Protein AF-A0A0L0MCT3-F1 (afdb_monomer_lite)

InterPro domains:
  IPR003741 LUD domain [PF02589] (315-540)
  IPR004017 Cysteine-rich domain [PF02754] (3-84)
  IPR004017 Cysteine-rich domain [PF02754] (132-215)
  IPR004452 L-lactate oxidation iron-sulfur protein LutB/LldF [PTHR47153] (253-714)
  IPR009051 Alpha-helical ferredoxin [G3DSA:1.10.1060.10] (549-646)
  IPR017896 4Fe-4S ferredoxin-type, iron-sulphur binding domain [PF13183] (554-622)
  IPR017896 4Fe-4S ferredoxin-type, iron-sulphur binding domain [PS51379] (549-579)
  IPR017900 4Fe-4S ferredoxin, iron-sulphur binding, conserved site [PS00198] (558-569)
  IPR024185 5-formyltetrahydrofolate cyclo-ligase-like domain superfamily [G3DSA:3.40.50.10420] (310-540)
  IPR024569 Lactate utilization protein B, C-terminal [PF11870] (641-714)
  IPR037171 NagB/RpiA transferase-like [SSF100950] (309-541)

Structure (mmCIF, N/CA/C/O backbone):
data_AF-A0A0L0MCT3-F1
#
_entry.id   AF-A0A0L0MCT3-F1
#
loop_
_atom_site.group_PDB
_atom_site.id
_atom_site.type_symbol
_atom_site.label_atom_id
_atom_site.label_alt_id
_atom_site.label_comp_id
_atom_site.label_asym_id
_atom_site.label_entity_id
_atom_site.label_seq_id
_atom_site.pdbx_PDB_ins_code
_atom_site.Cartn_x
_atom_site.Cartn_y
_atom_site.Cartn_z
_atom_site.occupancy
_atom_site.B_iso_or_equiv
_atom_site.auth_seq_id
_atom_site.auth_comp_id
_atom_site.auth_asym_id
_atom_site.auth_atom_id
_atom_site.pdbx_PDB_model_num
ATOM 1 N N . MET A 1 1 ? 25.940 -18.829 -27.289 1.00 86.75 1 MET A N 1
ATOM 2 C CA . MET A 1 1 ? 24.583 -18.669 -26.724 1.00 86.75 1 MET A CA 1
ATOM 3 C C . MET A 1 1 ? 23.980 -17.395 -27.287 1.00 86.75 1 MET A C 1
ATOM 5 O O . MET A 1 1 ? 24.720 -16.432 -27.478 1.00 86.75 1 MET A O 1
ATOM 9 N N . ARG A 1 2 ? 22.681 -17.416 -27.591 1.00 95.00 2 ARG A N 1
ATOM 10 C CA . ARG A 1 2 ? 21.950 -16.377 -28.325 1.00 95.00 2 ARG A CA 1
ATOM 11 C C . ARG A 1 2 ? 21.022 -15.621 -27.383 1.00 95.00 2 ARG A C 1
ATOM 13 O O . ARG A 1 2 ? 20.139 -16.221 -26.767 1.00 95.00 2 ARG A O 1
ATOM 20 N N . VAL A 1 3 ? 21.221 -14.312 -27.281 1.00 97.25 3 VAL A N 1
ATOM 21 C CA . VAL A 1 3 ? 20.477 -13.415 -26.395 1.00 97.25 3 VAL A CA 1
ATOM 22 C C . VAL A 1 3 ? 19.466 -12.617 -27.209 1.00 97.25 3 VAL A C 1
ATOM 24 O O . VAL A 1 3 ? 19.838 -11.814 -28.064 1.00 97.25 3 VAL A O 1
ATOM 27 N N . GLY A 1 4 ? 18.181 -12.803 -26.914 1.00 97.00 4 GLY A N 1
ATOM 28 C CA . GLY A 1 4 ? 17.117 -11.955 -27.437 1.00 97.00 4 GLY A CA 1
ATOM 29 C C . GLY A 1 4 ? 17.071 -10.631 -26.678 1.00 97.00 4 GLY A C 1
ATOM 30 O O . GLY A 1 4 ? 16.656 -10.596 -25.520 1.00 97.00 4 GLY A O 1
ATOM 31 N N . LEU A 1 5 ? 17.456 -9.527 -27.316 1.00 97.06 5 LEU A N 1
ATOM 32 C CA . LEU A 1 5 ? 17.363 -8.197 -26.716 1.00 97.06 5 LEU A CA 1
ATOM 33 C C . LEU A 1 5 ? 15.954 -7.614 -26.899 1.00 97.06 5 LEU A C 1
ATOM 35 O O . LEU A 1 5 ? 15.547 -7.238 -28.006 1.00 97.06 5 LEU A O 1
ATOM 39 N N . PHE A 1 6 ? 15.223 -7.493 -25.789 1.00 96.50 6 PHE A N 1
ATOM 40 C CA . PHE A 1 6 ? 13.995 -6.706 -25.724 1.00 96.50 6 PHE A CA 1
ATOM 41 C C . PHE A 1 6 ? 14.373 -5.247 -25.442 1.00 96.50 6 PHE A C 1
ATOM 43 O O . PHE A 1 6 ? 14.537 -4.837 -24.297 1.00 96.50 6 PHE A O 1
ATOM 50 N N . VAL A 1 7 ? 14.522 -4.450 -26.500 1.00 91.00 7 VAL A N 1
ATOM 51 C CA . VAL A 1 7 ? 14.993 -3.053 -26.467 1.00 91.00 7 VAL A CA 1
ATOM 52 C C . VAL A 1 7 ? 14.084 -2.157 -25.619 1.00 91.00 7 VAL A C 1
ATOM 54 O O . VAL A 1 7 ? 14.563 -1.215 -24.998 1.00 91.00 7 VAL A O 1
ATOM 57 N N . THR A 1 8 ? 12.790 -2.487 -25.533 1.00 92.12 8 THR A N 1
ATOM 58 C CA . THR A 1 8 ? 11.678 -1.663 -25.017 1.00 92.12 8 THR A CA 1
ATOM 59 C C . THR A 1 8 ? 11.233 -0.528 -25.941 1.00 92.12 8 THR A C 1
ATOM 61 O O . THR A 1 8 ? 12.014 0.073 -26.678 1.00 92.12 8 THR A O 1
ATOM 64 N N . CYS A 1 9 ? 9.947 -0.182 -25.848 1.00 89.19 9 CYS A N 1
ATOM 65 C CA . CYS A 1 9 ? 9.347 0.899 -26.625 1.00 89.19 9 CYS A CA 1
ATOM 66 C C . CYS A 1 9 ? 9.887 2.293 -26.269 1.00 89.19 9 CYS A C 1
ATOM 68 O O . CYS A 1 9 ? 9.904 3.163 -27.132 1.00 89.19 9 CYS A O 1
ATOM 70 N N . LEU A 1 10 ? 10.328 2.532 -25.026 1.00 86.38 10 LEU A N 1
ATOM 71 C CA . LEU A 1 10 ? 10.867 3.842 -24.641 1.00 86.38 10 LEU A CA 1
ATOM 72 C C . LEU A 1 10 ? 12.284 4.058 -25.183 1.00 86.38 10 LEU A C 1
ATOM 74 O O . LEU A 1 10 ? 12.577 5.158 -25.640 1.00 86.38 10 LEU A O 1
ATOM 78 N N . VAL A 1 11 ? 13.146 3.035 -25.175 1.00 85.38 11 VAL A N 1
ATOM 79 C CA . VAL A 1 11 ? 14.506 3.134 -25.744 1.00 85.38 11 VAL A CA 1
ATOM 80 C C . VAL A 1 11 ? 14.420 3.314 -27.258 1.00 85.38 11 VAL A C 1
ATOM 82 O O . VAL A 1 11 ? 15.053 4.216 -27.799 1.00 85.38 11 VAL A O 1
ATOM 85 N N . ASP A 1 12 ? 13.555 2.535 -27.919 1.00 86.56 12 ASP A N 1
ATOM 86 C CA . ASP A 1 12 ? 13.289 2.623 -29.361 1.00 86.56 12 ASP A CA 1
ATOM 87 C C . ASP A 1 12 ? 12.780 4.007 -29.805 1.00 86.56 12 ASP A C 1
ATOM 89 O O . ASP A 1 12 ? 13.040 4.416 -30.935 1.00 86.56 12 ASP A O 1
ATOM 93 N N . LEU A 1 13 ? 12.102 4.745 -28.917 1.00 85.06 13 LEU A N 1
ATOM 94 C CA . LEU A 1 13 ? 11.568 6.087 -29.177 1.00 85.06 13 LEU A CA 1
ATOM 95 C C . LEU A 1 13 ? 12.488 7.242 -28.742 1.00 85.06 13 LEU A C 1
ATOM 97 O O . LEU A 1 13 ? 12.598 8.220 -29.475 1.00 85.06 13 LEU A O 1
ATOM 101 N N . MET A 1 14 ? 13.082 7.182 -27.544 1.00 81.81 14 MET A N 1
ATOM 102 C CA . MET A 1 14 ? 13.570 8.375 -26.820 1.00 81.81 14 MET A CA 1
ATOM 103 C C . MET A 1 14 ? 15.084 8.420 -26.578 1.00 81.81 14 MET A C 1
ATOM 105 O O . MET A 1 14 ? 15.635 9.514 -26.424 1.00 81.81 14 MET A O 1
ATOM 109 N N . ARG A 1 15 ? 15.738 7.255 -26.483 1.00 81.62 15 ARG A N 1
ATOM 110 C CA . ARG A 1 15 ? 17.174 7.101 -26.171 1.00 81.62 15 ARG A CA 1
ATOM 111 C C . ARG A 1 15 ? 17.783 5.859 -26.865 1.00 81.62 15 ARG A C 1
ATOM 113 O O . ARG A 1 15 ? 18.231 4.948 -26.161 1.00 81.62 15 ARG A O 1
ATOM 120 N N . PRO A 1 16 ? 17.778 5.757 -28.212 1.00 84.94 16 PRO A N 1
ATOM 121 C CA . PRO A 1 16 ? 18.306 4.592 -28.935 1.00 84.94 16 PRO A CA 1
ATOM 122 C C . PRO A 1 16 ? 19.723 4.164 -28.535 1.00 84.94 16 PRO A C 1
ATOM 124 O O . PRO A 1 16 ? 20.029 2.974 -28.540 1.00 84.94 16 PRO A O 1
ATOM 127 N N . GLU A 1 17 ? 20.575 5.115 -28.156 1.00 81.31 17 GLU A N 1
ATOM 128 C CA . GLU A 1 17 ? 21.938 4.913 -27.662 1.00 81.31 17 GLU A CA 1
ATOM 129 C C . GLU A 1 17 ? 22.030 3.853 -26.551 1.00 81.31 17 GLU A C 1
ATOM 131 O O . GLU A 1 17 ? 22.949 3.038 -26.569 1.00 81.31 17 GLU A O 1
ATOM 136 N N . ILE A 1 18 ? 21.028 3.769 -25.664 1.00 87.00 18 ILE A N 1
ATOM 137 C CA . ILE A 1 18 ? 20.974 2.756 -24.600 1.00 87.00 18 ILE A CA 1
ATOM 138 C C . ILE A 1 18 ? 20.970 1.342 -25.195 1.00 87.00 18 ILE A C 1
ATOM 140 O O . ILE A 1 18 ? 21.672 0.470 -24.691 1.00 87.00 18 ILE A O 1
ATOM 144 N N . GLY A 1 19 ? 20.220 1.111 -26.277 1.00 87.56 19 GLY A N 1
ATOM 145 C CA . GLY A 1 19 ? 20.148 -0.195 -26.936 1.00 87.56 19 GLY A CA 1
ATOM 146 C C . GLY A 1 19 ? 21.488 -0.629 -27.535 1.00 87.56 19 GLY A C 1
ATOM 147 O O . GLY A 1 19 ? 21.842 -1.802 -27.451 1.00 87.56 19 GLY A O 1
ATOM 148 N N . PHE A 1 20 ? 22.271 0.313 -28.067 1.00 86.25 20 PHE A N 1
ATOM 149 C CA . PHE A 1 20 ? 23.601 0.028 -28.615 1.00 86.25 20 PHE A CA 1
ATOM 150 C C . PHE A 1 20 ? 24.636 -0.239 -27.519 1.00 86.25 20 PHE A C 1
ATOM 152 O O . PHE A 1 20 ? 25.396 -1.199 -27.632 1.00 86.25 20 PHE A O 1
ATOM 159 N N . SER A 1 21 ? 24.624 0.527 -26.424 1.00 86.81 21 SER A N 1
ATOM 160 C CA . SER A 1 21 ? 25.467 0.237 -25.256 1.00 86.81 21 SER A CA 1
ATOM 161 C C . SER A 1 21 ? 25.133 -1.120 -24.622 1.00 86.81 21 SER A C 1
ATOM 163 O O . SER A 1 21 ? 26.033 -1.821 -24.172 1.00 86.81 21 SER A O 1
ATOM 165 N N . VAL A 1 22 ? 23.859 -1.532 -24.632 1.00 92.25 22 VAL A N 1
ATOM 166 C CA . VAL A 1 22 ? 23.422 -2.863 -24.170 1.00 92.25 22 VAL A CA 1
ATOM 167 C C . VAL A 1 22 ? 23.963 -3.981 -25.062 1.00 92.25 22 VAL A C 1
ATOM 169 O O . VAL A 1 22 ? 24.539 -4.928 -24.532 1.00 92.25 22 VAL A O 1
ATOM 172 N N . ILE A 1 23 ? 23.837 -3.860 -26.390 1.00 92.12 23 ILE A N 1
ATOM 173 C CA . ILE A 1 23 ? 24.432 -4.805 -27.354 1.00 92.12 23 ILE A CA 1
ATOM 174 C C . ILE A 1 23 ? 25.936 -4.946 -27.082 1.00 92.12 23 ILE A C 1
ATOM 176 O O . ILE A 1 23 ? 26.408 -6.030 -26.753 1.00 92.12 23 ILE A O 1
ATOM 180 N N . LYS A 1 24 ? 26.651 -3.817 -27.081 1.00 88.62 24 LYS A N 1
ATOM 181 C CA . LYS A 1 24 ? 28.095 -3.706 -26.838 1.00 88.62 24 LYS A CA 1
ATOM 182 C C . LYS A 1 24 ? 28.549 -4.343 -25.517 1.00 88.62 24 LYS A C 1
ATOM 184 O O . LYS A 1 24 ? 29.641 -4.900 -25.468 1.00 88.62 24 LYS A O 1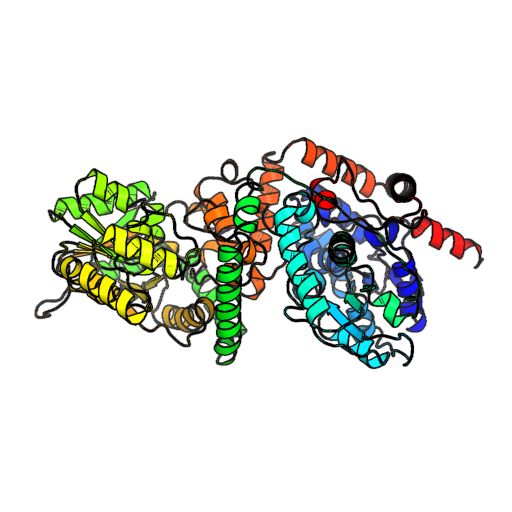
ATOM 189 N N . LEU A 1 25 ? 27.747 -4.281 -24.451 1.00 91.94 25 LEU A N 1
ATOM 190 C CA . LEU A 1 25 ? 28.050 -4.934 -23.167 1.00 91.94 25 LEU A CA 1
ATOM 191 C C . LEU A 1 25 ? 27.854 -6.457 -23.213 1.00 91.94 25 LEU A C 1
ATOM 193 O O . LEU A 1 25 ? 28.667 -7.190 -22.655 1.00 91.94 25 LEU A O 1
ATOM 197 N N . ILE A 1 26 ? 26.801 -6.936 -23.878 1.00 93.88 26 ILE A N 1
ATOM 198 C CA . ILE A 1 26 ? 26.479 -8.368 -23.971 1.00 93.88 26 ILE A CA 1
ATOM 199 C C . ILE A 1 26 ? 27.431 -9.084 -24.949 1.00 93.88 26 ILE A C 1
ATOM 201 O O . ILE A 1 26 ? 27.917 -10.174 -24.648 1.00 93.88 26 ILE A O 1
ATOM 205 N N . GLU A 1 27 ? 27.780 -8.446 -26.069 1.00 92.44 27 GLU A N 1
ATOM 206 C CA . GLU A 1 27 ? 28.772 -8.946 -27.033 1.00 92.44 27 GLU A CA 1
ATOM 207 C C . GLU A 1 27 ? 30.175 -9.021 -26.416 1.00 92.44 27 GLU A C 1
ATOM 209 O O . GLU A 1 27 ? 30.850 -10.043 -26.542 1.00 92.44 27 GLU A O 1
ATOM 214 N N . ARG A 1 28 ? 30.594 -7.993 -25.657 1.00 90.69 28 ARG A N 1
ATOM 215 C CA . ARG A 1 28 ? 31.846 -8.018 -24.871 1.00 90.69 28 ARG A CA 1
ATOM 216 C C . ARG A 1 28 ? 31.888 -9.144 -23.836 1.00 90.69 28 ARG A C 1
ATOM 218 O O . ARG A 1 28 ? 32.974 -9.593 -23.488 1.00 90.69 28 ARG A O 1
ATOM 225 N N . ALA A 1 29 ? 30.732 -9.609 -23.364 1.00 92.12 29 ALA A N 1
ATOM 226 C CA . ALA A 1 29 ? 30.622 -10.754 -22.466 1.00 92.12 29 ALA A CA 1
ATOM 227 C C . ALA A 1 29 ? 30.565 -12.118 -23.195 1.00 92.12 29 ALA A C 1
ATOM 229 O O . ALA A 1 29 ? 30.389 -13.145 -22.543 1.00 92.12 29 ALA A O 1
ATOM 230 N N . GLY A 1 30 ? 30.720 -12.154 -24.527 1.00 93.06 30 GLY A N 1
ATOM 231 C CA . GLY A 1 30 ? 30.831 -13.388 -25.318 1.00 93.06 30 GLY A CA 1
ATOM 232 C C . GLY A 1 30 ? 29.509 -13.975 -25.833 1.00 93.06 30 GLY A C 1
ATOM 233 O O . GLY A 1 30 ? 29.454 -15.167 -26.142 1.00 93.06 30 GLY A O 1
ATOM 234 N N . PHE A 1 31 ? 28.441 -13.177 -25.924 1.00 95.56 31 PHE A N 1
ATOM 235 C CA . PHE A 1 31 ? 27.114 -13.627 -26.364 1.00 95.56 31 PHE A CA 1
ATOM 236 C C . PHE A 1 31 ? 26.703 -13.020 -27.717 1.00 95.56 31 PHE A C 1
ATOM 238 O O . PHE A 1 31 ? 26.933 -11.842 -27.974 1.00 95.56 31 PHE A O 1
ATOM 245 N N . GLU A 1 32 ? 26.030 -13.808 -28.564 1.00 94.75 32 GLU A N 1
ATOM 246 C CA . GLU A 1 32 ? 25.403 -13.324 -29.807 1.00 94.75 32 GLU A CA 1
ATOM 247 C C . GLU A 1 32 ? 24.126 -12.549 -29.453 1.00 94.75 32 GLU A C 1
ATOM 249 O O . GLU A 1 32 ? 23.223 -13.122 -28.837 1.00 94.75 32 GLU A O 1
ATOM 254 N N . VAL A 1 33 ? 24.015 -11.275 -29.849 1.00 95.00 33 VAL A N 1
ATOM 255 C CA . VAL A 1 33 ? 22.819 -10.460 -29.577 1.00 95.00 33 VAL A CA 1
ATOM 256 C C . VAL A 1 33 ? 21.913 -10.377 -30.799 1.00 95.00 33 VAL A C 1
ATOM 258 O O . VAL A 1 33 ? 22.291 -9.874 -31.855 1.00 95.00 33 VAL A O 1
ATOM 261 N N . VAL A 1 34 ? 20.666 -10.803 -30.624 1.00 94.44 34 VAL A N 1
ATOM 262 C CA . VAL A 1 34 ? 19.624 -10.755 -31.650 1.00 94.44 34 VAL A CA 1
ATOM 263 C C . VAL A 1 34 ? 18.534 -9.791 -31.202 1.00 94.44 34 VAL A C 1
ATOM 265 O O . VAL A 1 34 ? 17.990 -9.920 -30.107 1.00 94.44 34 VAL A O 1
ATOM 268 N N . VAL A 1 35 ? 18.163 -8.843 -32.063 1.00 93.94 35 VAL A N 1
ATOM 269 C CA . VAL A 1 35 ? 17.013 -7.953 -31.843 1.00 93.94 35 VAL A CA 1
ATOM 270 C C . VAL A 1 35 ? 15.854 -8.410 -32.738 1.00 93.94 35 VAL A C 1
ATOM 272 O O . VAL A 1 35 ? 15.880 -8.130 -33.939 1.00 93.94 35 VAL A O 1
ATOM 275 N N . PRO A 1 36 ? 14.804 -9.074 -32.210 1.00 91.88 36 PRO A N 1
ATOM 276 C CA . PRO A 1 36 ? 13.632 -9.422 -33.009 1.00 91.88 36 PRO A CA 1
ATOM 277 C C . PRO A 1 36 ? 12.982 -8.163 -33.607 1.00 91.88 36 PRO A C 1
ATOM 279 O O . PRO A 1 36 ? 12.533 -7.304 -32.840 1.00 91.88 36 PRO A O 1
ATOM 282 N N . PRO A 1 37 ? 12.875 -8.021 -34.944 1.00 87.19 37 PRO A N 1
ATOM 283 C CA . PRO A 1 37 ? 12.356 -6.801 -35.574 1.00 87.19 37 PRO A CA 1
ATOM 284 C C . PRO A 1 37 ? 10.855 -6.592 -35.317 1.00 87.19 37 PRO A C 1
ATOM 286 O O . PRO A 1 37 ? 10.351 -5.471 -35.421 1.00 87.19 37 PRO A O 1
ATOM 289 N N . ALA A 1 38 ? 10.151 -7.670 -34.959 1.00 89.94 38 ALA A N 1
ATOM 290 C CA . ALA A 1 38 ? 8.725 -7.684 -34.674 1.00 89.94 38 ALA A CA 1
ATOM 291 C C . ALA A 1 38 ? 8.356 -7.142 -33.274 1.00 89.94 38 ALA A C 1
ATOM 293 O O . ALA A 1 38 ? 7.212 -6.732 -33.074 1.00 89.94 38 ALA A O 1
ATOM 294 N N . GLN A 1 39 ? 9.301 -7.058 -32.323 1.00 92.00 39 GLN A N 1
ATOM 295 C CA . GLN A 1 39 ? 9.026 -6.645 -30.934 1.00 92.00 39 GLN A CA 1
ATOM 296 C C . GLN A 1 39 ? 8.322 -5.280 -30.845 1.00 92.00 39 GLN A C 1
ATOM 298 O O . GLN A 1 39 ? 8.630 -4.375 -31.617 1.00 92.00 39 GLN A O 1
ATOM 303 N N . THR A 1 40 ? 7.388 -5.071 -29.916 1.00 93.06 40 THR A N 1
ATOM 304 C CA . THR A 1 40 ? 6.643 -3.792 -29.820 1.00 93.06 40 THR A CA 1
ATOM 305 C C . THR A 1 40 ? 6.550 -3.271 -28.392 1.00 93.06 40 THR A C 1
ATOM 307 O O . THR A 1 40 ? 7.323 -2.394 -28.013 1.00 93.06 40 THR A O 1
ATOM 310 N N . CYS A 1 41 ? 5.632 -3.803 -27.588 1.00 93.69 41 CYS A N 1
ATOM 311 C CA . CYS A 1 41 ? 5.490 -3.468 -26.176 1.00 93.69 41 CYS A CA 1
ATOM 312 C C . CYS A 1 41 ? 5.161 -4.726 -25.372 1.00 93.69 41 CYS A C 1
ATOM 314 O O . CYS A 1 41 ? 4.423 -5.585 -25.841 1.00 93.69 41 CYS A O 1
ATOM 316 N N . CYS A 1 42 ? 5.664 -4.791 -24.142 1.00 94.31 42 CYS A N 1
ATOM 317 C CA . CYS A 1 42 ? 5.504 -5.906 -23.211 1.00 94.31 42 CYS A CA 1
ATOM 318 C C . CYS A 1 42 ? 4.091 -6.034 -22.608 1.00 94.31 42 CYS A C 1
ATOM 320 O O . CYS A 1 42 ? 3.893 -6.862 -21.728 1.00 94.31 42 CYS A O 1
ATOM 322 N N . GLY A 1 43 ? 3.121 -5.203 -23.007 1.00 94.00 43 GLY A N 1
ATOM 323 C CA . GLY A 1 43 ? 1.755 -5.209 -22.462 1.00 94.00 43 GLY A CA 1
ATOM 324 C C . GLY A 1 43 ? 1.555 -4.424 -21.157 1.00 94.00 43 GLY A C 1
ATOM 325 O O . GLY A 1 43 ? 0.412 -4.123 -20.814 1.00 94.00 43 GLY A O 1
ATOM 326 N N . GLN A 1 44 ? 2.623 -4.001 -20.465 1.00 92.88 44 GLN A N 1
ATOM 327 C CA . GLN A 1 44 ? 2.520 -3.319 -19.162 1.00 92.88 44 GLN A CA 1
ATOM 328 C C . GLN A 1 44 ? 1.579 -2.092 -19.133 1.00 92.88 44 GLN A C 1
ATOM 330 O O . GLN A 1 44 ? 0.848 -1.945 -18.151 1.00 92.88 44 GLN A O 1
ATOM 335 N N . PRO A 1 45 ? 1.514 -1.222 -20.167 1.00 91.38 45 PRO A N 1
ATOM 336 C CA . PRO A 1 45 ? 0.575 -0.099 -20.172 1.00 91.38 45 PRO A CA 1
ATOM 337 C C . PRO A 1 45 ? -0.898 -0.525 -20.139 1.00 91.38 45 PRO A C 1
ATOM 339 O O . PRO A 1 45 ? -1.694 0.155 -19.499 1.00 91.38 45 PRO A O 1
ATOM 342 N N . ALA A 1 46 ? -1.249 -1.641 -20.787 1.00 92.38 46 ALA A N 1
ATOM 343 C CA . ALA A 1 46 ? -2.596 -2.210 -20.771 1.00 92.38 46 ALA A CA 1
ATOM 344 C C . ALA A 1 46 ? -2.897 -2.862 -19.412 1.00 92.38 46 ALA A C 1
ATOM 346 O O . ALA A 1 46 ? -3.890 -2.530 -18.765 1.00 92.38 46 ALA A O 1
ATOM 347 N N . TYR A 1 47 ? -1.969 -3.688 -18.923 1.00 92.56 47 TYR A N 1
ATOM 348 C CA . TYR A 1 47 ? -2.055 -4.377 -17.632 1.00 92.56 47 TYR A CA 1
ATOM 349 C C . TYR A 1 47 ? -2.243 -3.411 -16.450 1.00 92.56 47 TYR A C 1
ATOM 351 O O . TYR A 1 47 ? -3.197 -3.527 -15.684 1.00 92.56 47 TYR A O 1
ATOM 359 N N . ASN A 1 48 ? -1.411 -2.367 -16.359 1.00 90.31 48 ASN A N 1
ATOM 360 C CA . ASN A 1 48 ? -1.510 -1.347 -15.308 1.00 90.31 48 ASN A CA 1
ATOM 361 C C . ASN A 1 48 ? -2.751 -0.443 -15.441 1.00 90.31 48 ASN A C 1
ATOM 363 O O . ASN A 1 48 ? -3.066 0.304 -14.508 1.00 90.31 48 ASN A O 1
ATOM 367 N N . PHE A 1 49 ? -3.445 -0.479 -16.582 1.00 88.62 49 PHE A N 1
ATOM 368 C CA . PHE A 1 49 ? -4.707 0.225 -16.814 1.00 88.62 49 PHE A CA 1
ATOM 369 C C . PHE A 1 49 ? -5.939 -0.646 -16.508 1.00 88.62 49 PHE A C 1
ATOM 371 O O . PHE A 1 49 ? -7.012 -0.093 -16.273 1.00 88.62 49 PHE A O 1
ATOM 378 N N . GLY A 1 50 ? -5.780 -1.974 -16.464 1.00 90.56 50 GLY A N 1
ATOM 379 C CA . GLY A 1 50 ? -6.861 -2.951 -16.308 1.00 90.56 50 GLY A CA 1
ATOM 380 C C . GLY A 1 50 ? -7.367 -3.566 -17.620 1.00 90.56 50 GLY A C 1
ATOM 381 O O . GLY A 1 50 ? -8.396 -4.231 -17.624 1.00 90.56 50 GLY A O 1
ATOM 382 N N . ASP A 1 51 ? -6.687 -3.350 -18.747 1.00 93.44 51 ASP A N 1
ATOM 383 C CA . ASP A 1 51 ? -7.050 -3.961 -20.033 1.00 93.44 51 ASP A CA 1
ATOM 384 C C . ASP A 1 51 ? -6.374 -5.335 -20.172 1.00 93.44 51 ASP A C 1
ATOM 386 O O . ASP A 1 51 ? -5.351 -5.505 -20.844 1.00 93.44 51 ASP A O 1
ATOM 390 N N . ARG A 1 52 ? -6.916 -6.311 -19.432 1.00 93.31 52 ARG A N 1
ATOM 391 C CA . ARG A 1 52 ? -6.382 -7.676 -19.330 1.00 93.31 52 ARG A CA 1
ATOM 392 C C . ARG A 1 52 ? -6.334 -8.420 -20.680 1.00 93.31 52 ARG A C 1
ATOM 394 O O . ARG A 1 52 ? -5.306 -9.052 -20.931 1.00 93.31 52 ARG A O 1
ATOM 401 N N . PRO A 1 53 ? -7.339 -8.323 -21.582 1.00 94.50 53 PRO A N 1
ATOM 402 C CA . PRO A 1 53 ? -7.263 -8.938 -22.910 1.00 94.50 53 PRO A CA 1
ATOM 403 C C . PRO A 1 53 ? -6.105 -8.383 -23.747 1.00 94.50 53 PRO A C 1
ATOM 405 O O . PRO A 1 53 ? -5.257 -9.151 -24.197 1.00 94.50 53 PRO A O 1
ATOM 408 N N . LEU A 1 54 ? -5.983 -7.053 -23.869 1.00 95.12 54 LEU A N 1
ATOM 409 C CA . LEU A 1 54 ? -4.887 -6.439 -24.627 1.00 95.12 54 LEU A CA 1
ATOM 410 C C . LEU A 1 54 ? -3.510 -6.739 -24.007 1.00 95.12 54 LEU A C 1
ATOM 412 O O . LEU A 1 54 ? -2.515 -6.875 -24.723 1.00 95.12 54 LEU A O 1
ATOM 416 N N . ALA A 1 55 ? -3.436 -6.855 -22.679 1.00 96.00 55 ALA A N 1
ATOM 417 C CA . ALA A 1 55 ? -2.222 -7.282 -21.996 1.00 96.00 55 ALA A CA 1
ATOM 418 C C . ALA A 1 55 ? -1.842 -8.734 -22.351 1.00 96.00 55 ALA A C 1
ATOM 420 O O . ALA A 1 55 ? -0.676 -8.977 -22.665 1.00 96.00 55 ALA A O 1
ATOM 421 N N . ARG A 1 56 ? -2.803 -9.674 -22.359 1.00 96.44 56 ARG A N 1
ATOM 422 C CA . ARG A 1 56 ? -2.589 -11.083 -22.750 1.00 96.44 56 ARG A CA 1
ATOM 423 C C . ARG A 1 56 ? -2.149 -11.199 -24.210 1.00 96.44 56 ARG A C 1
ATOM 425 O O . ARG A 1 56 ? -1.171 -11.890 -24.477 1.00 96.44 56 ARG A O 1
ATOM 432 N N . ASP A 1 57 ? -2.786 -10.476 -25.128 1.00 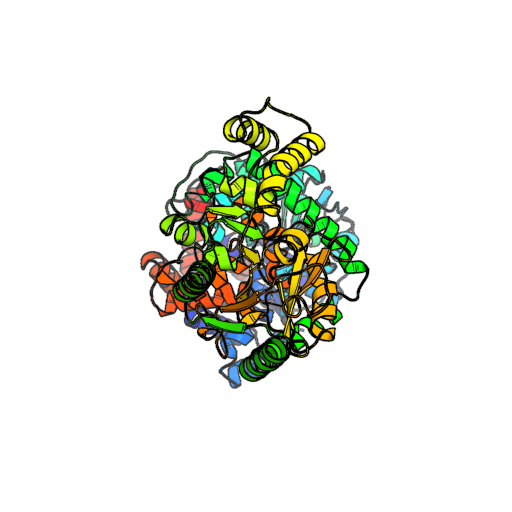96.38 57 ASP A N 1
ATOM 433 C CA . ASP A 1 57 ? -2.434 -10.466 -26.557 1.00 96.38 57 ASP A CA 1
ATOM 434 C C . ASP A 1 57 ? -0.977 -10.020 -26.796 1.00 96.38 57 ASP A C 1
ATOM 436 O O . ASP A 1 57 ? -0.211 -10.673 -27.515 1.00 96.38 57 ASP A O 1
ATOM 440 N N . LEU A 1 58 ? -0.562 -8.925 -26.144 1.00 96.56 58 LEU A N 1
ATOM 441 C CA . LEU A 1 58 ? 0.809 -8.405 -26.217 1.00 96.56 58 LEU A CA 1
ATOM 442 C C . LEU A 1 58 ? 1.822 -9.322 -25.513 1.00 96.56 58 LEU A C 1
ATOM 444 O O . LEU A 1 58 ? 2.960 -9.448 -25.981 1.00 96.56 58 LEU A O 1
ATOM 448 N N . ALA A 1 59 ? 1.421 -9.996 -24.434 1.00 97.06 59 ALA A N 1
ATOM 449 C CA . ALA A 1 59 ? 2.241 -10.999 -23.765 1.00 97.06 59 ALA A CA 1
ATOM 450 C C . ALA A 1 59 ? 2.458 -12.237 -24.650 1.00 97.06 59 ALA A C 1
ATOM 452 O O . ALA A 1 59 ? 3.592 -12.670 -24.835 1.00 97.06 59 ALA A O 1
ATOM 453 N N . GLU A 1 60 ? 1.402 -12.771 -25.266 1.00 96.62 60 GLU A N 1
ATOM 454 C CA . GLU A 1 60 ? 1.447 -13.935 -26.162 1.00 96.62 60 GLU A CA 1
ATOM 455 C C . GLU A 1 60 ? 2.270 -13.643 -27.431 1.00 96.62 60 GLU A C 1
ATOM 457 O O . GLU A 1 60 ? 3.025 -14.486 -27.924 1.00 96.62 60 GLU A O 1
ATOM 462 N N . LYS A 1 61 ? 2.168 -12.413 -27.955 1.00 96.12 61 LYS A N 1
ATOM 463 C CA . LYS A 1 61 ? 3.050 -11.896 -29.009 1.00 96.12 61 LYS A CA 1
ATOM 464 C C . LYS A 1 61 ? 4.517 -11.879 -28.559 1.00 96.12 61 LYS A C 1
ATOM 466 O O . LYS A 1 61 ? 5.360 -12.418 -29.270 1.00 96.12 61 LYS A O 1
ATOM 471 N N . THR A 1 62 ? 4.811 -11.321 -27.384 1.00 96.31 62 THR A N 1
ATOM 472 C CA . THR A 1 62 ? 6.182 -11.251 -26.844 1.00 96.31 62 THR A CA 1
ATOM 473 C C . THR A 1 62 ? 6.755 -12.649 -26.574 1.00 96.31 62 THR A C 1
ATOM 475 O O . THR A 1 62 ? 7.913 -12.908 -26.888 1.00 96.31 62 THR A O 1
ATOM 478 N N . LEU A 1 63 ? 5.939 -13.586 -26.079 1.00 96.25 63 LEU A N 1
ATOM 479 C CA . LEU A 1 63 ? 6.313 -14.987 -25.866 1.00 96.25 63 LEU A CA 1
ATOM 480 C C . LEU A 1 63 ? 6.772 -15.653 -27.175 1.00 96.25 63 LEU A C 1
ATOM 482 O O . LEU A 1 63 ? 7.890 -16.158 -27.228 1.00 96.25 63 LEU A O 1
ATOM 486 N N . ARG A 1 64 ? 5.977 -15.563 -28.255 1.00 95.81 64 ARG A N 1
ATOM 487 C CA . ARG A 1 64 ? 6.365 -16.052 -29.599 1.00 95.81 64 ARG A CA 1
ATOM 488 C C . ARG A 1 64 ? 7.663 -15.438 -30.121 1.00 95.81 64 ARG A C 1
ATOM 490 O O . ARG A 1 64 ? 8.431 -16.100 -30.808 1.00 95.81 64 ARG A O 1
ATOM 497 N N . GLU A 1 65 ? 7.888 -14.156 -29.848 1.00 94.62 65 GLU A N 1
ATOM 498 C CA . GLU A 1 65 ? 9.049 -13.429 -30.368 1.00 94.62 65 GLU A CA 1
ATOM 499 C C . GLU A 1 65 ? 10.358 -13.828 -29.667 1.00 94.62 65 GLU A C 1
ATOM 501 O O . GLU A 1 65 ? 11.422 -13.719 -30.283 1.00 94.62 65 GLU A O 1
ATOM 506 N N . PHE A 1 66 ? 10.290 -14.320 -28.422 1.00 96.75 66 PHE A N 1
ATOM 507 C CA . PHE A 1 66 ? 11.461 -14.511 -27.559 1.00 96.75 66 PHE A CA 1
ATOM 508 C C . PHE A 1 66 ? 11.658 -15.923 -26.965 1.00 96.75 66 PHE A C 1
ATOM 510 O O . PHE A 1 66 ? 12.755 -16.209 -26.492 1.00 96.75 66 PHE A O 1
ATOM 517 N N . GLU A 1 67 ? 10.684 -16.841 -27.033 1.00 95.06 67 GLU A N 1
ATOM 518 C CA . GLU A 1 67 ? 10.814 -18.222 -26.501 1.00 95.06 67 GLU A CA 1
ATOM 519 C C . GLU A 1 67 ? 11.897 -19.083 -27.187 1.00 95.06 67 GLU A C 1
ATOM 521 O O . GLU A 1 67 ? 12.269 -20.141 -26.685 1.00 95.06 67 GLU A O 1
ATOM 526 N N . GLN A 1 68 ? 12.409 -18.609 -28.324 1.00 95.06 68 GLN A N 1
ATOM 527 C CA . GLN A 1 68 ? 13.431 -19.234 -29.170 1.00 95.06 68 GLN A CA 1
ATOM 528 C C . GLN A 1 68 ? 14.892 -18.930 -28.771 1.00 95.06 68 GLN A C 1
ATOM 530 O O . GLN A 1 68 ? 15.809 -19.397 -29.446 1.00 95.06 68 GLN A O 1
ATOM 535 N N . PHE A 1 69 ? 15.129 -18.123 -27.729 1.00 96.69 69 PHE A N 1
ATOM 536 C CA . PHE A 1 69 ? 16.477 -17.719 -27.300 1.00 96.69 69 PHE A CA 1
ATOM 537 C C . PHE A 1 69 ? 16.961 -18.461 -26.043 1.00 96.69 69 PHE A C 1
ATOM 539 O O . PHE A 1 69 ? 16.174 -18.985 -25.247 1.00 96.69 69 PHE A O 1
ATOM 546 N N . ASP A 1 70 ? 18.282 -18.474 -25.841 1.00 96.19 70 ASP A N 1
ATOM 547 C CA . ASP A 1 70 ? 18.891 -19.010 -24.616 1.00 96.19 70 ASP A CA 1
ATOM 548 C C . ASP A 1 70 ? 18.565 -18.101 -23.424 1.00 96.19 70 ASP A C 1
ATOM 550 O O . ASP A 1 70 ? 18.213 -18.583 -22.348 1.00 96.19 70 ASP A O 1
ATOM 554 N N . TYR A 1 71 ? 18.611 -16.783 -23.654 1.00 97.69 71 TYR A N 1
ATOM 555 C CA . TYR A 1 71 ? 18.289 -15.740 -22.682 1.00 97.69 71 TYR A CA 1
ATOM 556 C C . TYR A 1 71 ? 17.537 -14.579 -23.334 1.00 97.69 71 TYR A C 1
ATOM 558 O O . TYR A 1 71 ? 17.722 -14.288 -24.517 1.00 97.69 71 TYR A O 1
ATOM 566 N N . VAL A 1 72 ? 16.740 -13.870 -22.537 1.00 97.75 72 VAL A N 1
ATOM 567 C CA . VAL A 1 72 ? 16.134 -12.583 -22.894 1.00 97.75 72 VAL A CA 1
ATOM 568 C C . VAL A 1 72 ? 16.677 -11.523 -21.953 1.00 97.75 72 VAL A C 1
ATOM 570 O O . VAL A 1 72 ? 16.501 -11.635 -20.740 1.00 97.75 72 VAL A O 1
ATOM 573 N N . VAL A 1 73 ? 17.304 -10.484 -22.501 1.00 97.88 73 VAL A N 1
ATOM 574 C CA . VAL A 1 73 ? 17.815 -9.359 -21.706 1.00 97.88 73 VAL A CA 1
ATOM 575 C C . VAL A 1 73 ? 16.969 -8.120 -21.960 1.00 97.88 73 VAL A C 1
ATOM 577 O O . VAL A 1 73 ? 16.632 -7.800 -23.104 1.00 97.88 73 VAL A O 1
ATOM 580 N N . VAL A 1 74 ? 16.620 -7.430 -20.873 1.00 97.00 74 VAL A N 1
ATOM 581 C CA . VAL A 1 74 ? 15.747 -6.256 -20.874 1.00 97.00 74 VAL A CA 1
ATOM 582 C C . VAL A 1 74 ? 16.441 -5.100 -20.134 1.00 97.00 74 VAL A C 1
ATOM 584 O O . VAL A 1 74 ? 16.637 -5.195 -18.923 1.00 97.00 74 VAL A O 1
ATOM 587 N N . PRO A 1 75 ? 16.793 -3.982 -20.799 1.00 93.75 75 PRO A N 1
ATOM 588 C CA . PRO A 1 75 ? 17.397 -2.806 -20.166 1.00 93.75 75 PRO A CA 1
ATOM 589 C C . PRO A 1 75 ? 16.312 -1.905 -19.557 1.00 93.75 75 PRO A C 1
ATOM 591 O O . PRO A 1 75 ? 16.145 -0.740 -19.921 1.00 93.75 75 PRO A O 1
ATOM 594 N N . SER A 1 76 ? 15.472 -2.512 -18.721 1.00 94.06 76 SER A N 1
ATOM 595 C CA . SER A 1 76 ? 14.333 -1.892 -18.054 1.00 94.06 76 SER A CA 1
ATOM 596 C C . SER A 1 76 ? 13.774 -2.872 -17.033 1.00 94.06 76 SER A C 1
ATOM 598 O O . SER A 1 76 ? 13.174 -3.886 -17.405 1.00 94.06 76 SER A O 1
ATOM 600 N N . GLY A 1 77 ? 13.904 -2.539 -15.750 1.00 92.12 77 GLY A N 1
ATOM 601 C CA . GLY A 1 77 ? 13.254 -3.284 -14.675 1.00 92.12 77 GLY A CA 1
ATOM 602 C C . GLY A 1 77 ? 11.734 -3.359 -14.857 1.00 92.12 77 GLY A C 1
ATOM 603 O O . GLY A 1 77 ? 11.148 -4.410 -14.625 1.00 92.12 77 GLY A O 1
ATOM 604 N N . SER A 1 78 ? 11.089 -2.296 -15.349 1.00 91.69 78 SER A N 1
ATOM 605 C CA . SER A 1 78 ? 9.635 -2.275 -15.588 1.00 91.69 78 SER A CA 1
ATOM 606 C C . SER A 1 78 ? 9.175 -3.193 -16.728 1.00 91.69 78 SER A C 1
ATOM 608 O O . SER A 1 78 ? 8.188 -3.913 -16.569 1.00 91.69 78 SER A O 1
ATOM 610 N N . CYS A 1 79 ? 9.900 -3.258 -17.848 1.00 95.25 79 CYS A N 1
ATOM 611 C CA . CYS A 1 79 ? 9.577 -4.214 -18.912 1.00 95.25 79 CYS A CA 1
ATOM 612 C C . CYS A 1 79 ? 9.971 -5.653 -18.541 1.00 95.25 79 CYS A C 1
ATOM 614 O O . CYS A 1 79 ? 9.229 -6.578 -18.866 1.00 95.25 79 CYS A O 1
ATOM 616 N N . GLY A 1 80 ? 11.091 -5.846 -17.836 1.00 95.75 80 GLY A N 1
ATOM 617 C CA . GLY A 1 80 ? 11.519 -7.158 -17.346 1.00 95.75 80 GLY A CA 1
ATOM 618 C C . GLY A 1 80 ? 10.553 -7.732 -16.307 1.00 95.75 80 GLY A C 1
ATOM 619 O O . GLY A 1 80 ? 10.162 -8.889 -16.424 1.00 95.75 80 GLY A O 1
ATOM 620 N N . GLY A 1 81 ? 10.094 -6.913 -15.354 1.00 94.38 81 GLY A N 1
ATOM 621 C CA . GLY A 1 81 ? 9.100 -7.281 -14.341 1.00 94.38 81 GLY A CA 1
ATOM 622 C C . GLY A 1 81 ? 7.765 -7.680 -14.965 1.00 94.38 81 GLY A C 1
ATOM 623 O O . GLY A 1 81 ? 7.208 -8.719 -14.619 1.00 94.38 81 GLY A O 1
ATOM 624 N N . MET A 1 82 ? 7.301 -6.937 -15.978 1.00 96.00 82 MET A N 1
ATOM 625 C CA . MET A 1 82 ? 6.115 -7.325 -16.749 1.00 96.00 82 MET A CA 1
ATOM 626 C C . MET A 1 82 ? 6.244 -8.736 -17.346 1.00 96.00 82 MET A C 1
ATOM 628 O O . MET A 1 82 ? 5.319 -9.537 -17.227 1.00 96.00 82 MET A O 1
ATOM 632 N N . ILE A 1 83 ? 7.391 -9.056 -17.952 1.00 96.81 83 ILE A N 1
ATOM 633 C CA . ILE A 1 83 ? 7.610 -10.356 -18.596 1.00 96.81 83 ILE A CA 1
ATOM 634 C C . ILE A 1 83 ? 7.825 -11.473 -17.557 1.00 96.81 83 ILE A C 1
ATOM 636 O O . ILE A 1 83 ? 7.237 -12.534 -17.710 1.00 96.81 83 ILE A O 1
ATOM 640 N N . ARG A 1 84 ? 8.638 -11.270 -16.508 1.00 95.94 84 ARG A N 1
ATOM 641 C CA . ARG A 1 84 ? 9.076 -12.329 -15.565 1.00 95.94 84 ARG A CA 1
ATOM 642 C C . ARG A 1 84 ? 8.172 -12.523 -14.342 1.00 95.94 84 ARG A C 1
ATOM 644 O O . ARG A 1 84 ? 8.182 -13.614 -13.770 1.00 95.94 84 ARG A O 1
ATOM 651 N N . ALA A 1 85 ? 7.400 -11.515 -13.936 1.00 92.94 85 ALA A N 1
ATOM 652 C CA . ALA A 1 85 ? 6.481 -11.608 -12.795 1.00 92.94 85 ALA A CA 1
ATOM 653 C C . ALA A 1 85 ? 5.004 -11.690 -13.222 1.00 92.94 85 ALA A C 1
ATOM 655 O O . ALA A 1 85 ? 4.240 -12.449 -12.630 1.00 92.94 85 ALA A O 1
ATOM 656 N N . HIS A 1 86 ? 4.597 -10.952 -14.262 1.00 94.81 86 HIS A N 1
ATOM 657 C CA . HIS A 1 86 ? 3.173 -10.696 -14.538 1.00 94.81 86 HIS A CA 1
ATOM 658 C C . HIS A 1 86 ? 2.554 -11.518 -15.678 1.00 94.81 86 HIS A C 1
ATOM 660 O O . HIS A 1 86 ? 1.338 -11.703 -15.702 1.00 94.81 86 HIS A O 1
ATOM 666 N N . TYR A 1 87 ? 3.347 -12.077 -16.598 1.00 96.75 87 TYR A N 1
ATOM 667 C CA . TYR A 1 87 ? 2.816 -12.940 -17.671 1.00 96.75 87 TYR A CA 1
ATOM 668 C C . TYR A 1 87 ? 2.161 -14.224 -17.139 1.00 96.75 87 TYR A C 1
ATOM 670 O O . TYR A 1 87 ? 1.198 -14.703 -17.733 1.00 96.75 87 TYR A O 1
ATOM 678 N N . GLY A 1 88 ? 2.608 -14.731 -15.985 1.00 94.50 88 GLY A N 1
ATOM 679 C CA . GLY A 1 88 ? 1.983 -15.883 -15.328 1.00 94.50 88 GLY A CA 1
ATOM 680 C C . GLY A 1 88 ? 0.523 -15.643 -14.924 1.00 94.50 88 GLY A C 1
ATOM 681 O O . GLY A 1 88 ? -0.285 -16.553 -15.047 1.00 94.50 88 GLY A O 1
ATOM 682 N N . ASP A 1 89 ? 0.156 -14.420 -14.519 1.00 92.62 89 ASP A N 1
ATOM 683 C CA . ASP A 1 89 ? -1.240 -14.055 -14.216 1.00 92.62 89 ASP A CA 1
ATOM 684 C C . ASP A 1 89 ? -2.087 -14.032 -15.503 1.00 92.62 89 ASP A C 1
ATOM 686 O O . ASP A 1 89 ? -3.175 -14.603 -15.561 1.00 92.62 89 ASP A O 1
ATOM 690 N N . LEU A 1 90 ? -1.552 -13.442 -16.579 1.00 94.56 90 LEU A N 1
ATOM 691 C CA . LEU A 1 90 ? -2.223 -13.332 -17.883 1.00 94.56 90 LEU A CA 1
ATOM 692 C C . LEU A 1 90 ? -2.439 -14.673 -18.598 1.00 94.56 90 LEU A C 1
ATOM 694 O O . LEU A 1 90 ? -3.369 -14.791 -19.398 1.00 94.56 90 LEU A O 1
ATOM 698 N N . PHE A 1 91 ? -1.584 -15.663 -18.340 1.00 96.38 91 PHE A N 1
ATOM 699 C CA . PHE A 1 91 ? -1.659 -16.986 -18.958 1.00 96.38 91 PHE A CA 1
ATOM 700 C C . PHE A 1 91 ? -2.258 -18.066 -18.051 1.00 96.38 91 PHE A C 1
ATOM 702 O O . PHE A 1 91 ? -2.505 -19.156 -18.548 1.00 96.38 91 PHE A O 1
ATOM 709 N N . ARG A 1 92 ? -2.512 -17.800 -16.761 1.00 91.94 92 ARG A N 1
ATOM 710 C CA . ARG A 1 92 ? -2.875 -18.814 -15.745 1.00 91.94 92 ARG A CA 1
ATOM 711 C C . ARG A 1 92 ? -3.987 -19.796 -16.170 1.00 91.94 92 ARG A C 1
ATOM 713 O O . ARG A 1 92 ? -3.923 -20.968 -15.816 1.00 91.94 92 ARG A O 1
ATOM 720 N N . ASP A 1 93 ? -4.981 -19.317 -16.924 1.00 92.00 93 ASP A N 1
ATOM 721 C CA . ASP A 1 93 ? -6.161 -20.076 -17.363 1.00 92.00 93 ASP A CA 1
ATOM 722 C C . ASP A 1 93 ? -5.921 -20.819 -18.709 1.00 92.00 93 ASP A C 1
ATOM 724 O O . ASP A 1 93 ? -6.830 -21.435 -19.261 1.00 92.00 93 ASP A O 1
ATOM 728 N N . ASP A 1 94 ? -4.693 -20.771 -19.246 1.00 95.81 94 ASP A N 1
ATOM 729 C CA . ASP A 1 94 ? -4.244 -21.371 -20.509 1.00 95.81 94 ASP A CA 1
ATOM 730 C C . ASP A 1 94 ? -3.023 -22.294 -20.276 1.00 95.81 94 ASP A C 1
ATOM 732 O O . ASP A 1 94 ? -1.875 -21.835 -20.204 1.00 95.81 94 ASP A O 1
ATOM 736 N N . PRO A 1 95 ? -3.232 -23.621 -20.166 1.00 95.62 95 PRO A N 1
ATOM 737 C CA . PRO A 1 95 ? -2.159 -24.560 -19.847 1.00 95.62 95 PRO A CA 1
ATOM 738 C C . PRO A 1 95 ? -1.023 -24.641 -20.876 1.00 95.62 95 PRO A C 1
ATOM 740 O O . PRO A 1 95 ? 0.079 -25.047 -20.506 1.00 95.62 95 PRO A O 1
ATOM 743 N N . GLU A 1 96 ? -1.238 -24.289 -22.151 1.00 96.19 96 GLU A N 1
ATOM 744 C CA . GLU A 1 96 ? -0.159 -24.320 -23.150 1.00 96.19 96 GLU A CA 1
ATOM 745 C C . GLU A 1 96 ? 0.670 -23.037 -23.119 1.00 96.19 96 GLU A C 1
ATOM 747 O O . GLU A 1 96 ? 1.902 -23.111 -23.120 1.00 96.19 96 GLU A O 1
ATOM 752 N N . LEU A 1 97 ? 0.032 -21.868 -23.001 1.00 96.12 97 LEU A N 1
ATOM 753 C CA . LEU A 1 97 ? 0.773 -20.627 -22.778 1.00 96.12 97 LEU A CA 1
ATOM 754 C C . LEU A 1 97 ? 1.551 -20.677 -21.461 1.00 96.12 97 LEU A C 1
ATOM 756 O O . LEU A 1 97 ? 2.708 -20.266 -21.453 1.00 96.12 97 LEU A O 1
ATOM 760 N N . MET A 1 98 ? 1.008 -21.281 -20.396 1.00 96.94 98 MET A N 1
ATOM 761 C CA . MET A 1 98 ? 1.761 -21.526 -19.158 1.00 96.94 98 MET A CA 1
ATOM 762 C C . MET A 1 98 ? 2.943 -22.483 -19.354 1.00 96.94 98 MET A C 1
ATOM 764 O O . MET A 1 98 ? 4.043 -22.175 -18.895 1.00 96.94 98 MET A O 1
ATOM 768 N N . ARG A 1 99 ? 2.784 -23.603 -20.078 1.00 96.19 99 ARG A N 1
ATOM 769 C CA . ARG A 1 99 ? 3.909 -24.514 -20.389 1.00 96.19 99 ARG A CA 1
ATOM 770 C C . ARG A 1 99 ? 5.015 -23.833 -21.193 1.00 96.19 99 ARG A C 1
ATOM 772 O O . ARG A 1 99 ? 6.189 -24.135 -20.975 1.00 96.19 99 ARG A O 1
ATOM 779 N N . ARG A 1 100 ? 4.666 -22.953 -22.133 1.00 97.00 100 ARG A N 1
ATOM 780 C CA . ARG A 1 100 ? 5.623 -22.168 -22.934 1.00 97.00 100 ARG A CA 1
ATOM 781 C C . ARG A 1 100 ? 6.295 -21.089 -22.094 1.00 97.00 100 ARG A C 1
ATOM 783 O O . ARG A 1 100 ? 7.522 -21.010 -22.061 1.00 97.00 100 ARG A O 1
ATOM 790 N N . TYR A 1 101 ? 5.504 -20.325 -21.349 1.00 97.31 101 TYR A N 1
ATOM 791 C CA . TYR A 1 101 ? 5.974 -19.279 -20.453 1.00 97.31 101 TYR A CA 1
ATOM 792 C C . TYR A 1 101 ? 6.925 -19.811 -19.374 1.00 97.31 101 TYR A C 1
ATOM 794 O O . TYR A 1 101 ? 7.984 -19.225 -19.180 1.00 97.31 101 TYR A O 1
ATOM 802 N N . ALA A 1 102 ? 6.637 -20.961 -18.759 1.00 95.94 102 ALA A N 1
ATOM 803 C CA . ALA A 1 102 ? 7.508 -21.583 -17.758 1.00 95.94 102 ALA A CA 1
ATOM 804 C C . ALA A 1 102 ? 8.918 -21.929 -18.288 1.00 95.94 102 ALA A C 1
ATOM 806 O O . ALA A 1 102 ? 9.869 -21.986 -17.511 1.00 95.94 102 ALA A O 1
ATOM 807 N N . ARG A 1 103 ? 9.086 -22.116 -19.608 1.00 95.75 103 ARG A N 1
ATOM 808 C CA . ARG A 1 103 ? 10.409 -22.292 -20.241 1.00 95.75 103 ARG A CA 1
ATOM 809 C C . ARG A 1 103 ? 11.143 -20.965 -20.453 1.00 95.75 103 ARG A C 1
ATOM 811 O O . ARG A 1 103 ? 12.371 -20.951 -20.419 1.00 95.75 103 ARG A O 1
ATOM 818 N N . LEU A 1 104 ? 10.404 -19.872 -20.662 1.00 96.06 104 LEU A N 1
ATOM 819 C CA . LEU A 1 104 ? 10.944 -18.532 -20.904 1.00 96.06 104 LEU A CA 1
ATOM 820 C C . LEU A 1 104 ? 11.225 -17.757 -19.607 1.00 96.06 104 LEU A C 1
ATOM 822 O O . LEU A 1 104 ? 12.267 -17.124 -19.498 1.00 96.06 104 LEU A O 1
ATOM 826 N N . GLN A 1 105 ? 10.337 -17.823 -18.614 1.00 96.81 105 GLN A N 1
ATOM 827 C CA . GLN A 1 105 ? 10.407 -17.068 -17.358 1.00 96.81 105 GLN A CA 1
ATOM 828 C C . GLN A 1 105 ? 11.785 -17.105 -16.656 1.00 96.81 105 GLN A C 1
ATOM 830 O O . GLN A 1 105 ? 12.298 -16.025 -16.351 1.00 96.81 105 GLN A O 1
ATOM 835 N N . PRO A 1 106 ? 12.439 -18.269 -16.433 1.00 96.44 106 PRO A N 1
ATOM 836 C CA . PRO A 1 106 ? 13.757 -18.320 -15.786 1.00 96.44 106 PRO A CA 1
ATOM 837 C C . PRO A 1 106 ? 14.912 -17.835 -16.682 1.00 96.44 106 PRO A C 1
ATOM 839 O O . PRO A 1 106 ? 16.049 -17.760 -16.225 1.00 96.44 106 PRO A O 1
ATOM 842 N N . ARG A 1 107 ? 14.642 -17.519 -17.956 1.00 96.06 107 ARG A N 1
ATOM 843 C CA . ARG A 1 107 ? 15.611 -17.018 -18.946 1.00 96.06 107 ARG A CA 1
ATOM 844 C C . ARG A 1 107 ? 15.533 -15.500 -19.147 1.00 96.06 107 ARG A C 1
ATOM 846 O O . ARG A 1 107 ? 16.297 -14.965 -19.947 1.00 96.06 107 ARG A O 1
ATOM 853 N N . VAL A 1 108 ? 14.610 -14.813 -18.469 1.00 97.50 108 VAL A N 1
ATOM 854 C CA . VAL A 1 108 ? 14.382 -13.364 -18.597 1.00 97.50 108 VAL A CA 1
ATOM 855 C C . VAL A 1 108 ? 15.145 -12.615 -17.506 1.00 97.50 108 VAL A C 1
ATOM 857 O O . VAL A 1 108 ? 14.917 -12.822 -16.313 1.00 97.50 108 VAL A O 1
ATOM 860 N N . PHE A 1 109 ? 16.025 -11.703 -17.906 1.00 97.50 109 PHE A N 1
ATOM 861 C CA . PHE A 1 109 ? 16.904 -10.964 -17.003 1.00 97.50 109 PHE A CA 1
ATOM 862 C C . PHE A 1 109 ? 16.861 -9.455 -17.270 1.00 97.50 109 PHE A C 1
ATOM 864 O O . PHE A 1 109 ? 16.761 -9.001 -18.413 1.00 97.50 109 PHE A O 1
ATOM 871 N N . GLU A 1 110 ? 16.975 -8.668 -16.200 1.00 97.19 110 GLU A N 1
ATOM 872 C CA . GLU A 1 110 ? 17.400 -7.268 -16.302 1.00 97.19 110 GLU A CA 1
ATOM 873 C C . GLU A 1 110 ? 18.883 -7.233 -16.721 1.00 97.19 110 GLU A C 1
ATOM 875 O O . GLU A 1 110 ? 19.615 -8.193 -16.474 1.00 97.19 110 GLU A O 1
ATOM 880 N N . LEU A 1 111 ? 19.348 -6.155 -17.356 1.00 96.88 111 LEU A N 1
ATOM 881 C CA . LEU A 1 111 ? 20.729 -6.028 -17.832 1.00 96.88 111 LEU A CA 1
ATOM 882 C C . LEU A 1 111 ? 21.778 -6.324 -16.749 1.00 96.88 111 LEU A C 1
ATOM 884 O O . LEU A 1 111 ? 22.724 -7.065 -17.003 1.00 96.88 111 LEU A O 1
ATOM 888 N N . THR A 1 112 ? 21.639 -5.743 -15.557 1.00 96.19 112 THR A N 1
ATOM 889 C CA . THR A 1 112 ? 22.627 -5.904 -14.480 1.00 96.19 112 THR A CA 1
ATOM 890 C C . THR A 1 112 ? 22.549 -7.289 -13.842 1.00 96.19 112 THR A C 1
ATOM 892 O O . THR A 1 112 ? 23.587 -7.884 -13.558 1.00 96.19 112 THR A O 1
ATOM 895 N N . ASP A 1 113 ? 21.337 -7.842 -13.711 1.00 96.50 113 ASP A N 1
ATOM 896 C CA . ASP A 1 113 ? 21.101 -9.217 -13.254 1.00 96.50 113 ASP A CA 1
ATOM 897 C C . ASP A 1 113 ? 21.748 -10.233 -14.210 1.00 96.50 113 ASP A C 1
ATOM 899 O O . ASP A 1 113 ? 22.465 -11.132 -13.775 1.00 96.50 113 ASP A O 1
ATOM 903 N N . PHE A 1 114 ? 21.594 -10.034 -15.525 1.00 97.38 114 PHE A N 1
ATOM 904 C CA . PHE A 1 114 ? 22.252 -10.842 -16.552 1.00 97.38 114 PHE A CA 1
ATOM 905 C C . PHE A 1 114 ? 23.779 -10.733 -16.484 1.00 97.38 114 PHE A C 1
ATOM 907 O O . PHE A 1 114 ? 24.466 -11.756 -16.441 1.00 97.38 114 PHE A O 1
ATOM 914 N N . LEU A 1 115 ? 24.317 -9.507 -16.471 1.00 96.31 115 LEU A N 1
ATOM 915 C CA . LEU A 1 115 ? 25.763 -9.271 -16.519 1.00 96.31 115 LEU A CA 1
ATOM 916 C C . LEU A 1 115 ? 26.491 -9.861 -15.304 1.00 96.31 115 LEU A C 1
ATOM 918 O O . LEU A 1 115 ? 27.567 -10.429 -15.479 1.00 96.31 115 LEU A O 1
ATOM 922 N N . VAL A 1 116 ? 25.902 -9.786 -14.105 1.00 96.19 116 VAL A N 1
ATOM 923 C CA . VAL A 1 116 ? 26.485 -10.367 -12.883 1.00 96.19 116 VAL A CA 1
ATOM 924 C C . VAL A 1 116 ? 26.217 -11.872 -12.786 1.00 96.19 116 VAL A C 1
ATOM 926 O O . VAL A 1 116 ? 27.163 -12.655 -12.707 1.00 96.19 116 VAL A O 1
ATOM 929 N N . ASN A 1 117 ? 24.952 -12.303 -12.811 1.00 95.44 117 ASN A N 1
ATOM 930 C CA . ASN A 1 117 ? 24.587 -13.666 -12.409 1.00 95.44 117 ASN A CA 1
ATOM 931 C C . ASN A 1 117 ? 24.697 -14.704 -13.539 1.00 95.44 117 ASN A C 1
ATOM 933 O O . ASN A 1 117 ? 24.987 -15.870 -13.262 1.00 95.44 117 ASN A O 1
ATOM 937 N N . VAL A 1 118 ? 24.502 -14.303 -14.802 1.00 95.75 118 VAL A N 1
ATOM 938 C CA . VAL A 1 118 ? 24.543 -15.213 -15.965 1.00 95.75 118 VAL A CA 1
ATOM 939 C C . VAL A 1 118 ? 25.873 -15.105 -16.704 1.00 95.75 118 VAL A C 1
ATOM 941 O O . VAL A 1 118 ? 26.599 -16.090 -16.820 1.00 95.75 118 VAL A O 1
ATOM 944 N N . ALA A 1 119 ? 26.203 -13.908 -17.190 1.00 93.88 119 ALA A N 1
ATOM 945 C CA . ALA A 1 119 ? 27.379 -13.674 -18.020 1.00 93.88 119 ALA A CA 1
ATOM 946 C C . ALA A 1 119 ? 28.685 -13.581 -17.215 1.00 93.88 119 ALA A C 1
ATOM 948 O O . ALA A 1 119 ? 29.756 -13.802 -17.776 1.00 93.88 119 ALA A O 1
ATOM 949 N N . LYS A 1 120 ? 28.603 -13.258 -15.913 1.00 93.44 120 LYS A N 1
ATOM 950 C CA . LYS A 1 120 ? 29.753 -13.055 -15.007 1.00 93.44 120 LYS A CA 1
ATOM 951 C C . LYS A 1 120 ? 30.788 -12.086 -15.595 1.00 93.44 120 LYS A C 1
ATOM 953 O O . LYS A 1 120 ? 31.999 -12.294 -15.494 1.00 93.44 120 LYS A O 1
ATOM 958 N N . ALA A 1 121 ? 30.280 -11.046 -16.252 1.00 89.44 121 ALA A N 1
ATOM 959 C CA . ALA A 1 121 ? 31.062 -10.078 -16.997 1.00 89.44 121 ALA A CA 1
ATOM 960 C C . ALA A 1 121 ? 31.971 -9.273 -16.060 1.00 89.44 121 ALA A C 1
ATOM 962 O O . ALA A 1 121 ? 31.564 -8.883 -14.966 1.00 89.44 121 ALA A O 1
ATOM 963 N N . ARG A 1 122 ? 33.193 -8.992 -16.520 1.00 86.06 122 ARG A N 1
ATOM 964 C CA . ARG A 1 122 ? 34.126 -8.081 -15.850 1.00 86.06 122 ARG A CA 1
ATOM 965 C C . ARG A 1 122 ? 34.060 -6.717 -16.517 1.00 86.06 122 ARG A C 1
ATOM 967 O O . ARG A 1 122 ? 34.102 -6.640 -17.744 1.00 86.06 122 ARG A O 1
ATOM 974 N N . MET A 1 123 ? 33.945 -5.661 -15.721 1.00 85.25 123 MET A N 1
ATOM 975 C CA . MET A 1 123 ? 34.057 -4.287 -16.212 1.00 85.25 123 MET A CA 1
ATOM 976 C C . MET A 1 123 ? 35.508 -3.812 -16.073 1.00 85.25 123 MET A C 1
ATOM 978 O O . MET A 1 123 ? 36.109 -3.995 -15.016 1.00 85.25 123 MET A O 1
ATOM 982 N N . GLU A 1 124 ? 36.054 -3.192 -17.118 1.00 75.81 124 GLU A N 1
ATOM 983 C CA . GLU A 1 124 ? 37.377 -2.559 -17.065 1.00 75.81 124 GLU A CA 1
ATOM 984 C C . GLU A 1 124 ? 37.297 -1.189 -16.355 1.00 75.81 124 GLU A C 1
ATOM 986 O O . GLU A 1 124 ? 36.324 -0.457 -16.576 1.00 75.81 124 GLU A O 1
ATOM 991 N N . PRO A 1 125 ? 38.282 -0.802 -15.522 1.00 65.00 125 PRO A N 1
ATOM 992 C CA . PRO A 1 125 ? 38.305 0.514 -14.880 1.00 65.00 125 PRO A CA 1
ATOM 993 C C . PRO A 1 125 ? 38.521 1.681 -15.858 1.00 65.00 125 PRO A C 1
ATOM 995 O O . PRO A 1 125 ? 39.204 1.542 -16.871 1.00 65.00 125 PRO A O 1
ATOM 998 N N . GLY A 1 126 ? 38.021 2.871 -15.501 1.00 56.06 126 GLY A N 1
ATOM 999 C CA . GLY A 1 126 ? 38.355 4.133 -16.190 1.00 56.06 126 GLY A CA 1
ATOM 1000 C C . GLY A 1 126 ? 37.376 4.566 -17.287 1.00 56.06 126 GLY A C 1
ATOM 1001 O O . GLY A 1 126 ? 37.746 5.302 -18.196 1.00 56.06 126 GLY A O 1
ATOM 1002 N N . VAL A 1 127 ? 36.125 4.104 -17.221 1.00 61.72 127 VAL A N 1
ATOM 1003 C CA . VAL A 1 127 ? 35.121 4.276 -18.291 1.00 61.72 127 VAL A CA 1
ATOM 1004 C C . VAL A 1 127 ? 34.223 5.517 -18.098 1.00 61.72 127 VAL A C 1
ATOM 1006 O O . VAL A 1 127 ? 33.532 5.937 -19.028 1.00 61.72 127 VAL A O 1
ATOM 1009 N N . PHE A 1 128 ? 34.230 6.139 -16.912 1.00 71.56 128 PHE A N 1
ATOM 1010 C CA . PHE A 1 128 ? 33.368 7.278 -16.579 1.00 71.56 128 PHE A CA 1
ATOM 1011 C C . PHE A 1 128 ? 34.011 8.229 -15.556 1.00 71.56 128 PHE A C 1
ATOM 1013 O O . PHE A 1 128 ? 34.416 7.797 -14.479 1.00 71.56 128 PHE A O 1
ATOM 1020 N N . GLU A 1 129 ? 34.029 9.529 -15.863 1.00 68.81 129 GLU A N 1
ATOM 1021 C CA . GLU A 1 129 ? 34.451 10.592 -14.941 1.00 68.81 129 GLU A CA 1
ATOM 1022 C C . GLU A 1 129 ? 33.235 11.296 -14.314 1.00 68.81 129 GLU A C 1
ATOM 1024 O O . GLU A 1 129 ? 32.341 11.769 -15.029 1.00 68.81 129 GLU A O 1
ATOM 1029 N N . GLY A 1 130 ? 33.219 11.389 -12.980 1.00 72.12 130 GLY A N 1
ATOM 1030 C CA . GLY A 1 130 ? 32.218 12.102 -12.174 1.00 72.12 130 GLY A CA 1
ATOM 1031 C C . GLY A 1 130 ? 31.731 11.321 -10.949 1.00 72.12 130 GLY A C 1
ATOM 1032 O O . GLY A 1 130 ? 32.010 10.130 -10.804 1.00 72.12 130 GLY A O 1
ATOM 1033 N N . SER A 1 131 ? 30.990 11.991 -10.066 1.00 83.50 131 SER A N 1
ATOM 1034 C CA . SER A 1 131 ? 30.374 11.396 -8.875 1.00 83.50 131 SER A CA 1
ATOM 1035 C C . SER A 1 131 ? 28.963 10.876 -9.173 1.00 83.50 131 SER A C 1
ATOM 1037 O O . SER A 1 131 ? 28.099 11.601 -9.673 1.00 83.50 131 SER A O 1
ATOM 1039 N N . VAL A 1 132 ? 28.711 9.602 -8.858 1.00 91.12 132 VAL A N 1
ATOM 1040 C CA . VAL A 1 132 ? 27.436 8.924 -9.138 1.00 91.12 132 VAL A CA 1
ATOM 1041 C C . VAL A 1 132 ? 26.608 8.735 -7.870 1.00 91.12 132 VAL A C 1
ATOM 1043 O O . VAL A 1 132 ? 27.129 8.389 -6.818 1.00 91.12 132 VAL A O 1
ATOM 1046 N N . THR A 1 133 ? 25.290 8.867 -7.989 1.00 94.62 133 THR A N 1
ATOM 1047 C CA . THR A 1 133 ? 24.310 8.299 -7.058 1.00 94.62 133 THR A CA 1
ATOM 1048 C C . THR A 1 133 ? 23.368 7.346 -7.797 1.00 94.62 133 THR A C 1
ATOM 1050 O O . THR A 1 133 ? 23.143 7.506 -8.998 1.00 94.62 133 THR A O 1
ATOM 1053 N N . TYR A 1 134 ? 22.821 6.334 -7.118 1.00 94.88 134 TYR A N 1
ATOM 1054 C CA . TYR A 1 134 ? 21.986 5.307 -7.751 1.00 94.88 134 TYR A CA 1
ATOM 1055 C C . TYR A 1 134 ? 20.511 5.405 -7.338 1.00 94.88 134 TYR A C 1
ATOM 1057 O O . TYR A 1 134 ? 20.197 5.612 -6.165 1.00 94.88 134 TYR A O 1
ATOM 1065 N N . HIS A 1 135 ? 19.592 5.232 -8.294 1.00 95.62 135 HIS A N 1
ATOM 1066 C CA . HIS A 1 135 ? 18.160 5.080 -8.020 1.00 95.62 135 HIS A CA 1
ATOM 1067 C C . HIS A 1 135 ? 17.645 3.701 -8.448 1.00 95.62 135 HIS A C 1
ATOM 1069 O O . HIS A 1 135 ? 17.492 3.408 -9.636 1.00 95.62 135 HIS A O 1
ATOM 1075 N N . ASP A 1 136 ? 17.273 2.899 -7.454 1.00 93.88 136 ASP A N 1
ATOM 1076 C CA . ASP A 1 136 ? 16.611 1.611 -7.635 1.00 93.88 136 ASP A CA 1
ATOM 1077 C C . ASP A 1 136 ? 15.188 1.792 -8.175 1.00 93.88 136 ASP A C 1
ATOM 1079 O O . ASP A 1 136 ? 14.299 2.330 -7.502 1.00 93.88 136 ASP A O 1
ATOM 1083 N N . SER A 1 137 ? 14.951 1.334 -9.407 1.00 92.44 137 SER A N 1
ATOM 1084 C CA . SER A 1 137 ? 13.613 1.376 -9.992 1.00 92.44 137 SER A CA 1
ATOM 1085 C C . SER A 1 137 ? 12.680 0.419 -9.251 1.00 92.44 137 SER A C 1
ATOM 1087 O O . SER A 1 137 ? 13.081 -0.656 -8.806 1.00 92.44 137 SER A O 1
ATOM 1089 N N . CYS A 1 138 ? 11.407 0.796 -9.096 1.00 91.69 138 CYS A N 1
ATOM 1090 C CA . CYS A 1 138 ? 10.512 0.022 -8.237 1.00 91.69 138 CYS A CA 1
ATOM 1091 C C . CYS A 1 138 ? 10.263 -1.412 -8.733 1.00 91.69 138 CYS A C 1
ATOM 1093 O O . CYS A 1 138 ? 10.198 -2.312 -7.899 1.00 91.69 138 CYS A O 1
ATOM 1095 N N . SER A 1 139 ? 10.210 -1.619 -10.053 1.00 90.94 139 SER A N 1
ATOM 1096 C CA . SER A 1 139 ? 10.117 -2.943 -10.677 1.00 90.94 139 SER A CA 1
ATOM 1097 C C . SER A 1 139 ? 11.429 -3.722 -10.610 1.00 90.94 139 SER A C 1
ATOM 1099 O O . SER A 1 139 ? 11.420 -4.884 -10.216 1.00 90.94 139 SER A O 1
ATOM 1101 N N . GLY A 1 140 ? 12.570 -3.086 -10.912 1.00 91.69 140 GLY A N 1
ATOM 1102 C CA . GLY A 1 140 ? 13.880 -3.734 -10.785 1.00 91.69 140 GLY A CA 1
ATOM 1103 C C . GLY A 1 140 ? 14.094 -4.276 -9.371 1.00 91.69 140 GLY A C 1
ATOM 1104 O O . GLY A 1 140 ? 14.352 -5.463 -9.195 1.00 91.69 140 GLY A O 1
ATOM 1105 N N . LEU A 1 141 ? 13.863 -3.437 -8.361 1.00 93.44 141 LEU A N 1
ATOM 1106 C CA . LEU A 1 141 ? 14.035 -3.799 -6.957 1.00 93.44 141 LEU A CA 1
ATOM 1107 C C . LEU A 1 141 ? 13.027 -4.851 -6.467 1.00 93.44 141 LEU A C 1
ATOM 1109 O O . LEU A 1 141 ? 13.433 -5.858 -5.893 1.00 93.44 141 LEU A O 1
ATOM 1113 N N . ARG A 1 142 ? 11.717 -4.619 -6.653 1.00 91.81 142 ARG A N 1
ATOM 1114 C CA . ARG A 1 142 ? 10.659 -5.394 -5.967 1.00 91.81 142 ARG A CA 1
ATOM 1115 C C . ARG A 1 142 ? 10.035 -6.513 -6.807 1.00 91.81 142 ARG A C 1
ATOM 1117 O O . ARG A 1 142 ? 9.421 -7.399 -6.227 1.00 91.81 142 ARG A O 1
ATOM 1124 N N . GLU A 1 143 ? 10.180 -6.486 -8.133 1.00 91.62 143 GLU A N 1
ATOM 1125 C CA . GLU A 1 143 ? 9.658 -7.530 -9.037 1.00 91.62 143 GLU A CA 1
ATOM 1126 C C . GLU A 1 143 ? 10.774 -8.439 -9.580 1.00 91.62 143 GLU A C 1
ATOM 1128 O O . GLU A 1 143 ? 10.506 -9.590 -9.917 1.00 91.62 143 GLU A O 1
ATOM 1133 N N . LEU A 1 144 ? 12.020 -7.944 -9.656 1.00 93.94 144 LEU A N 1
ATOM 1134 C CA . LEU A 1 144 ? 13.168 -8.682 -10.209 1.00 93.94 144 LEU A CA 1
ATOM 1135 C C . LEU A 1 144 ? 14.319 -8.936 -9.216 1.00 93.94 144 LEU A C 1
ATOM 1137 O O . LEU A 1 144 ? 15.202 -9.731 -9.529 1.00 93.94 144 LEU A O 1
ATOM 1141 N N . GLY A 1 145 ? 14.331 -8.304 -8.037 1.00 92.38 145 GLY A N 1
ATOM 1142 C CA . GLY A 1 145 ? 15.404 -8.470 -7.044 1.00 92.38 145 GLY A CA 1
ATOM 1143 C C . GLY A 1 145 ? 16.728 -7.776 -7.402 1.00 92.38 145 GLY A C 1
ATOM 1144 O O . GLY A 1 145 ? 17.782 -8.139 -6.881 1.00 92.38 145 GLY A O 1
ATOM 1145 N N . VAL A 1 146 ? 16.700 -6.787 -8.297 1.00 94.62 146 VAL A N 1
ATOM 1146 C CA . VAL A 1 146 ? 17.873 -6.002 -8.705 1.00 94.62 146 VAL A CA 1
ATOM 1147 C C . VAL A 1 146 ? 18.193 -4.961 -7.633 1.00 94.62 146 VAL A C 1
ATOM 1149 O O . VAL A 1 146 ? 17.437 -4.007 -7.449 1.00 94.62 146 VAL A O 1
ATOM 1152 N N . LYS A 1 147 ? 19.316 -5.141 -6.925 1.00 93.69 147 LYS A N 1
ATOM 1153 C CA . LYS A 1 147 ? 19.761 -4.249 -5.837 1.00 93.69 147 LYS A CA 1
ATOM 1154 C C . LYS A 1 147 ? 21.282 -4.159 -5.712 1.00 93.69 147 LYS A C 1
ATOM 1156 O O . LYS A 1 147 ? 21.842 -3.062 -5.701 1.00 93.69 147 LYS A O 1
ATOM 1161 N N . THR A 1 148 ? 21.971 -5.293 -5.615 1.00 94.12 148 THR A N 1
ATOM 1162 C CA . THR A 1 148 ? 23.439 -5.340 -5.477 1.00 94.12 148 THR A CA 1
ATOM 1163 C C . THR A 1 148 ? 24.140 -5.312 -6.832 1.00 94.12 148 THR A C 1
ATOM 1165 O O . THR A 1 148 ? 25.165 -4.648 -6.973 1.00 94.12 148 THR A O 1
ATOM 1168 N N . GLN A 1 149 ? 23.550 -5.952 -7.844 1.00 95.62 149 GLN A N 1
ATOM 1169 C CA . GLN A 1 149 ? 24.108 -6.125 -9.186 1.00 95.62 149 GLN A CA 1
ATOM 1170 C C . GLN A 1 149 ? 24.519 -4.795 -9.865 1.00 95.62 149 GLN A C 1
ATOM 1172 O O . GLN A 1 149 ? 25.641 -4.718 -10.370 1.00 95.62 149 GLN A O 1
ATOM 1177 N N . PRO A 1 150 ? 23.714 -3.705 -9.831 1.00 93.56 150 PRO A N 1
ATOM 1178 C CA . PRO A 1 150 ? 24.115 -2.424 -10.423 1.00 93.56 150 PRO A CA 1
ATOM 1179 C C . PRO A 1 150 ? 25.333 -1.803 -9.728 1.00 93.56 150 PRO A C 1
ATOM 1181 O O . PRO A 1 150 ? 26.232 -1.270 -10.378 1.00 93.56 150 PRO A O 1
ATOM 1184 N N . ARG A 1 151 ? 25.364 -1.889 -8.393 1.00 93.56 151 ARG A N 1
ATOM 1185 C CA . ARG A 1 151 ? 26.408 -1.311 -7.536 1.00 93.56 151 ARG A CA 1
ATOM 1186 C C . ARG A 1 151 ? 27.718 -2.079 -7.666 1.00 93.56 151 ARG A C 1
ATOM 1188 O O . ARG A 1 151 ? 28.785 -1.472 -7.660 1.00 93.56 151 ARG A O 1
ATOM 1195 N N . GLU A 1 152 ? 27.644 -3.396 -7.846 1.00 92.62 152 GLU A N 1
ATOM 1196 C CA . GLU A 1 152 ? 28.815 -4.212 -8.143 1.00 92.62 152 GLU A CA 1
ATOM 1197 C C . GLU A 1 152 ? 29.450 -3.831 -9.485 1.00 92.62 152 GLU A C 1
ATOM 1199 O O . GLU A 1 152 ? 30.652 -3.575 -9.521 1.00 92.62 152 GLU A O 1
ATOM 1204 N N . LEU A 1 153 ? 28.665 -3.740 -10.563 1.00 92.12 153 LEU A N 1
ATOM 1205 C CA . LEU A 1 153 ? 29.185 -3.394 -11.891 1.00 92.12 153 LEU A CA 1
ATOM 1206 C C . LEU A 1 153 ? 29.809 -1.989 -11.919 1.00 92.12 153 LEU A C 1
ATOM 1208 O O . LEU A 1 153 ? 30.892 -1.816 -12.474 1.00 92.12 153 LEU A O 1
ATOM 1212 N N . LEU A 1 154 ? 29.177 -1.002 -11.270 1.00 91.12 154 LEU A N 1
ATOM 1213 C CA . LEU A 1 154 ? 29.736 0.350 -11.131 1.00 91.12 154 LEU A CA 1
ATOM 1214 C C . LEU A 1 154 ? 31.068 0.340 -10.362 1.00 91.12 154 LEU A C 1
ATOM 1216 O O . LEU A 1 154 ? 32.036 0.954 -10.808 1.00 91.12 154 LEU A O 1
ATOM 1220 N N . ARG A 1 155 ? 31.153 -0.420 -9.261 1.00 89.56 155 ARG A N 1
ATOM 1221 C CA . ARG A 1 155 ? 32.392 -0.601 -8.487 1.00 89.56 155 ARG A CA 1
ATOM 1222 C C . ARG A 1 155 ? 33.492 -1.290 -9.302 1.00 89.56 155 ARG A C 1
ATOM 1224 O O . ARG A 1 155 ? 34.648 -0.897 -9.181 1.00 89.56 155 ARG A O 1
ATOM 1231 N N . GLN A 1 156 ? 33.163 -2.294 -10.121 1.00 88.62 156 GLN A N 1
ATOM 1232 C CA . GLN A 1 156 ? 34.134 -2.937 -11.020 1.00 88.62 156 GLN A CA 1
ATOM 1233 C C . GLN A 1 156 ? 34.665 -1.951 -12.078 1.00 88.62 156 GLN A C 1
ATOM 1235 O O . GLN A 1 156 ? 35.868 -1.896 -12.302 1.00 88.62 156 GLN A O 1
ATOM 1240 N N . ALA A 1 157 ? 33.797 -1.108 -12.650 1.00 85.38 157 ALA A N 1
ATOM 1241 C CA . ALA A 1 157 ? 34.166 -0.070 -13.621 1.00 85.38 157 ALA A CA 1
ATOM 1242 C C . ALA A 1 157 ? 34.962 1.119 -13.021 1.00 85.38 157 ALA A C 1
ATOM 1244 O O . ALA A 1 157 ? 35.298 2.068 -13.734 1.00 85.38 157 ALA A O 1
ATOM 1245 N N . GLY A 1 158 ? 35.260 1.092 -11.715 1.00 84.62 158 GLY A N 1
ATOM 1246 C CA . GLY A 1 158 ? 35.983 2.150 -11.001 1.00 84.62 158 GLY A CA 1
ATOM 1247 C C . GLY A 1 158 ? 35.141 3.384 -10.651 1.00 84.62 158 GLY A C 1
ATOM 1248 O O . GLY A 1 158 ? 35.701 4.418 -10.297 1.00 84.62 158 GLY A O 1
ATOM 1249 N N . VAL A 1 159 ? 33.810 3.305 -10.748 1.00 86.62 159 VAL A N 1
ATOM 1250 C CA . VAL A 1 159 ? 32.910 4.446 -10.529 1.00 86.62 159 VAL A CA 1
ATOM 1251 C C . VAL A 1 159 ? 32.624 4.639 -9.038 1.00 86.62 159 VAL A C 1
ATOM 1253 O O . VAL A 1 159 ? 32.135 3.731 -8.363 1.00 86.62 159 VAL A O 1
ATOM 1256 N N . ALA A 1 160 ? 32.881 5.845 -8.527 1.00 84.44 160 ALA A N 1
ATOM 1257 C CA . ALA A 1 160 ? 32.554 6.225 -7.155 1.00 84.44 160 ALA A CA 1
ATOM 1258 C C . ALA A 1 160 ? 31.043 6.479 -6.998 1.00 84.44 160 ALA A C 1
ATOM 1260 O O . ALA A 1 160 ? 30.483 7.354 -7.666 1.00 84.44 160 ALA A O 1
ATOM 1261 N N . VAL A 1 161 ? 30.392 5.724 -6.104 1.00 90.12 161 VAL A N 1
ATOM 1262 C CA . VAL A 1 161 ? 28.944 5.803 -5.849 1.00 90.12 161 VAL A CA 1
ATOM 1263 C C . VAL A 1 161 ? 28.659 6.304 -4.430 1.00 90.12 161 VAL A C 1
ATOM 1265 O O . VAL A 1 161 ? 29.034 5.659 -3.453 1.00 90.12 161 VAL A O 1
ATOM 1268 N N . THR A 1 162 ? 27.932 7.416 -4.329 1.00 92.31 162 THR A N 1
ATOM 1269 C CA . THR A 1 162 ? 27.368 7.969 -3.091 1.00 92.31 162 THR A CA 1
ATOM 1270 C C . THR A 1 162 ? 25.863 7.703 -3.065 1.00 92.31 162 THR A C 1
ATOM 1272 O O . THR A 1 162 ? 25.113 8.239 -3.881 1.00 92.31 162 THR A O 1
ATOM 1275 N N . GLU A 1 163 ? 25.381 6.879 -2.136 1.00 92.81 163 GLU A N 1
ATOM 1276 C CA . GLU A 1 163 ? 23.945 6.588 -2.007 1.00 92.81 163 GLU A CA 1
ATOM 1277 C C . GLU A 1 163 ? 23.138 7.836 -1.607 1.00 92.81 163 GLU A C 1
ATOM 1279 O O . GLU A 1 163 ? 23.465 8.520 -0.637 1.00 92.81 163 GLU A O 1
ATOM 1284 N N . MET A 1 164 ? 22.051 8.123 -2.332 1.00 93.69 164 MET A N 1
ATOM 1285 C CA . MET A 1 164 ? 21.094 9.161 -1.937 1.00 93.69 164 MET A CA 1
ATOM 1286 C C . MET A 1 164 ? 20.175 8.667 -0.812 1.00 93.69 164 MET A C 1
ATOM 1288 O O . MET A 1 164 ? 19.827 7.485 -0.745 1.00 93.69 164 MET A O 1
ATOM 1292 N N . SER A 1 165 ? 19.665 9.593 0.005 1.00 90.12 165 SER A N 1
ATOM 1293 C CA . SER A 1 165 ? 18.564 9.279 0.923 1.00 90.12 165 SER A CA 1
ATOM 1294 C C . SER A 1 165 ? 17.345 8.758 0.149 1.00 90.12 165 SER A C 1
ATOM 1296 O O . SER A 1 165 ? 16.954 9.322 -0.879 1.00 90.12 165 SER A O 1
ATOM 1298 N N . GLY A 1 166 ? 16.746 7.660 0.616 1.00 86.62 166 GLY A N 1
ATOM 1299 C CA . GLY A 1 166 ? 15.586 7.049 -0.034 1.00 86.62 166 GLY A CA 1
ATOM 1300 C C . GLY A 1 166 ? 15.835 6.628 -1.489 1.00 86.62 166 GLY A C 1
ATOM 1301 O O . GLY A 1 166 ? 14.940 6.792 -2.322 1.00 86.62 166 GLY A O 1
ATOM 1302 N N . CYS A 1 167 ? 17.022 6.112 -1.840 1.00 90.88 167 CYS A N 1
ATOM 1303 C CA . CYS A 1 167 ? 17.330 5.593 -3.186 1.00 90.88 167 CYS A CA 1
ATOM 1304 C C . CYS A 1 167 ? 16.241 4.630 -3.714 1.00 90.88 167 CYS A C 1
ATOM 1306 O O . CYS A 1 167 ? 15.775 4.803 -4.845 1.00 90.88 167 CYS A O 1
ATOM 1308 N N . GLU A 1 168 ? 15.721 3.758 -2.844 1.00 91.88 168 GLU A N 1
ATOM 1309 C CA . GLU A 1 168 ? 14.646 2.779 -3.094 1.00 91.88 168 GLU A CA 1
ATOM 1310 C C . GLU A 1 168 ? 13.218 3.365 -3.200 1.00 91.88 168 GLU A C 1
ATOM 1312 O O . GLU A 1 168 ? 12.287 2.666 -3.627 1.00 91.88 168 GLU A O 1
ATOM 1317 N N . HIS A 1 169 ? 13.005 4.637 -2.828 1.00 90.06 169 HIS A N 1
ATOM 1318 C CA . HIS A 1 169 ? 11.699 5.302 -2.950 1.00 90.06 169 HIS A CA 1
ATOM 1319 C C . HIS A 1 169 ? 11.331 5.514 -4.428 1.00 90.06 169 HIS A C 1
ATOM 1321 O O . HIS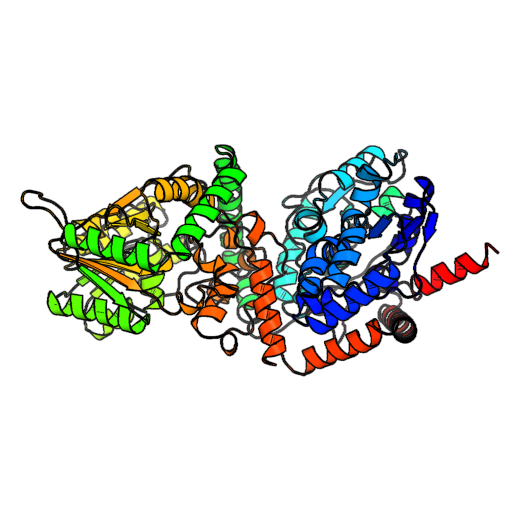 A 1 169 ? 12.169 5.910 -5.242 1.00 90.06 169 HIS A O 1
ATOM 1327 N N . CYS A 1 170 ? 10.057 5.301 -4.771 1.00 91.44 170 CYS A N 1
ATOM 1328 C CA . CYS A 1 170 ? 9.538 5.456 -6.133 1.00 91.44 170 CYS A CA 1
ATOM 1329 C C . CYS A 1 170 ? 9.736 6.887 -6.674 1.00 91.44 170 CYS A C 1
ATOM 1331 O O . CYS A 1 170 ? 9.393 7.853 -6.006 1.00 91.44 170 CYS A O 1
ATOM 1333 N N . CYS A 1 171 ? 10.177 7.032 -7.928 1.00 90.81 171 CYS A N 1
ATOM 1334 C CA . CYS A 1 171 ? 10.297 8.323 -8.625 1.00 90.81 171 CYS A CA 1
ATOM 1335 C C . CYS A 1 171 ? 8.961 8.967 -9.056 1.00 90.81 171 CYS A C 1
ATOM 1337 O O . CYS A 1 171 ? 8.967 9.974 -9.763 1.00 90.81 171 CYS A O 1
ATOM 1339 N N . GLY A 1 172 ? 7.814 8.362 -8.727 1.00 87.25 172 GLY A N 1
ATOM 1340 C CA . GLY A 1 172 ? 6.486 8.904 -9.031 1.00 87.25 172 GLY A CA 1
ATOM 1341 C C . GLY A 1 172 ? 6.007 8.765 -10.482 1.00 87.25 172 GLY A C 1
ATOM 1342 O O . GLY A 1 172 ? 4.996 9.376 -10.821 1.00 87.25 172 GLY A O 1
ATOM 1343 N N . PHE A 1 173 ? 6.689 7.999 -11.348 1.00 86.50 173 PHE A N 1
ATOM 1344 C CA . PHE A 1 173 ? 6.289 7.837 -12.757 1.00 86.50 173 PHE A CA 1
ATOM 1345 C C . PHE A 1 173 ? 4.994 7.012 -12.921 1.00 86.50 173 PHE A C 1
ATOM 1347 O O . PHE A 1 173 ? 3.962 7.544 -13.322 1.00 86.50 173 PHE A O 1
ATOM 1354 N N . GLY A 1 174 ? 5.015 5.712 -12.600 1.00 78.94 174 GLY A N 1
ATOM 1355 C CA . GLY A 1 174 ? 3.818 4.850 -12.635 1.00 78.94 174 GLY A CA 1
ATOM 1356 C C . GLY A 1 174 ? 3.074 4.805 -13.985 1.00 78.94 174 GLY A C 1
ATOM 1357 O O . GLY A 1 174 ? 1.859 4.598 -14.016 1.00 78.94 174 GLY A O 1
ATOM 1358 N N . GLY A 1 175 ? 3.764 5.058 -15.104 1.00 81.38 175 GLY A N 1
ATOM 1359 C CA . GLY A 1 175 ? 3.169 5.099 -16.442 1.00 81.38 175 GLY A CA 1
ATOM 1360 C C . GLY A 1 175 ? 2.111 6.198 -16.579 1.00 81.38 175 GLY A C 1
ATOM 1361 O O . GLY A 1 175 ? 2.415 7.386 -16.495 1.00 81.38 175 GLY A O 1
ATOM 1362 N N . THR A 1 176 ? 0.845 5.813 -16.780 1.00 78.69 176 THR A N 1
ATOM 1363 C CA . THR A 1 176 ? -0.260 6.783 -16.903 1.00 78.69 176 THR A CA 1
ATOM 1364 C C . THR A 1 176 ? -0.533 7.556 -15.609 1.00 78.69 176 THR A C 1
ATOM 1366 O O . THR A 1 176 ? -1.147 8.621 -15.678 1.00 78.69 176 THR A O 1
ATOM 1369 N N . PHE A 1 177 ? -0.037 7.097 -14.450 1.00 83.12 177 PHE A N 1
ATOM 1370 C CA . PHE A 1 177 ? -0.149 7.817 -13.177 1.00 83.12 177 PHE A CA 1
ATOM 1371 C C . PHE A 1 177 ? 0.430 9.238 -13.262 1.00 83.12 177 PHE A C 1
ATOM 1373 O O . PHE A 1 177 ? -0.267 10.184 -12.903 1.00 83.12 177 PHE A O 1
ATOM 1380 N N . ALA A 1 178 ? 1.639 9.423 -13.806 1.00 82.12 178 ALA A N 1
ATOM 1381 C CA . ALA A 1 178 ? 2.269 10.743 -13.908 1.00 82.12 178 ALA A CA 1
ATOM 1382 C C . ALA A 1 178 ? 1.585 11.708 -14.895 1.00 82.12 178 ALA A C 1
ATOM 1384 O O . ALA A 1 178 ? 1.833 12.910 -14.836 1.00 82.12 178 ALA A O 1
ATOM 1385 N N . VAL A 1 179 ? 0.707 11.206 -15.772 1.00 79.00 179 VAL A N 1
ATOM 1386 C CA . VAL A 1 179 ? -0.145 12.028 -16.653 1.00 79.00 179 VAL A CA 1
ATOM 1387 C C . VAL A 1 179 ? -1.507 12.301 -16.001 1.00 79.00 179 VAL A C 1
ATOM 1389 O O . VAL A 1 179 ? -2.044 13.404 -16.108 1.00 79.00 179 VAL A O 1
ATOM 1392 N N . LYS A 1 180 ? -2.077 11.308 -15.303 1.00 74.88 180 LYS A N 1
ATOM 1393 C CA . LYS A 1 180 ? -3.372 11.413 -14.614 1.00 74.88 180 LYS A CA 1
ATOM 1394 C C . LYS A 1 180 ? -3.284 12.295 -13.367 1.00 74.88 180 LYS A C 1
ATOM 1396 O O . LYS A 1 180 ? -4.104 13.201 -13.231 1.00 74.88 180 LYS A O 1
ATOM 1401 N N . TYR A 1 181 ? -2.292 12.077 -12.509 1.00 79.31 181 TYR A N 1
ATOM 1402 C CA . TYR A 1 181 ? -2.097 12.748 -11.218 1.00 79.31 181 TYR A CA 1
ATOM 1403 C C . TYR A 1 181 ? -0.770 13.518 -11.210 1.00 79.31 181 TYR A C 1
ATOM 1405 O O . TYR A 1 181 ? 0.108 13.285 -10.375 1.00 79.31 181 TYR A O 1
ATOM 1413 N N . GLY A 1 182 ? -0.634 14.428 -12.181 1.00 81.00 182 GLY A N 1
ATOM 1414 C CA . GLY A 1 182 ? 0.569 15.221 -12.432 1.00 81.00 182 GLY A CA 1
ATOM 1415 C C . GLY A 1 182 ? 1.147 15.877 -11.182 1.00 81.00 182 GLY A C 1
ATOM 1416 O O . GLY A 1 182 ? 2.329 15.698 -10.904 1.00 81.00 182 GLY A O 1
ATOM 1417 N N . ASP A 1 183 ? 0.321 16.559 -10.386 1.00 77.62 183 ASP A N 1
ATOM 1418 C CA . ASP A 1 183 ? 0.754 17.280 -9.181 1.00 77.62 183 ASP A CA 1
ATOM 1419 C C . ASP A 1 183 ? 1.357 16.334 -8.121 1.00 77.62 183 ASP A C 1
ATOM 1421 O O . ASP A 1 183 ? 2.464 16.565 -7.640 1.00 77.62 183 ASP A O 1
ATOM 1425 N N . ILE A 1 184 ? 0.698 15.202 -7.839 1.00 80.31 184 ILE A N 1
ATOM 1426 C CA . ILE A 1 184 ? 1.194 14.178 -6.895 1.00 80.31 184 ILE A CA 1
ATOM 1427 C C . ILE A 1 184 ? 2.504 13.574 -7.403 1.00 80.31 184 ILE A C 1
ATOM 1429 O O . ILE A 1 184 ? 3.487 13.478 -6.671 1.00 80.31 184 ILE A O 1
ATOM 1433 N N . SER A 1 185 ? 2.537 13.195 -8.681 1.00 86.94 185 SER A N 1
ATOM 1434 C CA . SER A 1 185 ? 3.743 12.686 -9.329 1.00 86.94 185 SER A CA 1
ATOM 1435 C C . SER A 1 185 ? 4.897 13.692 -9.260 1.00 86.94 185 SER A C 1
ATOM 1437 O O . SER A 1 185 ? 6.050 13.285 -9.129 1.00 86.94 185 SER A O 1
ATOM 1439 N N . THR A 1 186 ? 4.591 14.990 -9.340 1.00 86.12 186 THR A N 1
ATOM 1440 C CA . THR A 1 186 ? 5.559 16.091 -9.248 1.00 86.12 186 THR A CA 1
ATOM 1441 C C . THR A 1 186 ? 6.158 16.162 -7.847 1.00 86.12 186 THR A C 1
ATOM 1443 O O . THR A 1 186 ? 7.371 16.066 -7.717 1.00 86.12 186 THR A O 1
ATOM 1446 N N . ALA A 1 187 ? 5.329 16.184 -6.802 1.00 84.25 187 ALA A N 1
ATOM 1447 C CA . ALA A 1 187 ? 5.793 16.236 -5.415 1.00 84.25 187 ALA A CA 1
ATOM 1448 C C . ALA A 1 187 ? 6.585 14.990 -4.966 1.00 84.25 187 ALA A C 1
ATOM 1450 O O . ALA A 1 187 ? 7.463 15.087 -4.108 1.00 84.25 187 ALA A O 1
ATOM 1451 N N . ILE A 1 188 ? 6.310 13.818 -5.554 1.00 86.81 188 ILE A N 1
ATOM 1452 C CA . ILE A 1 188 ? 7.122 12.607 -5.348 1.00 86.81 188 ILE A CA 1
ATOM 1453 C C . ILE A 1 188 ? 8.504 12.757 -6.005 1.00 86.81 188 ILE A C 1
ATOM 1455 O O . ILE A 1 188 ? 9.517 12.404 -5.401 1.00 86.81 188 ILE A O 1
ATOM 1459 N N . VAL A 1 189 ? 8.577 13.282 -7.235 1.00 90.81 189 VAL A N 1
ATOM 1460 C CA . VAL A 1 189 ? 9.871 13.445 -7.918 1.00 90.81 189 VAL A CA 1
ATOM 1461 C C . VAL A 1 189 ? 10.667 14.655 -7.412 1.00 90.81 189 VAL A C 1
ATOM 1463 O O . VAL A 1 189 ? 11.887 14.609 -7.466 1.00 90.81 189 VAL A O 1
ATOM 1466 N N . ASP A 1 190 ? 10.026 15.681 -6.846 1.00 89.56 190 ASP A N 1
ATOM 1467 C CA . ASP A 1 190 ? 10.711 16.802 -6.185 1.00 89.56 190 ASP A CA 1
ATOM 1468 C C . ASP A 1 190 ? 11.564 16.335 -4.998 1.00 89.56 190 ASP A C 1
ATOM 1470 O O . ASP A 1 190 ? 12.726 16.722 -4.894 1.00 89.56 190 ASP A O 1
ATOM 1474 N N . GLU A 1 191 ? 11.042 15.434 -4.158 1.00 87.62 191 GLU A N 1
ATOM 1475 C CA . GLU A 1 191 ? 11.828 14.784 -3.096 1.00 87.62 191 GLU A CA 1
ATOM 1476 C C . GLU A 1 191 ? 13.006 13.994 -3.682 1.00 87.62 191 GLU A C 1
ATOM 1478 O O . GLU A 1 191 ? 14.133 14.102 -3.203 1.00 87.62 191 GLU A O 1
ATOM 1483 N N . LYS A 1 192 ? 12.781 13.242 -4.768 1.00 93.25 192 LYS A N 1
ATOM 1484 C CA . LYS A 1 192 ? 13.848 12.489 -5.444 1.00 93.25 192 LYS A CA 1
ATOM 1485 C C . LYS A 1 192 ? 14.938 13.424 -5.991 1.00 93.25 192 LYS A C 1
ATOM 1487 O O . LYS A 1 192 ? 16.117 13.141 -5.801 1.00 93.25 192 LYS A O 1
ATOM 1492 N N . CYS A 1 193 ? 14.570 14.547 -6.609 1.00 91.00 193 CYS A N 1
ATOM 1493 C CA . CYS A 1 193 ? 15.498 15.576 -7.087 1.00 91.00 193 CYS A CA 1
ATOM 1494 C C . CYS A 1 193 ? 16.268 16.243 -5.934 1.00 91.00 193 CYS A C 1
ATOM 1496 O O . CYS A 1 193 ? 17.480 16.432 -6.046 1.00 91.00 193 CYS A O 1
ATOM 1498 N N . ALA A 1 194 ? 15.602 16.543 -4.816 1.00 89.88 194 ALA A N 1
ATOM 1499 C CA . ALA A 1 194 ? 16.246 17.075 -3.617 1.00 89.88 194 ALA A CA 1
ATOM 1500 C C . ALA A 1 194 ? 17.262 16.081 -3.027 1.00 89.88 194 ALA A C 1
ATOM 1502 O O . ALA A 1 194 ? 18.389 16.474 -2.730 1.00 89.88 194 ALA A O 1
ATOM 1503 N N . ASN A 1 195 ? 16.914 14.794 -2.936 1.00 91.94 195 ASN A N 1
ATOM 1504 C CA . ASN A 1 195 ? 17.800 13.755 -2.403 1.00 91.94 195 ASN A CA 1
ATOM 1505 C C . ASN A 1 195 ? 19.001 13.476 -3.324 1.00 91.94 195 ASN A C 1
ATOM 1507 O O . ASN A 1 195 ? 20.103 13.256 -2.823 1.00 91.94 195 ASN A O 1
ATOM 1511 N N . ILE A 1 196 ? 18.823 13.542 -4.652 1.00 91.62 196 ILE A N 1
ATOM 1512 C CA . ILE A 1 196 ? 19.934 13.503 -5.620 1.00 91.62 196 ILE A CA 1
ATOM 1513 C C . ILE A 1 196 ? 20.888 14.673 -5.353 1.00 91.62 196 ILE A C 1
ATOM 1515 O O . ILE A 1 196 ? 22.071 14.448 -5.111 1.00 91.62 196 ILE A O 1
ATOM 1519 N N . LYS A 1 197 ? 20.376 15.909 -5.297 1.00 88.50 197 LYS A N 1
ATOM 1520 C CA . LYS A 1 197 ? 21.196 17.104 -5.041 1.00 88.50 197 LYS A CA 1
ATOM 1521 C C . LYS A 1 197 ? 21.898 17.060 -3.677 1.00 88.50 197 LYS A C 1
ATOM 1523 O O . LYS A 1 197 ? 23.052 17.463 -3.572 1.00 88.50 197 LYS A O 1
ATOM 1528 N N . ALA A 1 198 ? 21.233 16.535 -2.648 1.00 90.25 198 ALA A N 1
ATOM 1529 C CA . ALA A 1 198 ? 21.790 16.374 -1.306 1.00 90.25 198 ALA A CA 1
ATOM 1530 C C . ALA A 1 198 ? 22.899 15.306 -1.214 1.00 90.25 198 ALA A C 1
ATOM 1532 O O . ALA A 1 198 ? 23.697 15.354 -0.284 1.00 90.25 198 ALA A O 1
ATOM 1533 N N . SER A 1 199 ? 22.983 14.369 -2.169 1.00 91.31 199 SER A N 1
ATOM 1534 C CA . SER A 1 199 ? 24.062 13.367 -2.219 1.00 91.31 199 SER A CA 1
ATOM 1535 C C . SER A 1 199 ? 25.411 13.921 -2.706 1.00 91.31 199 SER A C 1
ATOM 1537 O O . SER A 1 199 ? 26.422 13.232 -2.608 1.00 91.31 199 SER A O 1
ATOM 1539 N N . GLY A 1 200 ? 25.441 15.139 -3.263 1.00 86.31 200 GLY A N 1
ATOM 1540 C CA . GLY A 1 200 ? 26.646 15.722 -3.870 1.00 86.31 200 GLY A CA 1
ATOM 1541 C C . GLY A 1 200 ? 27.102 15.047 -5.174 1.00 86.31 200 GLY A C 1
ATOM 1542 O O . GLY A 1 200 ? 28.174 15.371 -5.684 1.00 86.31 200 GLY A O 1
ATOM 1543 N N . ALA A 1 201 ? 26.313 14.115 -5.716 1.00 87.31 201 ALA A N 1
ATOM 1544 C CA . ALA A 1 201 ? 26.586 13.465 -6.991 1.00 87.31 201 ALA A CA 1
ATOM 1545 C C . ALA A 1 201 ? 26.242 14.378 -8.181 1.00 87.31 201 ALA A C 1
ATOM 1547 O O . ALA A 1 201 ? 25.137 14.917 -8.253 1.00 87.31 201 ALA A O 1
ATOM 1548 N N . ASP A 1 202 ? 27.152 14.499 -9.151 1.00 84.06 202 ASP A N 1
ATOM 1549 C CA . ASP A 1 202 ? 26.880 15.188 -10.421 1.00 84.06 202 ASP A CA 1
ATOM 1550 C C . ASP A 1 202 ? 25.985 14.359 -11.368 1.00 84.06 202 ASP A C 1
ATOM 1552 O O . ASP A 1 202 ? 25.412 14.885 -12.326 1.00 84.06 202 ASP A O 1
ATOM 1556 N N . THR A 1 203 ? 25.848 13.057 -11.096 1.00 88.44 203 THR A N 1
ATOM 1557 C CA . THR A 1 203 ? 25.118 12.099 -11.929 1.00 88.44 203 THR A CA 1
ATOM 1558 C C . THR A 1 203 ? 24.212 11.203 -11.096 1.00 88.44 203 THR A C 1
ATOM 1560 O O . THR A 1 203 ? 24.661 10.569 -10.145 1.00 88.44 203 THR A O 1
ATOM 1563 N N . VAL A 1 204 ? 22.959 11.031 -11.522 1.00 93.44 204 VAL A N 1
ATOM 1564 C CA . VAL A 1 204 ? 22.109 9.915 -11.082 1.00 93.44 204 VAL A CA 1
ATOM 1565 C C . VAL A 1 204 ? 22.072 8.812 -12.146 1.00 93.44 204 VAL A C 1
ATOM 1567 O O . VAL A 1 204 ? 21.819 9.068 -13.327 1.00 93.44 204 VAL A O 1
ATOM 1570 N N . VAL A 1 205 ? 22.320 7.572 -11.723 1.00 93.19 205 VAL A N 1
ATOM 1571 C CA . VAL A 1 205 ? 22.336 6.364 -12.563 1.00 93.19 205 VAL A CA 1
ATOM 1572 C C . VAL A 1 205 ? 21.191 5.431 -12.169 1.00 93.19 205 VAL A C 1
ATOM 1574 O O . VAL A 1 205 ? 20.868 5.293 -10.989 1.00 93.19 205 VAL A O 1
ATOM 1577 N N . LEU A 1 206 ? 20.548 4.804 -13.159 1.00 94.50 206 LEU A N 1
ATOM 1578 C CA . LEU A 1 206 ? 19.428 3.880 -12.945 1.00 94.50 206 LEU A CA 1
ATOM 1579 C C . LEU A 1 206 ? 19.176 2.929 -14.133 1.00 94.50 206 LEU A C 1
ATOM 1581 O O . LEU A 1 206 ? 19.728 3.111 -15.218 1.00 94.50 206 LEU A O 1
ATOM 1585 N N . GLY A 1 207 ? 18.328 1.916 -13.913 1.00 90.31 207 GLY A N 1
ATOM 1586 C CA . GLY A 1 207 ? 17.965 0.860 -14.876 1.00 90.31 207 GLY A CA 1
ATOM 1587 C C . GLY A 1 207 ? 16.544 0.938 -15.466 1.00 90.31 207 GLY A C 1
ATOM 1588 O O . GLY A 1 207 ? 15.969 -0.092 -15.801 1.00 90.31 207 GLY A O 1
ATOM 1589 N N . ASP A 1 208 ? 15.911 2.119 -15.533 1.00 91.38 208 ASP A N 1
ATOM 1590 C CA . ASP A 1 208 ? 14.579 2.270 -16.154 1.00 91.38 208 ASP A CA 1
ATOM 1591 C C . ASP A 1 208 ? 14.371 3.640 -16.812 1.00 91.38 208 ASP A C 1
ATOM 1593 O O . ASP A 1 208 ? 14.320 4.679 -16.149 1.00 91.38 208 ASP A O 1
ATOM 1597 N N . LEU A 1 209 ? 14.149 3.648 -18.128 1.00 87.12 209 LEU A N 1
ATOM 1598 C CA . LEU A 1 209 ? 13.989 4.881 -18.907 1.00 87.12 209 LEU A CA 1
ATOM 1599 C C . LEU A 1 209 ? 12.715 5.678 -18.557 1.00 87.12 209 LEU A C 1
ATOM 1601 O O . LEU A 1 209 ? 12.719 6.903 -18.648 1.00 87.12 209 LEU A O 1
ATOM 1605 N N . GLY A 1 210 ? 11.650 5.029 -18.076 1.00 86.31 210 GLY A N 1
ATOM 1606 C CA . GLY A 1 210 ? 10.480 5.740 -17.535 1.00 86.31 210 GLY A CA 1
ATOM 1607 C C . GLY A 1 210 ? 10.824 6.588 -16.301 1.00 86.31 210 GLY A C 1
ATOM 1608 O O . GLY A 1 210 ? 10.353 7.715 -16.158 1.00 86.31 210 GLY A O 1
ATOM 1609 N N . CYS A 1 211 ? 11.718 6.084 -15.446 1.00 91.50 211 CYS A N 1
ATOM 1610 C CA . CYS A 1 211 ? 12.229 6.815 -14.290 1.00 91.50 211 CYS A CA 1
ATOM 1611 C C . CYS A 1 211 ? 13.193 7.937 -14.718 1.00 91.50 211 CYS A C 1
ATOM 1613 O O . CYS A 1 211 ? 13.089 9.041 -14.185 1.00 91.50 211 CYS A O 1
ATOM 1615 N N . ILE A 1 212 ? 14.058 7.693 -15.718 1.00 89.12 212 ILE A N 1
ATOM 1616 C CA . ILE A 1 212 ? 14.952 8.713 -16.308 1.00 89.12 212 ILE A CA 1
ATOM 1617 C C . ILE A 1 212 ? 14.128 9.901 -16.807 1.00 89.12 212 ILE A C 1
ATOM 1619 O O . ILE A 1 212 ? 14.364 11.023 -16.370 1.00 89.12 212 ILE A O 1
ATOM 1623 N N . LEU A 1 213 ? 13.120 9.663 -17.656 1.00 86.44 213 LEU A N 1
ATOM 1624 C CA . LEU A 1 213 ? 12.271 10.722 -18.214 1.00 86.44 213 LEU A CA 1
ATOM 1625 C C . LEU A 1 213 ? 11.556 11.531 -17.119 1.00 86.44 213 LEU A C 1
ATOM 1627 O O . LEU A 1 213 ? 11.428 12.749 -17.245 1.00 86.44 213 LEU A O 1
ATOM 1631 N N . ASN A 1 214 ? 11.110 10.881 -16.038 1.00 88.50 214 ASN A N 1
ATOM 1632 C CA . ASN A 1 214 ? 10.394 11.558 -14.954 1.00 88.50 214 ASN A CA 1
ATOM 1633 C C . ASN A 1 214 ? 11.306 12.436 -14.081 1.00 88.50 214 ASN A C 1
ATOM 1635 O O . ASN A 1 214 ? 10.867 13.508 -13.659 1.00 88.50 214 ASN A O 1
ATOM 1639 N N . ILE A 1 215 ? 12.541 11.983 -13.822 1.00 89.38 215 ILE A N 1
ATOM 1640 C CA . ILE A 1 215 ? 13.555 12.683 -13.015 1.00 89.38 215 ILE A CA 1
ATOM 1641 C C . ILE A 1 215 ? 14.235 13.781 -13.839 1.00 89.38 215 ILE A C 1
ATOM 1643 O O . ILE A 1 215 ? 14.198 14.940 -13.436 1.00 89.38 215 ILE A O 1
ATOM 1647 N N . GLU A 1 216 ? 14.781 13.456 -15.018 1.00 88.81 216 GLU A N 1
ATOM 1648 C CA . GLU A 1 216 ? 15.393 14.440 -15.924 1.00 88.81 216 GLU A CA 1
ATOM 1649 C C . GLU A 1 216 ? 14.400 15.551 -16.259 1.00 88.81 216 GLU A C 1
ATOM 1651 O O . GLU A 1 216 ? 14.710 16.730 -16.087 1.00 88.81 216 GLU A O 1
ATOM 1656 N N . GLY A 1 217 ? 13.179 15.187 -16.660 1.00 83.94 217 GLY A N 1
ATOM 1657 C CA . GLY A 1 217 ? 12.173 16.172 -17.030 1.00 83.94 217 GLY A CA 1
ATOM 1658 C C . GLY A 1 217 ? 11.764 17.089 -15.878 1.00 83.94 217 GLY A C 1
ATOM 1659 O O . GLY A 1 217 ? 11.386 18.235 -16.131 1.00 83.94 217 GLY A O 1
ATOM 1660 N N . ARG A 1 218 ? 11.878 16.643 -14.616 1.00 88.19 218 ARG A N 1
ATOM 1661 C CA . ARG A 1 218 ? 11.690 17.537 -13.468 1.00 88.19 218 ARG A CA 1
ATOM 1662 C C . ARG A 1 218 ? 12.899 18.436 -13.250 1.00 88.19 218 ARG A C 1
ATOM 1664 O O . ARG A 1 218 ? 12.698 19.645 -13.199 1.00 88.19 218 ARG A O 1
ATOM 1671 N N . LEU A 1 219 ? 14.108 17.870 -13.200 1.00 83.44 219 LEU A N 1
ATOM 1672 C CA . LEU A 1 219 ? 15.360 18.615 -13.020 1.00 83.44 219 LEU A CA 1
ATOM 1673 C C . LEU A 1 219 ? 15.452 19.790 -14.004 1.00 83.44 219 LEU A C 1
ATOM 1675 O O . LEU A 1 219 ? 15.639 20.930 -13.577 1.00 83.44 219 LEU A O 1
ATOM 1679 N N . ARG A 1 220 ? 15.198 19.555 -15.303 1.00 84.12 220 ARG A N 1
ATOM 1680 C CA . ARG A 1 220 ? 15.244 20.627 -16.319 1.00 84.12 220 ARG A CA 1
ATOM 1681 C C . ARG A 1 220 ? 14.179 21.705 -16.079 1.00 84.12 220 ARG A C 1
ATOM 1683 O O . ARG A 1 220 ? 14.474 22.892 -16.222 1.00 84.12 220 ARG A O 1
ATOM 1690 N N . ARG A 1 221 ? 12.975 21.323 -15.629 1.00 80.19 221 ARG A N 1
ATOM 1691 C CA . ARG A 1 221 ? 11.894 22.274 -15.311 1.00 80.19 221 ARG A CA 1
ATOM 1692 C C . ARG A 1 221 ? 12.187 23.116 -14.072 1.00 80.19 221 ARG A C 1
ATOM 1694 O O . ARG A 1 221 ? 11.801 24.283 -14.047 1.00 80.19 221 ARG A O 1
ATOM 1701 N N . THR A 1 222 ? 12.867 22.551 -13.076 1.00 79.50 222 THR A N 1
ATOM 1702 C CA . THR A 1 222 ? 13.331 23.255 -11.867 1.00 79.50 222 THR A CA 1
ATOM 1703 C C . THR A 1 222 ? 14.648 24.013 -12.075 1.00 79.50 222 THR A C 1
ATOM 1705 O O . THR A 1 222 ? 15.185 24.562 -11.119 1.00 79.50 222 THR A O 1
ATOM 1708 N N . GLY A 1 223 ? 15.172 24.067 -13.306 1.00 73.12 223 GLY A N 1
ATOM 1709 C CA . GLY A 1 223 ? 16.388 24.808 -13.649 1.00 73.12 223 GLY A CA 1
ATOM 1710 C C . GLY A 1 223 ? 17.703 24.070 -13.389 1.00 73.12 223 GLY A C 1
ATOM 1711 O O . GLY A 1 223 ? 18.759 24.652 -13.615 1.00 73.12 223 GLY A O 1
ATOM 1712 N N . ASP A 1 224 ? 17.670 22.801 -12.970 1.00 77.31 224 ASP A N 1
ATOM 1713 C CA . ASP A 1 224 ? 18.871 21.968 -12.887 1.00 77.31 224 ASP A CA 1
ATOM 1714 C C . ASP A 1 224 ? 19.255 21.482 -14.292 1.00 77.31 224 ASP A C 1
ATOM 1716 O O . ASP A 1 224 ? 18.698 20.540 -14.870 1.00 77.31 224 ASP A O 1
ATOM 1720 N N . THR A 1 225 ? 20.219 22.194 -14.857 1.00 76.50 225 THR A N 1
ATOM 1721 C CA . THR A 1 225 ? 20.784 21.998 -16.190 1.00 76.50 225 THR A CA 1
ATOM 1722 C C . THR A 1 225 ? 22.071 21.171 -16.177 1.00 76.50 225 THR A C 1
ATOM 1724 O O . THR A 1 225 ? 22.542 20.806 -17.255 1.00 76.50 225 THR A O 1
ATOM 1727 N N . THR A 1 226 ? 22.615 20.854 -14.998 1.00 77.69 226 THR A N 1
ATOM 1728 C CA . THR A 1 226 ? 23.956 20.276 -14.807 1.00 77.69 226 THR A CA 1
ATOM 1729 C C . THR A 1 226 ? 23.937 18.808 -14.399 1.00 77.69 226 THR A C 1
ATOM 1731 O O . THR A 1 226 ? 24.778 18.049 -14.871 1.00 77.69 226 THR A O 1
ATOM 1734 N N . THR A 1 227 ? 22.978 18.381 -13.573 1.00 85.06 227 THR A N 1
ATOM 1735 C CA . THR A 1 227 ? 22.914 16.997 -13.085 1.00 85.06 227 THR A CA 1
ATOM 1736 C C . THR A 1 227 ? 22.631 16.043 -14.248 1.00 85.06 227 THR A C 1
ATOM 1738 O O . THR A 1 227 ? 21.612 16.170 -14.944 1.00 85.06 227 THR A O 1
ATOM 1741 N N . ARG A 1 228 ? 23.522 15.076 -14.480 1.00 86.88 228 ARG A N 1
ATOM 1742 C CA . ARG A 1 228 ? 23.371 14.045 -15.519 1.00 86.88 228 ARG A CA 1
ATOM 1743 C C . ARG A 1 228 ? 22.386 12.973 -15.039 1.00 86.88 228 ARG A C 1
ATOM 1745 O O . ARG A 1 228 ? 22.411 12.572 -13.879 1.00 86.88 228 ARG A O 1
ATOM 1752 N N . VAL A 1 229 ? 21.514 12.493 -15.926 1.00 88.38 229 VAL A N 1
ATOM 1753 C CA . VAL A 1 229 ? 20.548 11.417 -15.627 1.00 88.38 229 VAL A CA 1
ATOM 1754 C C . VAL A 1 229 ? 20.768 10.304 -16.641 1.00 88.38 229 VAL A C 1
ATOM 1756 O O . VAL A 1 229 ? 20.378 10.434 -17.801 1.00 88.38 229 VAL A O 1
ATOM 1759 N N . LEU A 1 230 ? 21.451 9.237 -16.231 1.00 89.25 230 LEU A N 1
ATOM 1760 C CA . LEU A 1 230 ? 21.992 8.235 -17.149 1.00 89.25 230 LEU A CA 1
ATOM 1761 C C . LEU A 1 230 ? 21.412 6.843 -16.904 1.00 89.25 230 LEU A C 1
ATOM 1763 O O . LEU A 1 230 ? 21.161 6.424 -15.774 1.00 89.25 230 LEU A O 1
ATOM 1767 N N . HIS A 1 231 ? 21.254 6.093 -17.993 1.00 92.44 231 HIS A N 1
ATOM 1768 C CA . HIS A 1 231 ? 21.036 4.658 -17.902 1.00 92.44 231 HIS A CA 1
ATOM 1769 C C . HIS A 1 231 ? 22.360 3.960 -17.592 1.00 92.44 231 HIS A C 1
ATOM 1771 O O . HIS A 1 231 ? 23.372 4.283 -18.216 1.00 92.44 231 HIS A O 1
ATOM 1777 N N . ILE A 1 232 ? 22.358 2.971 -16.694 1.00 92.56 232 ILE A N 1
ATOM 1778 C CA . ILE A 1 232 ? 23.590 2.274 -16.282 1.00 92.56 232 ILE A CA 1
ATOM 1779 C C . ILE A 1 232 ? 24.379 1.682 -17.463 1.00 92.56 232 ILE A C 1
ATOM 1781 O O . ILE A 1 232 ? 25.605 1.740 -17.466 1.00 92.56 232 ILE A O 1
ATOM 1785 N N . ALA A 1 233 ? 23.695 1.231 -18.521 1.00 89.75 233 ALA A N 1
ATOM 1786 C CA . ALA A 1 233 ? 24.341 0.762 -19.751 1.00 89.75 233 ALA A CA 1
ATOM 1787 C C . ALA A 1 233 ? 25.288 1.799 -20.390 1.00 89.75 233 ALA A C 1
ATOM 1789 O O . ALA A 1 233 ? 26.361 1.430 -20.852 1.00 89.75 233 ALA A O 1
ATOM 1790 N N . LEU A 1 234 ? 24.921 3.088 -20.396 1.00 84.88 234 LEU A N 1
ATOM 1791 C CA . LEU A 1 234 ? 25.743 4.159 -20.982 1.00 84.88 234 LEU A CA 1
ATOM 1792 C C . LEU A 1 234 ? 27.033 4.375 -20.179 1.00 84.88 234 LEU A C 1
ATOM 1794 O O . LEU A 1 234 ? 28.081 4.654 -20.756 1.00 84.88 234 LEU A O 1
ATOM 1798 N N . VAL A 1 235 ? 26.945 4.226 -18.852 1.00 87.12 235 VAL A N 1
ATOM 1799 C CA . VAL A 1 235 ? 28.072 4.369 -17.919 1.00 87.12 235 VAL A CA 1
ATOM 1800 C C . VAL A 1 235 ? 29.028 3.186 -18.051 1.00 87.12 235 VAL A C 1
ATOM 1802 O O . VAL A 1 235 ? 30.217 3.396 -18.243 1.00 87.12 235 VAL A O 1
ATOM 1805 N N . LEU A 1 236 ? 28.518 1.950 -18.033 1.00 87.94 236 LEU A N 1
ATOM 1806 C CA . LEU A 1 236 ? 29.347 0.742 -18.151 1.00 87.94 236 LEU A CA 1
ATOM 1807 C C . LEU A 1 236 ? 29.967 0.564 -19.550 1.00 87.94 236 LEU A C 1
ATOM 1809 O O . LEU A 1 236 ? 31.009 -0.071 -19.689 1.00 87.94 236 LEU A O 1
ATOM 1813 N N . ALA A 1 237 ? 29.345 1.111 -20.599 1.00 84.06 237 ALA A N 1
ATOM 1814 C CA . ALA A 1 237 ? 29.862 1.026 -21.964 1.00 84.06 237 ALA A CA 1
ATOM 1815 C C . ALA A 1 237 ? 30.806 2.184 -22.357 1.00 84.06 237 ALA A C 1
ATOM 1817 O O . ALA A 1 237 ? 31.538 2.044 -23.341 1.00 84.06 237 ALA A O 1
ATOM 1818 N N . GLY A 1 238 ? 30.807 3.304 -21.622 1.00 75.31 238 GLY A N 1
ATOM 1819 C CA . GLY A 1 238 ? 31.625 4.495 -21.917 1.00 75.31 238 GLY A CA 1
ATOM 1820 C C . GLY A 1 238 ? 30.997 5.486 -22.902 1.00 75.31 238 GLY A C 1
ATOM 1821 O O . GLY A 1 238 ? 31.700 6.281 -23.516 1.00 75.31 238 GLY A O 1
ATOM 1822 N N . ASP A 1 239 ? 29.675 5.448 -23.072 1.00 69.69 239 ASP A N 1
ATOM 1823 C CA . ASP A 1 239 ? 28.942 6.222 -24.089 1.00 69.69 239 ASP A CA 1
ATOM 1824 C C . ASP A 1 239 ? 28.291 7.509 -23.519 1.00 69.69 239 ASP A C 1
ATOM 1826 O O . ASP A 1 239 ? 27.465 8.155 -24.163 1.00 69.69 239 ASP A O 1
ATOM 1830 N N . ALA A 1 240 ? 28.659 7.907 -22.296 1.00 57.59 240 ALA A N 1
ATOM 1831 C CA . ALA A 1 240 ? 27.966 8.908 -21.473 1.00 57.59 240 ALA A CA 1
ATOM 1832 C C . ALA A 1 240 ? 28.183 10.401 -21.841 1.00 57.59 240 ALA A C 1
ATOM 1834 O O . ALA A 1 240 ? 27.651 11.286 -21.170 1.00 57.59 240 ALA A O 1
ATOM 1835 N N . LEU A 1 241 ? 28.966 10.717 -22.877 1.00 43.53 241 LEU A N 1
ATOM 1836 C CA . LEU A 1 241 ? 29.590 12.040 -23.075 1.00 43.53 241 LEU A CA 1
ATOM 1837 C C . LEU A 1 241 ? 28.742 13.130 -23.791 1.00 43.53 241 LEU A C 1
ATOM 1839 O O . LEU A 1 241 ? 29.314 14.110 -24.269 1.00 43.53 241 LEU A O 1
ATOM 1843 N N . ARG A 1 242 ? 27.408 12.997 -23.946 1.00 40.38 242 ARG A N 1
ATOM 1844 C CA . ARG A 1 242 ? 26.617 13.894 -24.841 1.00 40.38 242 ARG A CA 1
ATOM 1845 C C . ARG A 1 242 ? 25.141 14.194 -24.463 1.00 40.38 242 ARG A C 1
ATOM 1847 O O . ARG A 1 242 ? 24.250 13.660 -25.115 1.00 40.38 242 ARG A O 1
ATOM 1854 N N . VAL A 1 243 ? 24.854 15.152 -23.564 1.00 32.00 243 VAL A N 1
ATOM 1855 C CA . VAL A 1 243 ? 23.567 15.922 -23.501 1.00 32.00 243 VAL A CA 1
ATOM 1856 C C . VAL A 1 243 ? 23.809 17.338 -22.928 1.00 32.00 243 VAL A C 1
ATOM 1858 O O . VAL A 1 243 ? 24.625 17.487 -22.026 1.00 32.00 243 VAL A O 1
ATOM 1861 N N . ILE A 1 244 ? 23.097 18.366 -23.429 1.00 30.12 244 ILE A N 1
ATOM 1862 C CA . ILE A 1 244 ? 23.051 19.767 -22.921 1.00 30.12 244 ILE A CA 1
ATOM 1863 C C . ILE A 1 244 ? 21.572 20.260 -22.917 1.00 30.12 244 ILE A C 1
ATOM 1865 O O . ILE A 1 244 ? 20.721 19.625 -23.543 1.00 30.12 244 ILE A O 1
ATOM 1869 N N . THR A 1 245 ? 21.237 21.321 -22.165 1.00 29.05 245 THR A N 1
ATOM 1870 C CA . THR A 1 245 ? 19.954 21.508 -21.434 1.00 29.05 245 THR A CA 1
ATOM 1871 C C . THR A 1 245 ? 19.304 22.924 -21.541 1.00 29.05 245 THR A C 1
ATOM 1873 O O . THR A 1 245 ? 19.939 23.863 -22.013 1.00 29.05 245 THR A O 1
ATOM 1876 N N . GLY A 1 246 ? 18.028 23.105 -21.115 1.00 25.59 246 GLY A N 1
ATOM 1877 C CA . GLY A 1 246 ? 17.269 24.391 -21.161 1.00 25.59 246 GLY A CA 1
ATOM 1878 C C . GLY A 1 246 ? 15.853 24.375 -20.506 1.00 25.59 246 GLY A C 1
ATOM 1879 O O . GLY A 1 246 ? 15.371 23.299 -20.163 1.00 25.59 246 GLY A O 1
ATOM 1880 N N . THR A 1 247 ? 15.190 25.541 -20.324 1.00 24.08 247 THR A N 1
ATOM 1881 C CA . THR A 1 247 ? 14.304 25.859 -19.153 1.00 24.08 247 THR A CA 1
ATOM 1882 C C . THR A 1 247 ? 12.807 26.297 -19.338 1.00 24.08 247 THR A C 1
ATOM 1884 O O . THR A 1 247 ? 12.496 27.110 -20.210 1.00 24.08 247 THR A O 1
ATOM 1887 N N . ALA A 1 248 ? 11.960 25.889 -18.353 1.00 24.61 248 ALA A N 1
ATOM 1888 C CA . ALA A 1 248 ? 10.927 26.639 -17.553 1.00 24.61 248 ALA A CA 1
ATOM 1889 C C . ALA A 1 248 ? 9.392 26.778 -17.914 1.00 24.61 248 ALA A C 1
ATOM 1891 O O . ALA A 1 248 ? 8.995 26.885 -19.066 1.00 24.61 248 ALA A O 1
ATOM 1892 N N . MET A 1 249 ? 8.537 26.812 -16.848 1.00 21.06 249 MET A N 1
ATOM 1893 C CA . MET A 1 249 ? 7.104 27.278 -16.653 1.00 21.06 249 MET A CA 1
ATOM 1894 C C . MET A 1 249 ? 5.887 26.711 -17.470 1.00 21.06 249 MET A C 1
ATOM 1896 O O . MET A 1 249 ? 5.977 26.585 -18.686 1.00 21.06 249 MET A O 1
ATOM 1900 N N . GLN A 1 250 ? 4.647 26.467 -16.963 1.00 21.14 250 GLN A N 1
ATOM 1901 C CA . GLN A 1 250 ? 4.027 26.190 -15.626 1.00 21.14 250 GLN A CA 1
ATOM 1902 C C . GLN A 1 250 ? 2.489 25.828 -15.779 1.00 21.14 250 GLN A C 1
ATOM 1904 O O . GLN A 1 250 ? 1.919 26.239 -16.795 1.00 21.14 250 GLN A O 1
ATOM 1909 N N . VAL A 1 251 ? 1.830 25.184 -14.768 1.00 25.19 251 VAL A N 1
ATOM 1910 C CA . VAL A 1 251 ? 0.341 25.122 -14.435 1.00 25.19 251 VAL A CA 1
ATOM 1911 C C . VAL A 1 251 ? -0.618 24.241 -15.324 1.00 25.19 251 VAL A C 1
ATOM 1913 O O . VAL A 1 251 ? -0.366 24.156 -16.520 1.00 25.19 251 VAL A O 1
ATOM 1916 N N . GLN A 1 252 ? -1.777 23.628 -14.915 1.00 30.53 252 GLN A N 1
ATOM 1917 C CA . GLN A 1 252 ? -2.296 22.906 -13.690 1.00 30.53 252 GLN A CA 1
ATOM 1918 C C . GLN A 1 252 ? -3.759 22.298 -13.900 1.00 30.53 252 GLN A C 1
ATOM 1920 O O . GLN A 1 252 ? -4.236 22.322 -15.032 1.00 30.53 252 GLN A O 1
ATOM 1925 N N . THR A 1 253 ? -4.496 21.839 -12.841 1.00 28.44 253 THR A N 1
ATOM 1926 C CA . THR A 1 253 ? -5.987 21.522 -12.676 1.00 28.44 253 THR A CA 1
ATOM 1927 C C . THR A 1 253 ? -6.564 20.096 -12.959 1.00 28.44 253 THR A C 1
ATOM 1929 O O . THR A 1 253 ? -6.000 19.357 -13.762 1.00 28.44 253 THR A O 1
ATOM 1932 N N . MET A 1 254 ? -7.746 19.618 -12.472 1.00 37.41 254 MET A N 1
ATOM 1933 C CA . MET A 1 254 ? -8.505 19.515 -11.168 1.00 37.41 254 MET A CA 1
ATOM 1934 C C . MET A 1 254 ? -9.412 18.219 -11.294 1.00 37.41 254 MET A C 1
ATOM 1936 O O . MET A 1 254 ? -9.685 17.827 -12.422 1.00 37.41 254 MET A O 1
ATOM 1940 N N . HIS A 1 255 ? -9.823 17.363 -10.325 1.00 44.22 255 HIS A N 1
ATOM 1941 C CA . HIS A 1 255 ? -10.819 17.553 -9.233 1.00 44.22 255 HIS A CA 1
ATOM 1942 C C . HIS A 1 255 ? -10.731 16.577 -8.018 1.00 44.22 255 HIS A C 1
ATOM 1944 O O . HIS A 1 255 ? -11.002 17.004 -6.898 1.00 44.22 255 HIS A O 1
ATOM 1950 N N . PHE A 1 256 ? -10.286 15.315 -8.158 1.00 53.62 256 PHE A N 1
ATOM 1951 C CA . PHE A 1 256 ? -9.482 14.676 -7.083 1.00 53.62 256 PHE A CA 1
ATOM 1952 C C . PHE A 1 256 ? -8.114 15.373 -7.019 1.00 53.62 256 PHE A C 1
ATOM 1954 O O . PHE A 1 256 ? -7.578 15.666 -5.951 1.00 53.62 256 PHE A O 1
ATOM 1961 N N . LYS A 1 257 ? -7.639 15.773 -8.204 1.00 55.66 257 LYS A N 1
ATOM 1962 C CA . LYS A 1 257 ? -6.406 16.510 -8.464 1.00 55.66 257 LYS A CA 1
ATOM 1963 C C . LYS A 1 257 ? -6.325 17.913 -7.833 1.00 55.66 257 LYS A C 1
ATOM 1965 O O . LYS A 1 257 ? -5.257 18.247 -7.367 1.00 55.66 257 LYS A O 1
ATOM 1970 N N . ALA A 1 258 ? -7.350 18.774 -7.802 1.00 56.91 258 ALA A N 1
ATOM 1971 C CA . ALA A 1 258 ? -8.339 18.749 -6.722 1.00 56.91 258 ALA A CA 1
ATOM 1972 C C . ALA A 1 258 ? -7.720 18.931 -5.334 1.00 56.91 258 ALA A C 1
ATOM 1974 O O . ALA A 1 258 ? -6.785 19.706 -5.140 1.00 56.91 258 ALA A O 1
ATOM 1975 N N . ARG A 1 259 ? -8.291 18.208 -4.370 1.00 62.94 259 ARG A N 1
ATOM 1976 C CA . ARG A 1 259 ? -7.859 18.197 -2.969 1.00 62.94 259 ARG A CA 1
ATOM 1977 C C . ARG A 1 259 ? -6.398 17.764 -2.819 1.00 62.94 259 ARG A C 1
ATOM 1979 O O . ARG A 1 259 ? -5.735 18.215 -1.894 1.00 62.94 259 ARG A O 1
ATOM 1986 N N . ALA A 1 260 ? -5.883 16.950 -3.745 1.00 56.34 260 ALA A N 1
ATOM 1987 C CA . ALA A 1 260 ? -4.462 16.627 -3.813 1.00 56.34 260 ALA A CA 1
ATOM 1988 C C . ALA A 1 260 ? -3.600 17.888 -4.012 1.00 56.34 260 ALA A C 1
ATOM 1990 O O . ALA A 1 260 ? -2.728 18.153 -3.199 1.00 56.34 260 ALA A O 1
ATOM 1991 N N . GLY A 1 261 ? -3.880 18.707 -5.027 1.00 56.97 261 GLY A N 1
ATOM 1992 C CA . GLY A 1 261 ? -3.158 19.945 -5.326 1.00 56.97 261 GLY A CA 1
ATOM 1993 C C . GLY A 1 261 ? -3.247 20.982 -4.207 1.00 56.97 261 GLY A C 1
ATOM 1994 O O . GLY A 1 261 ? -2.239 21.596 -3.874 1.00 56.97 261 GLY A O 1
ATOM 1995 N N . SER A 1 262 ? -4.409 21.130 -3.560 1.00 59.84 262 SER A N 1
ATOM 1996 C CA . SER A 1 262 ? -4.538 22.050 -2.420 1.00 59.84 262 SER A CA 1
ATOM 1997 C C . SER A 1 262 ? -3.810 21.556 -1.163 1.00 59.84 262 SER A C 1
ATOM 1999 O O . SER A 1 262 ? -3.259 22.370 -0.436 1.00 59.84 262 SER A O 1
ATOM 2001 N N . LYS A 1 263 ? -3.762 20.238 -0.909 1.00 69.00 263 LYS A N 1
ATOM 2002 C CA . LYS A 1 263 ? -3.003 19.645 0.212 1.00 69.00 263 LYS A CA 1
ATOM 2003 C C . LYS A 1 263 ? -1.495 19.533 -0.081 1.00 69.00 263 LYS A C 1
ATOM 2005 O O . LYS A 1 263 ? -0.696 19.503 0.847 1.00 69.00 263 LYS A O 1
ATOM 2010 N N . LEU A 1 264 ? -1.096 19.538 -1.354 1.00 62.47 264 LEU A N 1
ATOM 2011 C CA . LEU A 1 264 ? 0.298 19.674 -1.794 1.00 62.47 264 LEU A CA 1
ATOM 2012 C C . LEU A 1 264 ? 0.845 21.097 -1.612 1.00 62.47 264 LEU A C 1
ATOM 2014 O O . LEU A 1 264 ? 2.035 21.253 -1.365 1.00 62.47 264 LEU A O 1
ATOM 2018 N N . ALA A 1 265 ? -0.013 22.116 -1.717 1.00 65.25 265 ALA A N 1
ATOM 2019 C CA . ALA A 1 265 ? 0.338 23.517 -1.471 1.00 65.25 265 ALA A CA 1
ATOM 2020 C C . ALA A 1 265 ? 0.389 23.894 0.028 1.00 65.25 265 ALA A C 1
ATOM 2022 O O . ALA A 1 265 ? 0.790 25.003 0.371 1.00 65.25 265 ALA A O 1
ATOM 2023 N N . ASP A 1 266 ? -0.020 22.990 0.922 1.00 71.94 266 ASP A N 1
ATOM 2024 C CA . ASP A 1 266 ? 0.014 23.175 2.374 1.00 71.94 266 ASP A CA 1
ATOM 2025 C C . ASP A 1 266 ? 1.398 22.781 2.921 1.00 71.94 266 ASP A C 1
ATOM 2027 O O . ASP A 1 266 ? 1.664 21.618 3.238 1.00 71.94 266 ASP A O 1
ATOM 2031 N N . GLU A 1 267 ? 2.309 23.755 3.000 1.00 72.25 267 GLU A N 1
ATOM 2032 C CA . GLU A 1 267 ? 3.695 23.539 3.441 1.00 72.25 267 GLU A CA 1
ATOM 2033 C C . GLU A 1 267 ? 3.789 22.923 4.846 1.00 72.25 267 GLU A C 1
ATOM 2035 O O . GLU A 1 267 ? 4.664 22.089 5.095 1.00 72.25 267 GLU A O 1
ATOM 2040 N N . ARG A 1 268 ? 2.874 23.283 5.760 1.00 72.56 268 ARG A N 1
ATOM 2041 C CA . ARG A 1 268 ? 2.850 22.741 7.129 1.00 72.56 268 ARG A CA 1
ATOM 2042 C C . ARG A 1 268 ? 2.461 21.268 7.122 1.00 72.56 268 ARG A C 1
ATOM 2044 O O . ARG A 1 268 ? 3.121 20.453 7.768 1.00 72.56 268 ARG A O 1
ATOM 2051 N N . LEU A 1 269 ? 1.452 20.901 6.332 1.00 75.31 269 LEU A N 1
ATOM 2052 C CA . LEU A 1 269 ? 1.074 19.505 6.131 1.00 75.31 269 LEU A CA 1
ATOM 2053 C C . LEU A 1 269 ? 2.219 18.686 5.520 1.00 75.31 269 LEU A C 1
ATOM 2055 O O . LEU A 1 269 ? 2.479 17.579 5.993 1.00 75.31 269 LEU A O 1
ATOM 2059 N N . GLN A 1 270 ? 2.941 19.219 4.526 1.00 75.06 270 GLN A N 1
ATOM 2060 C CA . GLN A 1 270 ? 4.100 18.525 3.945 1.00 75.06 270 GLN A CA 1
ATOM 2061 C C . GLN A 1 270 ? 5.209 18.291 4.987 1.00 75.06 270 GLN A C 1
ATOM 2063 O O . GLN A 1 270 ? 5.764 17.190 5.054 1.00 75.06 270 GLN A O 1
ATOM 2068 N N . GLN A 1 271 ? 5.502 19.279 5.841 1.00 73.81 271 GLN A N 1
ATOM 2069 C CA . GLN A 1 271 ? 6.469 19.137 6.939 1.00 73.81 271 GLN A CA 1
ATOM 2070 C C . GLN A 1 271 ? 6.021 18.079 7.962 1.00 73.81 271 GLN A C 1
ATOM 2072 O O . GLN A 1 271 ? 6.797 17.180 8.301 1.00 73.81 271 GLN A O 1
ATOM 2077 N N . ASN A 1 272 ? 4.762 18.129 8.407 1.00 75.81 272 ASN A N 1
ATOM 2078 C CA . ASN A 1 272 ? 4.213 17.195 9.392 1.00 75.81 272 ASN A CA 1
ATOM 2079 C C . ASN A 1 272 ? 4.168 15.749 8.869 1.00 75.81 272 ASN A C 1
ATOM 2081 O O . ASN A 1 272 ? 4.606 14.831 9.569 1.00 75.81 272 ASN A O 1
ATOM 2085 N N . LEU A 1 273 ? 3.719 15.536 7.625 1.00 78.56 273 LEU A N 1
ATOM 2086 C CA . LEU A 1 273 ? 3.710 14.213 6.990 1.00 78.56 273 LEU A CA 1
ATOM 2087 C C . LEU A 1 273 ? 5.128 13.652 6.825 1.00 78.56 273 LEU A C 1
ATOM 2089 O O . LEU A 1 273 ? 5.349 12.489 7.159 1.00 78.56 273 LEU A O 1
ATOM 2093 N N . THR A 1 274 ? 6.091 14.470 6.383 1.00 74.88 274 THR A N 1
ATOM 2094 C CA . THR A 1 274 ? 7.497 14.053 6.201 1.00 74.88 274 THR A CA 1
ATOM 2095 C C . THR A 1 274 ? 8.150 13.673 7.533 1.00 74.88 274 THR A C 1
ATOM 2097 O O . THR A 1 274 ? 8.856 12.666 7.627 1.00 74.88 274 THR A O 1
ATOM 2100 N N . LYS A 1 275 ? 7.880 14.439 8.598 1.00 76.94 275 LYS A N 1
ATOM 2101 C CA . LYS A 1 275 ? 8.377 14.166 9.954 1.00 76.94 275 LYS A CA 1
ATOM 2102 C C . LYS A 1 275 ? 7.778 12.880 10.535 1.00 76.94 275 LYS A C 1
ATOM 2104 O O . LYS A 1 275 ? 8.509 12.087 11.132 1.00 76.94 275 LYS A O 1
ATOM 2109 N N . LEU A 1 276 ? 6.474 12.651 10.347 1.00 72.69 276 LEU A N 1
ATOM 2110 C CA . LEU A 1 276 ? 5.800 11.441 10.827 1.00 72.69 276 LEU A CA 1
ATOM 2111 C C . LEU A 1 276 ? 6.263 10.191 10.066 1.00 72.69 276 LEU A C 1
ATOM 2113 O O . LEU A 1 276 ? 6.623 9.198 10.702 1.00 72.69 276 LEU A O 1
ATOM 2117 N N . SER A 1 277 ? 6.281 10.236 8.729 1.00 71.00 277 SER A N 1
ATOM 2118 C CA . SER A 1 277 ? 6.674 9.092 7.899 1.00 71.00 277 SER A CA 1
ATOM 2119 C C . SER A 1 277 ? 8.107 8.667 8.208 1.00 71.00 277 SER A C 1
ATOM 2121 O O . SER A 1 277 ? 8.329 7.509 8.553 1.00 71.00 277 SER A O 1
ATOM 2123 N N . THR A 1 278 ? 9.055 9.608 8.228 1.00 78.44 278 THR A N 1
ATOM 2124 C CA . THR A 1 278 ? 10.458 9.345 8.586 1.00 78.44 278 THR A CA 1
ATOM 2125 C C . THR A 1 278 ? 10.580 8.693 9.966 1.00 78.44 278 THR A C 1
ATOM 2127 O O . THR A 1 278 ? 11.307 7.708 10.110 1.00 78.44 278 THR A O 1
ATOM 2130 N N . LYS A 1 279 ? 9.835 9.174 10.976 1.00 84.62 279 LYS A N 1
ATOM 2131 C CA . LYS A 1 279 ? 9.847 8.595 12.331 1.00 84.62 279 LYS A CA 1
ATOM 2132 C C . LYS A 1 279 ? 9.315 7.158 12.359 1.00 84.62 279 LYS A C 1
ATOM 2134 O O . LYS A 1 279 ? 9.972 6.291 12.924 1.00 84.62 279 LYS A O 1
ATOM 2139 N N . PHE A 1 280 ? 8.151 6.880 11.769 1.00 86.12 280 PHE A N 1
ATOM 2140 C CA . PHE A 1 280 ? 7.568 5.532 11.821 1.00 86.12 280 PHE A CA 1
ATOM 2141 C C . PHE A 1 280 ? 8.278 4.525 10.905 1.00 86.12 280 PHE A C 1
ATOM 2143 O O . PHE A 1 280 ? 8.417 3.364 11.288 1.00 86.12 280 PHE A O 1
ATOM 2150 N N . VAL A 1 281 ? 8.777 4.950 9.739 1.00 86.38 281 VAL A N 1
ATOM 2151 C CA . VAL A 1 281 ? 9.576 4.099 8.840 1.00 86.38 281 VAL A CA 1
ATOM 2152 C C . VAL A 1 281 ? 10.886 3.694 9.521 1.00 86.38 281 VAL A C 1
ATOM 2154 O O . VAL A 1 281 ? 11.188 2.504 9.586 1.00 86.38 281 VAL A O 1
ATOM 2157 N N . SER A 1 282 ? 11.628 4.647 10.099 1.00 87.25 282 SER A N 1
ATOM 2158 C CA . SER A 1 282 ? 12.888 4.350 10.801 1.00 87.25 282 SER A CA 1
ATOM 2159 C C . SER A 1 282 ? 12.682 3.511 12.067 1.00 87.25 282 SER A C 1
ATOM 2161 O O . SER A 1 282 ? 13.367 2.504 12.236 1.00 87.25 282 SER A O 1
ATOM 2163 N N . ALA A 1 283 ? 11.699 3.842 12.913 1.00 89.44 283 ALA A N 1
ATOM 2164 C CA . ALA A 1 283 ? 11.411 3.073 14.125 1.00 89.44 283 ALA A CA 1
ATOM 2165 C C . ALA A 1 283 ? 10.999 1.620 13.811 1.00 89.44 283 ALA A C 1
ATOM 2167 O O . ALA A 1 283 ? 11.522 0.688 14.425 1.00 89.44 283 ALA A O 1
ATOM 2168 N N . ARG A 1 284 ? 10.145 1.403 12.794 1.00 91.81 284 ARG A N 1
ATOM 2169 C CA . ARG A 1 284 ? 9.841 0.056 12.278 1.00 91.81 284 ARG A CA 1
ATOM 2170 C C . ARG A 1 284 ? 11.107 -0.640 11.780 1.00 91.81 284 ARG A C 1
ATOM 2172 O O . ARG A 1 284 ? 11.340 -1.786 12.144 1.00 91.81 284 ARG A O 1
ATOM 2179 N N . ALA A 1 285 ? 11.916 0.031 10.957 1.00 88.44 285 ALA A N 1
ATOM 2180 C CA . ALA A 1 285 ? 13.120 -0.539 10.348 1.00 88.44 285 ALA A CA 1
ATOM 2181 C C . ALA A 1 285 ? 14.215 -0.927 11.361 1.00 88.44 285 ALA A C 1
ATOM 2183 O O . ALA A 1 285 ? 15.106 -1.702 11.007 1.00 88.44 285 ALA A O 1
ATOM 2184 N N . THR A 1 286 ? 14.146 -0.429 12.599 1.00 91.19 286 THR A N 1
ATOM 2185 C CA . THR A 1 286 ? 14.895 -0.962 13.746 1.00 91.19 286 THR A CA 1
ATOM 2186 C C . THR A 1 286 ? 14.154 -2.144 14.375 1.00 91.19 286 THR A C 1
ATOM 2188 O O . THR A 1 286 ? 14.669 -3.256 14.341 1.00 91.19 286 THR A O 1
ATOM 2191 N N . ALA A 1 287 ? 12.927 -1.948 14.870 1.00 91.19 287 ALA A N 1
ATOM 2192 C CA . ALA A 1 287 ? 12.229 -2.930 15.710 1.00 91.19 287 ALA A CA 1
ATOM 2193 C C . ALA A 1 287 ? 11.872 -4.263 15.015 1.00 91.19 287 ALA A C 1
ATOM 2195 O O . ALA A 1 287 ? 11.635 -5.267 15.687 1.00 91.19 287 ALA A O 1
ATOM 2196 N N . VAL A 1 288 ? 11.821 -4.312 13.676 1.00 91.12 288 VAL A N 1
ATOM 2197 C CA . VAL A 1 288 ? 11.645 -5.580 12.934 1.00 91.12 288 VAL A CA 1
ATOM 2198 C C . VAL A 1 288 ? 12.920 -6.426 12.841 1.00 91.12 288 VAL A C 1
ATOM 2200 O O . VAL A 1 288 ? 12.819 -7.574 12.431 1.00 91.12 288 VAL A O 1
ATOM 2203 N N . ARG A 1 289 ? 14.097 -5.902 13.220 1.00 90.62 289 ARG A N 1
ATOM 2204 C CA . ARG A 1 289 ? 15.362 -6.666 13.251 1.00 90.62 289 ARG A CA 1
ATOM 2205 C C . ARG A 1 289 ? 15.461 -7.598 14.458 1.00 90.62 289 ARG A C 1
ATOM 2207 O O . ARG A 1 289 ? 16.202 -8.571 14.410 1.00 90.62 289 ARG A O 1
ATOM 2214 N N . ASP A 1 290 ? 14.693 -7.318 15.509 1.00 90.06 290 ASP A N 1
ATOM 2215 C CA . ASP A 1 290 ? 14.670 -8.089 16.760 1.00 90.06 290 ASP A CA 1
ATOM 2216 C C . ASP A 1 290 ? 13.926 -9.436 16.627 1.00 90.06 290 ASP A C 1
ATOM 2218 O O . ASP A 1 290 ? 13.740 -10.155 17.611 1.00 90.06 290 ASP A O 1
ATOM 2222 N N . ILE A 1 291 ? 13.414 -9.749 15.432 1.00 93.00 291 ILE A N 1
ATOM 2223 C CA . ILE A 1 291 ? 12.630 -10.944 15.110 1.00 93.00 291 ILE A CA 1
ATOM 2224 C C . ILE A 1 291 ? 12.966 -11.433 13.697 1.00 93.00 291 ILE A C 1
ATOM 2226 O O . ILE A 1 291 ? 13.352 -10.643 12.838 1.00 93.00 291 ILE A O 1
ATOM 2230 N N . ASP A 1 292 ? 12.709 -12.710 13.410 1.00 94.69 292 ASP A N 1
ATOM 2231 C CA . ASP A 1 292 ? 12.527 -13.145 12.024 1.00 94.69 292 ASP A CA 1
ATOM 2232 C C . ASP A 1 292 ? 11.199 -12.570 11.503 1.00 94.69 292 ASP A C 1
ATOM 2234 O O . ASP A 1 292 ? 10.114 -13.099 11.771 1.00 94.69 292 ASP A O 1
ATOM 2238 N N . PHE A 1 293 ? 11.274 -11.420 10.830 1.00 94.00 293 PHE A N 1
ATOM 2239 C CA . PHE A 1 293 ? 10.098 -10.731 10.305 1.00 94.00 293 PHE A CA 1
ATOM 2240 C C . PHE A 1 293 ? 9.389 -11.541 9.213 1.00 94.00 293 PHE A C 1
ATOM 2242 O O . PHE A 1 293 ? 8.161 -11.538 9.187 1.00 94.00 293 PHE A O 1
ATOM 2249 N N . GLU A 1 294 ? 10.125 -12.243 8.347 1.00 93.75 294 GLU A N 1
ATOM 2250 C CA . GLU A 1 294 ? 9.546 -12.984 7.221 1.00 93.75 294 GLU A CA 1
ATOM 2251 C C . GLU A 1 294 ? 8.794 -14.224 7.723 1.00 93.75 294 GLU A C 1
ATOM 2253 O O . GLU A 1 294 ? 7.603 -14.370 7.443 1.00 93.75 294 GLU A O 1
ATOM 2258 N N . ALA A 1 295 ? 9.425 -15.050 8.567 1.00 96.31 295 ALA A N 1
ATOM 2259 C CA . ALA A 1 295 ? 8.768 -16.216 9.156 1.00 96.31 295 ALA A CA 1
ATOM 2260 C C . ALA A 1 295 ? 7.594 -15.817 10.068 1.00 96.31 295 ALA A C 1
ATOM 2262 O O . ALA A 1 295 ? 6.533 -16.440 10.017 1.00 96.31 295 ALA A O 1
ATOM 2263 N N . THR A 1 296 ? 7.727 -14.740 10.859 1.00 96.25 296 THR A N 1
ATOM 2264 C CA . THR A 1 296 ? 6.609 -14.258 11.695 1.00 96.25 296 THR A CA 1
ATOM 2265 C C . THR A 1 296 ? 5.463 -13.705 10.833 1.00 96.25 296 THR A C 1
ATOM 2267 O O . THR A 1 296 ? 4.296 -13.925 11.165 1.00 96.25 296 THR A O 1
ATOM 2270 N N . ARG A 1 297 ? 5.758 -13.002 9.724 1.00 96.69 297 ARG A N 1
ATOM 2271 C CA . ARG A 1 297 ? 4.749 -12.489 8.774 1.00 96.69 297 ARG A CA 1
ATOM 2272 C C . ARG A 1 297 ? 3.962 -13.635 8.162 1.00 96.69 297 ARG A C 1
ATOM 2274 O O . ARG A 1 297 ? 2.735 -13.561 8.108 1.00 96.69 297 ARG A O 1
ATOM 2281 N N . ASP A 1 298 ? 4.652 -14.671 7.702 1.00 97.50 298 ASP A N 1
ATOM 2282 C CA . ASP A 1 298 ? 4.014 -15.761 6.972 1.00 97.50 298 ASP A CA 1
ATOM 2283 C C . ASP A 1 298 ? 3.239 -16.693 7.917 1.00 97.50 298 ASP A C 1
ATOM 2285 O O . ASP A 1 298 ? 2.099 -17.042 7.607 1.00 97.50 298 ASP A O 1
ATOM 2289 N N . ALA A 1 299 ? 3.733 -16.928 9.139 1.00 97.31 299 ALA A N 1
ATOM 2290 C CA . ALA A 1 299 ? 2.960 -17.579 10.202 1.00 97.31 299 ALA A CA 1
ATOM 2291 C C . ALA A 1 299 ? 1.693 -16.788 10.592 1.00 97.31 299 ALA A C 1
ATOM 2293 O O . ALA A 1 299 ? 0.630 -17.375 10.801 1.00 97.31 299 ALA A O 1
ATOM 2294 N N . LEU A 1 300 ? 1.754 -15.449 10.667 1.00 97.38 300 LEU A N 1
ATOM 2295 C CA . LEU A 1 300 ? 0.557 -14.638 10.924 1.00 97.38 300 LEU A CA 1
ATOM 2296 C C . LEU A 1 300 ? -0.401 -14.633 9.722 1.00 97.38 300 LEU A C 1
ATOM 2298 O O . LEU A 1 300 ? -1.616 -14.668 9.909 1.00 97.38 300 LEU A O 1
ATOM 2302 N N . LYS A 1 301 ? 0.121 -14.606 8.491 1.00 97.75 301 LYS A N 1
ATOM 2303 C CA . LYS A 1 301 ? -0.665 -14.699 7.251 1.00 97.75 301 LYS A CA 1
ATOM 2304 C C . LYS A 1 301 ? -1.463 -16.005 7.201 1.00 97.75 301 LYS A C 1
ATOM 2306 O O . LYS A 1 301 ? -2.651 -15.955 6.895 1.00 97.75 301 LYS A O 1
ATOM 2311 N N . GLU A 1 302 ? -0.839 -17.129 7.549 1.00 97.38 302 GLU A N 1
ATOM 2312 C CA . GLU A 1 302 ? -1.479 -18.446 7.652 1.00 97.38 302 GLU A CA 1
ATOM 2313 C C . GLU A 1 302 ? -2.582 -18.459 8.720 1.00 97.38 302 GLU A C 1
ATOM 2315 O O . GLU A 1 302 ? -3.739 -18.740 8.410 1.00 97.38 302 GLU A O 1
ATOM 2320 N N . ARG A 1 303 ? -2.272 -18.050 9.959 1.00 97.06 303 ARG A N 1
ATOM 2321 C CA . ARG A 1 303 ? -3.249 -17.996 11.066 1.00 97.06 303 ARG A CA 1
ATOM 2322 C C . ARG A 1 303 ? -4.445 -17.094 10.743 1.00 97.06 303 ARG A C 1
ATOM 2324 O O . ARG A 1 303 ? -5.581 -17.435 11.065 1.00 97.06 303 ARG A O 1
ATOM 2331 N N . ARG A 1 304 ? -4.214 -15.968 10.055 1.00 97.50 304 ARG A N 1
ATOM 2332 C CA . ARG A 1 304 ? -5.277 -15.070 9.569 1.00 97.50 304 ARG A CA 1
ATOM 2333 C C . ARG A 1 304 ? -6.082 -15.660 8.409 1.00 97.50 304 ARG A C 1
ATOM 2335 O O . ARG A 1 304 ? -7.256 -15.337 8.317 1.00 97.50 304 ARG A O 1
ATOM 2342 N N . ASN A 1 305 ? -5.503 -16.503 7.554 1.00 96.88 305 ASN A N 1
ATOM 2343 C CA . ASN A 1 305 ? -6.255 -17.245 6.537 1.00 96.88 305 ASN A CA 1
ATOM 2344 C C . ASN A 1 305 ? -7.155 -18.312 7.191 1.00 96.88 305 ASN A C 1
ATOM 2346 O O . ASN A 1 305 ? -8.366 -18.262 6.998 1.00 96.88 305 ASN A O 1
ATOM 2350 N N . ARG A 1 306 ? -6.606 -19.160 8.076 1.00 95.75 306 ARG A N 1
ATOM 2351 C CA . ARG A 1 306 ? -7.349 -20.185 8.845 1.00 95.75 306 ARG A CA 1
ATOM 2352 C C . ARG A 1 306 ? -8.563 -19.619 9.596 1.00 95.75 306 ARG A C 1
ATOM 2354 O O . ARG A 1 306 ? -9.608 -20.264 9.681 1.00 95.75 306 ARG A O 1
ATOM 2361 N N . ALA A 1 307 ? -8.415 -18.408 10.138 1.00 96.44 307 ALA A N 1
ATOM 2362 C CA . ALA A 1 307 ? -9.473 -17.670 10.830 1.00 96.44 307 ALA A CA 1
ATOM 2363 C C . ALA A 1 307 ? -10.601 -17.173 9.901 1.00 96.44 307 ALA A C 1
ATOM 2365 O O . ALA A 1 307 ? -11.725 -16.999 10.357 1.00 96.44 307 ALA A O 1
ATOM 2366 N N . LEU A 1 308 ? -10.309 -16.934 8.618 1.00 96.75 308 LEU A N 1
ATOM 2367 C CA . LEU A 1 308 ? -11.273 -16.480 7.605 1.00 96.75 308 LEU A CA 1
ATOM 2368 C C . LEU A 1 308 ? -11.924 -17.647 6.849 1.00 96.75 308 LEU A C 1
ATOM 2370 O O . LEU A 1 308 ? -13.063 -17.528 6.416 1.00 96.75 308 LEU A O 1
ATOM 2374 N N . GLU A 1 309 ? -11.208 -18.761 6.702 1.00 95.25 309 GLU A N 1
ATOM 2375 C CA . GLU A 1 309 ? -11.673 -19.993 6.044 1.00 95.25 309 GLU A CA 1
ATOM 2376 C C . GLU A 1 309 ? -12.746 -20.742 6.851 1.00 95.25 309 GLU A C 1
ATOM 2378 O O . GLU A 1 309 ? -13.515 -21.498 6.272 1.00 95.25 309 GLU A O 1
ATOM 2383 N N . ASN A 1 310 ? -12.806 -20.514 8.168 1.00 95.75 310 ASN A N 1
ATOM 2384 C CA . ASN A 1 310 ? -13.765 -21.123 9.102 1.00 95.75 310 ASN A CA 1
ATOM 2385 C C . ASN A 1 310 ? -14.393 -20.026 9.992 1.00 95.75 310 ASN A C 1
ATOM 2387 O O . ASN A 1 310 ? -14.475 -20.158 11.215 1.00 95.75 310 ASN A O 1
ATOM 2391 N N . LEU A 1 311 ? -14.681 -18.861 9.394 1.00 97.00 311 LEU A N 1
ATOM 2392 C CA . LEU A 1 311 ? -15.069 -17.642 10.115 1.00 97.00 311 LEU A CA 1
ATOM 2393 C C . LEU A 1 311 ? -16.326 -17.845 10.972 1.00 97.00 311 LEU A C 1
ATOM 2395 O O . LEU A 1 311 ? -16.375 -17.390 12.110 1.00 97.00 311 LEU A O 1
ATOM 2399 N N . ASP A 1 312 ? -17.307 -18.551 10.424 1.00 96.25 312 ASP A N 1
ATOM 2400 C CA . ASP A 1 312 ? -18.513 -19.038 11.089 1.00 96.25 312 ASP A CA 1
ATOM 2401 C C . ASP A 1 312 ? -18.196 -19.816 12.377 1.00 96.25 312 ASP A C 1
ATOM 2403 O O . ASP A 1 312 ? -18.590 -19.391 13.463 1.00 96.25 312 ASP A O 1
ATOM 2407 N N . VAL A 1 313 ? -17.389 -20.876 12.288 1.00 97.81 313 VAL A N 1
ATOM 2408 C CA . VAL A 1 313 ? -17.021 -21.739 13.427 1.00 97.81 313 VAL A CA 1
ATOM 2409 C C . VAL A 1 313 ? -16.317 -20.951 14.539 1.00 97.81 313 VAL A C 1
ATOM 2411 O O . VAL A 1 313 ? -16.534 -21.203 15.732 1.00 97.81 313 VAL A O 1
ATOM 2414 N N . TRP A 1 314 ? -15.480 -19.972 14.177 1.00 98.25 314 TRP A N 1
ATOM 2415 C CA . TRP A 1 314 ? -14.799 -19.115 15.151 1.00 98.25 314 TRP A CA 1
ATOM 2416 C C . TRP A 1 314 ? -15.710 -18.036 15.749 1.00 98.25 314 TRP A C 1
ATOM 2418 O O . TRP A 1 314 ? -15.525 -17.691 16.916 1.00 98.25 314 TRP A O 1
ATOM 2428 N N . LEU A 1 315 ? -16.706 -17.539 15.008 1.00 98.25 315 LEU A N 1
ATOM 2429 C CA . LEU A 1 315 ? -17.722 -16.613 15.520 1.00 98.25 315 LEU A CA 1
ATOM 2430 C C . LEU A 1 315 ? -18.701 -17.316 16.471 1.00 98.25 315 LEU A C 1
ATOM 2432 O O . LEU A 1 315 ? -18.924 -16.799 17.561 1.00 98.25 315 LEU A O 1
ATOM 2436 N N . GLU A 1 316 ? -19.207 -18.506 16.133 1.00 98.38 316 GLU A N 1
ATOM 2437 C CA . GLU A 1 316 ? -20.034 -19.325 17.040 1.00 98.38 316 GLU A CA 1
ATOM 2438 C C . GLU A 1 316 ? -19.268 -19.714 18.314 1.00 98.38 316 GLU A C 1
ATOM 2440 O O . GLU A 1 316 ? -19.818 -19.763 19.416 1.00 98.38 316 GLU A O 1
ATOM 2445 N N . THR A 1 317 ? -17.970 -20.003 18.176 1.00 98.50 317 THR A N 1
ATOM 2446 C CA . THR A 1 317 ? -17.099 -20.313 19.316 1.00 98.50 317 THR A CA 1
ATOM 2447 C C . THR A 1 317 ? -16.869 -19.096 20.200 1.00 98.50 317 THR A C 1
ATOM 2449 O O . THR A 1 317 ? -16.976 -19.219 21.420 1.00 98.50 317 THR A O 1
ATOM 2452 N N . PHE A 1 318 ? -16.639 -17.925 19.602 1.00 98.62 318 PHE A N 1
ATOM 2453 C CA . PHE A 1 318 ? -16.567 -16.662 20.326 1.00 98.62 318 PHE A CA 1
ATOM 2454 C C . PHE A 1 318 ? -17.874 -16.345 21.060 1.00 98.62 318 PHE A C 1
ATOM 2456 O O . PHE A 1 318 ? -17.825 -16.022 22.243 1.00 98.62 318 PHE A O 1
ATOM 2463 N N . GLU A 1 319 ? -19.030 -16.466 20.400 1.00 98.56 319 GLU A N 1
ATOM 2464 C CA . GLU A 1 319 ? -20.339 -16.208 21.010 1.00 98.56 319 GLU A CA 1
ATOM 2465 C C . GLU A 1 319 ? -20.592 -17.125 22.202 1.00 98.56 319 GLU A C 1
ATOM 2467 O O . GLU A 1 319 ? -20.839 -16.645 23.308 1.00 98.56 319 GLU A O 1
ATOM 2472 N N . ARG A 1 320 ? -20.419 -18.437 22.020 1.00 98.56 320 ARG A N 1
ATOM 2473 C CA . ARG A 1 320 ? -20.549 -19.424 23.096 1.00 98.56 320 ARG A CA 1
ATOM 2474 C C . ARG A 1 320 ? -19.655 -19.089 24.291 1.00 98.56 320 ARG A C 1
ATOM 2476 O O . ARG A 1 320 ? -20.123 -19.116 25.428 1.00 98.56 320 ARG A O 1
ATOM 2483 N N . GLU A 1 321 ? -18.387 -18.757 24.058 1.00 98.38 321 GLU A N 1
ATOM 2484 C CA . GLU A 1 321 ? -17.429 -18.464 25.128 1.00 98.38 321 GLU A CA 1
ATOM 2485 C C . GLU A 1 321 ? -17.643 -17.088 25.785 1.00 98.38 321 GLU A C 1
ATOM 2487 O O . GLU A 1 321 ? -17.440 -16.954 26.996 1.00 98.38 321 GLU A O 1
ATOM 2492 N N . ALA A 1 322 ? -18.106 -16.082 25.042 1.00 97.94 322 ALA A N 1
ATOM 2493 C CA . ALA A 1 322 ? -18.489 -14.775 25.573 1.00 97.94 322 ALA A CA 1
ATOM 2494 C C . ALA A 1 322 ? -19.768 -14.870 26.426 1.00 97.94 322 ALA A C 1
ATOM 2496 O O . ALA A 1 322 ? -19.803 -14.385 27.560 1.00 97.94 322 ALA A O 1
ATOM 2497 N N . THR A 1 323 ? -20.794 -15.569 25.932 1.00 97.88 323 THR A N 1
ATOM 2498 C CA . THR A 1 323 ? -22.058 -15.798 26.647 1.00 97.88 323 THR A CA 1
ATOM 2499 C C . THR A 1 323 ? -21.869 -16.675 27.881 1.00 97.88 323 THR A C 1
ATOM 2501 O O . THR A 1 323 ? -22.428 -16.365 28.932 1.00 97.88 323 THR A O 1
ATOM 2504 N N . ARG A 1 324 ? -20.988 -17.685 27.833 1.00 97.19 324 ARG A N 1
ATOM 2505 C CA . ARG A 1 324 ? -20.583 -18.472 29.015 1.00 97.19 324 ARG A CA 1
ATOM 2506 C C . ARG A 1 324 ? -19.936 -17.621 30.121 1.00 97.19 324 ARG A C 1
ATOM 2508 O O . ARG A 1 324 ? -19.928 -18.038 31.276 1.00 97.19 324 ARG A O 1
ATOM 2515 N N . ARG A 1 325 ? -19.413 -16.436 29.784 1.00 94.50 325 ARG A N 1
ATOM 2516 C CA . ARG A 1 325 ? -18.842 -15.447 30.717 1.00 94.50 325 ARG A CA 1
ATOM 2517 C C . ARG A 1 325 ? -19.804 -14.300 31.058 1.00 94.50 325 ARG A C 1
ATOM 2519 O O . ARG A 1 325 ? -19.405 -13.377 31.753 1.00 94.50 325 ARG A O 1
ATOM 2526 N N . GLY A 1 326 ? -21.058 -14.341 30.600 1.00 95.44 326 GLY A N 1
ATOM 2527 C CA . GLY A 1 326 ? -22.079 -13.332 30.910 1.00 95.44 326 GLY A CA 1
ATOM 2528 C C . GLY A 1 326 ? -22.095 -12.098 29.998 1.00 95.44 326 GLY A C 1
ATOM 2529 O O . GLY A 1 326 ? -22.860 -11.170 30.256 1.00 95.44 326 GLY A O 1
ATOM 2530 N N . ALA A 1 327 ? -21.295 -12.065 28.927 1.00 97.56 327 ALA A N 1
ATOM 2531 C CA . ALA A 1 327 ? -21.420 -11.037 27.893 1.00 97.56 327 ALA A CA 1
ATOM 2532 C C . ALA A 1 327 ? -22.539 -11.383 26.892 1.00 97.56 327 ALA A C 1
ATOM 2534 O O . ALA A 1 327 ? -22.830 -12.551 26.635 1.00 97.56 327 ALA A O 1
ATOM 2535 N N . THR A 1 328 ? -23.156 -10.367 26.287 1.00 98.31 328 THR A N 1
ATOM 2536 C CA . THR A 1 328 ? -24.134 -10.548 25.197 1.00 98.31 328 THR A CA 1
ATOM 2537 C C . THR A 1 328 ? -23.462 -10.292 23.850 1.00 98.31 328 THR A C 1
ATOM 2539 O O . THR A 1 328 ? -22.884 -9.223 23.664 1.00 98.31 328 THR A O 1
ATOM 2542 N N . VAL A 1 329 ? -23.556 -11.225 22.901 1.00 98.44 329 VAL A N 1
ATOM 2543 C CA . VAL A 1 329 ? -23.118 -11.006 21.512 1.00 98.44 329 VAL A CA 1
ATOM 2544 C C . VAL A 1 329 ? -24.316 -10.617 20.648 1.00 98.44 329 VAL A C 1
ATOM 2546 O O . VAL A 1 329 ? -25.432 -11.081 20.869 1.00 98.44 329 VAL A O 1
ATOM 2549 N N . LEU A 1 330 ? -24.097 -9.696 19.712 1.00 98.44 330 LEU A N 1
ATOM 2550 C CA . LEU A 1 330 ? -25.081 -9.191 18.761 1.00 98.44 330 LEU A CA 1
ATOM 2551 C C . LEU A 1 330 ? -24.408 -9.037 17.393 1.00 98.44 330 LEU A C 1
ATOM 2553 O O . LEU A 1 330 ? -23.318 -8.469 17.298 1.00 98.44 330 LEU A O 1
ATOM 2557 N N . TYR A 1 331 ? -25.069 -9.494 16.334 1.00 98.19 331 TYR A N 1
ATOM 2558 C CA . TYR A 1 331 ? -24.566 -9.415 14.961 1.00 98.19 331 TYR A CA 1
ATOM 2559 C C . TYR A 1 331 ? -25.258 -8.289 14.185 1.00 98.19 331 TYR A C 1
ATOM 2561 O O . TYR A 1 331 ? -26.448 -8.038 14.371 1.00 98.19 331 TYR A O 1
ATOM 2569 N N . ALA A 1 332 ? -24.511 -7.612 13.312 1.00 97.69 332 ALA A N 1
ATOM 2570 C CA . ALA A 1 332 ? -24.999 -6.502 12.499 1.00 97.69 332 ALA A CA 1
ATOM 2571 C C . ALA A 1 332 ? -24.601 -6.663 11.026 1.00 97.69 332 ALA A C 1
ATOM 2573 O O . ALA A 1 332 ? -23.415 -6.606 10.692 1.00 97.69 332 ALA A O 1
ATOM 2574 N N . GLU A 1 333 ? -25.590 -6.804 10.140 1.00 93.69 333 GLU A N 1
ATOM 2575 C CA . GLU A 1 333 ? -25.374 -6.903 8.689 1.00 93.69 333 GLU A CA 1
ATOM 2576 C C . GLU A 1 333 ? -24.796 -5.603 8.107 1.00 93.69 333 GLU A C 1
ATOM 2578 O O . GLU A 1 333 ? -23.832 -5.635 7.340 1.00 93.69 333 GLU A O 1
ATOM 2583 N N . SER A 1 334 ? -25.332 -4.445 8.507 1.00 88.88 334 SER A N 1
ATOM 2584 C CA . SER A 1 334 ? -24.853 -3.126 8.076 1.00 88.88 334 SER A CA 1
ATOM 2585 C C . SER A 1 334 ? -24.273 -2.291 9.222 1.00 88.88 334 SER A C 1
ATOM 2587 O O . SER A 1 334 ? -24.499 -2.547 10.408 1.00 88.88 334 SER A O 1
ATOM 2589 N N . THR A 1 335 ? -23.551 -1.223 8.871 1.00 88.06 335 THR A N 1
ATOM 2590 C CA . THR A 1 335 ? -23.037 -0.264 9.864 1.00 88.06 335 THR A CA 1
ATOM 2591 C C . THR A 1 335 ? -24.164 0.592 10.457 1.00 88.06 335 THR A C 1
ATOM 2593 O O . THR A 1 335 ? -24.034 1.100 11.568 1.00 88.06 335 THR A O 1
ATOM 2596 N N . GLN A 1 336 ? -25.305 0.695 9.766 1.00 88.94 336 GLN A N 1
ATOM 2597 C CA . GLN A 1 336 ? -26.523 1.341 10.259 1.00 88.94 336 GLN A CA 1
ATOM 2598 C C . GLN A 1 336 ? -27.229 0.464 11.304 1.00 88.94 336 GLN A C 1
ATOM 2600 O O . GLN A 1 336 ? -27.696 0.981 12.318 1.00 88.94 336 GLN A O 1
ATOM 2605 N N . ASP A 1 337 ? -27.257 -0.856 11.109 1.00 93.31 337 ASP A N 1
ATOM 2606 C CA . ASP A 1 337 ? -27.821 -1.791 12.091 1.00 93.31 337 ASP A CA 1
ATOM 2607 C C . ASP A 1 337 ? -26.926 -1.899 13.327 1.00 93.31 337 ASP A C 1
ATOM 2609 O O . ASP A 1 337 ? -27.430 -1.882 14.447 1.00 93.31 337 ASP A O 1
ATOM 2613 N N . ALA A 1 338 ? -25.600 -1.877 13.152 1.00 96.25 338 ALA A N 1
ATOM 2614 C CA . ALA A 1 338 ? -24.661 -1.759 14.266 1.00 96.25 338 ALA A CA 1
ATOM 2615 C C . ALA A 1 338 ? -24.921 -0.485 15.089 1.00 96.25 338 ALA A C 1
ATOM 2617 O O . ALA A 1 338 ? -24.964 -0.537 16.319 1.00 96.25 338 ALA A O 1
ATOM 2618 N N . ALA A 1 339 ? -25.146 0.658 14.427 1.00 93.88 339 ALA A N 1
ATOM 2619 C CA . ALA A 1 339 ? -25.495 1.907 15.101 1.00 93.88 339 ALA A CA 1
ATOM 2620 C C . ALA A 1 339 ? -26.841 1.811 15.844 1.00 93.88 339 ALA A C 1
ATOM 2622 O O . ALA A 1 339 ? -26.934 2.267 16.985 1.00 93.88 339 ALA A O 1
ATOM 2623 N N . ARG A 1 340 ? -27.855 1.165 15.243 1.00 95.50 340 ARG A N 1
ATOM 2624 C CA . ARG A 1 340 ? -29.148 0.889 15.892 1.00 95.50 340 ARG A CA 1
ATOM 2625 C C . ARG A 1 340 ? -28.976 0.025 17.144 1.00 95.50 340 ARG A C 1
ATOM 2627 O O . ARG A 1 340 ? -29.518 0.378 18.183 1.00 95.50 340 ARG A O 1
ATOM 2634 N N . LEU A 1 341 ? -28.189 -1.050 17.088 1.00 98.06 341 LEU A N 1
ATOM 2635 C CA . LEU A 1 341 ? -27.965 -1.930 18.241 1.00 98.06 341 LEU A CA 1
ATOM 2636 C C . LEU A 1 341 ? -27.302 -1.189 19.413 1.00 98.06 341 LEU A C 1
ATOM 2638 O O . LEU A 1 341 ? -27.740 -1.342 20.551 1.00 98.06 341 LEU A O 1
ATOM 2642 N N . VAL A 1 342 ? -26.305 -0.332 19.157 1.00 97.69 342 VAL A N 1
ATOM 2643 C CA . VAL A 1 342 ? -25.691 0.497 20.216 1.00 97.69 342 VAL A CA 1
ATOM 2644 C C . VAL A 1 342 ? -26.680 1.533 20.769 1.00 97.69 342 VAL A C 1
ATOM 2646 O O . VAL A 1 342 ? -26.734 1.737 21.982 1.00 97.69 342 VAL A O 1
ATOM 2649 N N . ALA A 1 343 ? -27.507 2.141 19.916 1.00 96.38 343 ALA A N 1
ATOM 2650 C CA . ALA A 1 343 ? -28.593 3.034 20.327 1.00 96.38 343 ALA A CA 1
ATOM 2651 C C . ALA A 1 343 ? -29.662 2.325 21.185 1.00 96.38 343 ALA A C 1
ATOM 2653 O O . ALA A 1 343 ? -30.153 2.887 22.165 1.00 96.38 343 ALA A O 1
ATOM 2654 N N . ASP A 1 344 ? -30.006 1.082 20.857 1.00 97.75 344 ASP A N 1
ATOM 2655 C CA . ASP A 1 344 ? -30.996 0.295 21.591 1.00 97.75 344 ASP A CA 1
ATOM 2656 C C . ASP A 1 344 ? -30.436 -0.215 22.932 1.00 97.75 344 ASP A C 1
ATOM 2658 O O . ASP A 1 344 ? -31.159 -0.198 23.930 1.00 97.75 344 ASP A O 1
ATOM 2662 N N . ILE A 1 345 ? -29.138 -0.549 23.011 1.00 98.12 345 ILE A N 1
ATOM 2663 C CA . ILE A 1 345 ? -28.425 -0.775 24.284 1.00 98.12 345 ILE A CA 1
ATOM 2664 C C . ILE A 1 345 ? -28.443 0.500 25.140 1.00 98.12 345 ILE A C 1
ATOM 2666 O O . ILE A 1 345 ? -28.786 0.433 26.320 1.00 98.12 345 ILE A O 1
ATOM 2670 N N . ALA A 1 346 ? -28.124 1.662 24.560 1.00 97.50 346 ALA A N 1
ATOM 2671 C CA . ALA A 1 346 ? -28.141 2.936 25.277 1.00 97.50 346 ALA A CA 1
ATOM 2672 C C . ALA A 1 346 ? -29.535 3.243 25.855 1.00 97.50 346 ALA A C 1
ATOM 2674 O O . ALA A 1 346 ? -29.657 3.596 27.028 1.00 97.50 346 ALA A O 1
ATOM 2675 N N . ARG A 1 347 ? -30.600 3.022 25.070 1.00 96.88 347 ARG A N 1
ATOM 2676 C CA . ARG A 1 347 ? -31.990 3.203 25.519 1.00 96.88 347 ARG A CA 1
ATOM 2677 C C . ARG A 1 347 ? -32.397 2.196 26.600 1.00 96.88 347 ARG A C 1
ATOM 2679 O O . ARG A 1 347 ? -33.059 2.585 27.554 1.00 96.88 347 ARG A O 1
ATOM 2686 N N . LYS A 1 348 ? -31.981 0.928 26.479 1.00 97.75 348 LYS A N 1
ATOM 2687 C CA . LYS A 1 348 ? -32.253 -0.151 27.452 1.00 97.75 348 LYS A CA 1
ATOM 2688 C C . LYS A 1 348 ? -31.707 0.153 28.852 1.00 97.75 348 LYS A C 1
ATOM 2690 O O . LYS A 1 348 ? -32.313 -0.274 29.828 1.00 97.75 348 LYS A O 1
ATOM 2695 N N . HIS A 1 349 ? -30.584 0.867 28.943 1.00 97.88 349 HIS A N 1
ATOM 2696 C CA . HIS A 1 349 ? -29.901 1.185 30.208 1.00 97.88 349 HIS A CA 1
ATOM 2697 C C . HIS A 1 349 ? -30.007 2.661 30.620 1.00 97.88 349 HIS A C 1
ATOM 2699 O O . HIS A 1 349 ? -29.245 3.109 31.474 1.00 97.88 349 HIS A O 1
ATOM 2705 N N . GLU A 1 350 ? -30.937 3.407 30.009 1.00 97.06 350 GLU A N 1
ATOM 2706 C CA . GLU A 1 350 ? -31.217 4.829 30.279 1.00 97.06 350 GLU A CA 1
ATOM 2707 C C . GLU A 1 350 ? -29.988 5.760 30.164 1.00 97.06 350 GLU A C 1
ATOM 2709 O O . GLU A 1 350 ? -29.900 6.796 30.828 1.00 97.06 350 GLU A O 1
ATOM 2714 N N . VAL A 1 351 ? -29.038 5.391 29.297 1.00 97.62 351 VAL A N 1
ATOM 2715 C CA . VAL A 1 351 ? -27.745 6.064 29.101 1.00 97.62 351 VAL A CA 1
ATOM 2716 C C . VAL A 1 351 ? -27.942 7.505 28.634 1.00 97.62 351 VAL A C 1
ATOM 2718 O O . VAL A 1 351 ? -28.585 7.762 27.616 1.00 97.62 351 VAL A O 1
ATOM 2721 N N . ARG A 1 352 ? -27.316 8.449 29.341 1.00 96.19 352 ARG A N 1
ATOM 2722 C CA . ARG A 1 352 ? -27.305 9.885 29.021 1.00 96.19 352 ARG A CA 1
ATOM 2723 C C . ARG A 1 352 ? -25.946 10.343 28.508 1.00 96.19 352 ARG A C 1
ATOM 2725 O O . ARG A 1 352 ? -25.884 11.291 27.725 1.00 96.19 352 ARG A O 1
ATOM 2732 N N . LYS A 1 353 ? -24.864 9.677 28.922 1.00 97.50 353 LYS A N 1
ATOM 2733 C CA . LYS A 1 353 ? -23.496 9.989 28.504 1.00 97.50 353 LYS A CA 1
ATOM 2734 C C . LYS A 1 353 ? -22.699 8.739 28.157 1.00 97.50 353 LYS A C 1
ATOM 2736 O O . LYS A 1 353 ? -22.634 7.777 28.923 1.00 97.50 353 LYS A O 1
ATOM 2741 N N . VAL A 1 354 ? -22.050 8.814 27.003 1.00 97.25 354 VAL A N 1
ATOM 2742 C CA . VAL A 1 354 ? -21.177 7.798 26.431 1.00 97.25 354 VAL A CA 1
ATOM 2743 C C . VAL A 1 354 ? -19.761 8.350 26.341 1.00 97.25 354 VAL A C 1
ATOM 2745 O O . VAL A 1 354 ? -19.543 9.425 25.783 1.00 97.25 354 VAL A O 1
ATOM 2748 N N . ILE A 1 355 ? -18.795 7.589 26.842 1.00 96.56 355 ILE A N 1
ATOM 2749 C CA . ILE A 1 355 ? -17.371 7.804 26.560 1.00 96.56 355 ILE A CA 1
ATOM 2750 C C . ILE A 1 355 ? -16.885 6.763 25.558 1.00 96.56 355 ILE A C 1
ATOM 2752 O O . ILE A 1 355 ? -17.293 5.602 25.623 1.00 96.56 355 ILE A O 1
ATOM 2756 N N . LYS A 1 356 ? -16.020 7.164 24.627 1.00 94.25 356 LYS A N 1
ATOM 2757 C CA . LYS A 1 356 ? -15.528 6.289 23.563 1.00 94.25 356 LYS A CA 1
ATOM 2758 C C . LYS A 1 356 ? -14.013 6.294 23.448 1.00 94.25 356 LYS A C 1
ATOM 2760 O O . LYS A 1 356 ? -13.393 7.354 23.463 1.00 94.25 356 LYS A O 1
ATOM 2765 N N . THR A 1 357 ? -13.438 5.116 23.223 1.00 89.56 357 THR A N 1
ATOM 2766 C CA . THR A 1 357 ? -12.087 5.011 22.660 1.00 89.56 357 THR A CA 1
ATOM 2767 C C . THR A 1 357 ? -12.124 4.877 21.146 1.00 89.56 357 THR A C 1
ATOM 2769 O O . THR A 1 357 ? -13.136 4.512 20.538 1.00 89.56 357 THR A O 1
ATOM 2772 N N . LYS A 1 358 ? -10.970 5.139 20.540 1.00 81.19 358 LYS A N 1
ATOM 2773 C CA . LYS A 1 358 ? -10.694 5.021 19.113 1.00 81.19 358 LYS A CA 1
ATOM 2774 C C . LYS A 1 358 ? -11.225 3.712 18.505 1.00 81.19 358 LYS A C 1
ATOM 2776 O O . LYS A 1 358 ? -10.676 2.631 18.725 1.00 81.19 358 LYS A O 1
ATOM 2781 N N . SER A 1 359 ? -12.240 3.820 17.646 1.00 86.12 359 SER A N 1
ATOM 2782 C CA . SER A 1 359 ? -12.770 2.706 16.851 1.00 86.12 359 SER A CA 1
ATOM 2783 C C . SER A 1 359 ? -13.043 3.130 15.415 1.00 86.12 359 SER A C 1
ATOM 2785 O O . SER A 1 359 ? -13.898 3.967 15.159 1.00 86.12 359 SER A O 1
ATOM 2787 N N . MET A 1 360 ? -12.395 2.480 14.444 1.00 86.50 360 MET A N 1
ATOM 2788 C CA . MET A 1 360 ? -12.710 2.724 13.027 1.00 86.50 360 MET A CA 1
ATOM 2789 C C . MET A 1 360 ? -14.152 2.316 12.687 1.00 86.50 360 MET A C 1
ATOM 2791 O O . MET A 1 360 ? -14.725 2.832 11.734 1.00 86.50 360 MET A O 1
ATOM 2795 N N . VAL A 1 361 ? -14.746 1.401 13.465 1.00 89.81 361 VAL A N 1
ATOM 2796 C CA . VAL A 1 361 ? -16.118 0.936 13.242 1.00 89.81 361 VAL A CA 1
ATOM 2797 C C . VAL A 1 361 ? -17.138 1.944 13.792 1.00 89.81 361 VAL A C 1
ATOM 2799 O O . VAL A 1 361 ? -18.160 2.135 13.143 1.00 89.81 361 VAL A O 1
ATOM 2802 N N . SER A 1 362 ? -16.851 2.699 14.871 1.00 89.88 362 SER A N 1
ATOM 2803 C CA . SER A 1 362 ? -17.754 3.803 15.274 1.00 89.88 362 SER A CA 1
ATOM 2804 C C . SER A 1 362 ? -17.849 4.892 14.203 1.00 89.88 362 SER A C 1
ATOM 2806 O O . SER A 1 362 ? -18.908 5.500 14.045 1.00 89.88 362 SER A O 1
ATOM 2808 N N . GLU A 1 363 ? -16.791 5.061 13.407 1.00 86.56 363 GLU A N 1
ATOM 2809 C CA . GLU A 1 363 ? -16.765 6.000 12.284 1.00 86.56 363 GLU A CA 1
ATOM 2810 C C . GLU A 1 363 ? -17.472 5.437 11.041 1.00 86.56 363 GLU A C 1
ATOM 2812 O O . GLU A 1 363 ? -18.210 6.165 10.379 1.00 86.56 363 GLU A O 1
ATOM 2817 N N . GLU A 1 364 ? -17.353 4.130 10.759 1.00 85.94 364 GLU A N 1
ATOM 2818 C CA . GLU A 1 364 ? -18.201 3.433 9.768 1.00 85.94 364 GLU A CA 1
ATOM 2819 C C . GLU A 1 364 ? -19.708 3.553 10.095 1.00 85.94 364 GLU A C 1
ATOM 2821 O O . GLU A 1 364 ? -20.544 3.579 9.187 1.00 85.94 364 GLU A O 1
ATOM 2826 N N . MET A 1 365 ? -20.052 3.632 11.384 1.00 88.44 365 MET A N 1
ATOM 2827 C CA . MET A 1 365 ? -21.413 3.775 11.920 1.00 88.44 365 MET A CA 1
ATOM 2828 C C . MET A 1 365 ? -21.902 5.230 12.029 1.00 88.44 365 MET A C 1
ATOM 2830 O O . MET A 1 365 ? -23.093 5.444 12.240 1.00 88.44 365 MET A O 1
ATOM 2834 N N . GLN A 1 366 ? -21.009 6.226 11.946 1.00 85.88 366 GLN A N 1
ATOM 2835 C CA . GLN A 1 366 ? -21.273 7.620 12.355 1.00 85.88 366 GLN A CA 1
ATOM 2836 C C . GLN A 1 366 ? -21.848 7.724 13.788 1.00 85.88 366 GLN A C 1
ATOM 2838 O O . GLN A 1 366 ? -22.739 8.529 14.059 1.00 85.88 366 GLN A O 1
ATOM 2843 N N . LEU A 1 367 ? -21.360 6.902 14.725 1.00 90.69 367 LEU A N 1
ATOM 2844 C CA . LEU A 1 367 ? -22.002 6.677 16.028 1.00 90.69 367 LEU A CA 1
ATOM 2845 C C . LEU A 1 367 ? -22.186 7.960 16.863 1.00 90.69 367 LEU A C 1
ATOM 2847 O O . LEU A 1 367 ? -23.218 8.114 17.513 1.00 90.69 367 LEU A O 1
ATOM 2851 N N . ASN A 1 368 ? -21.238 8.905 16.805 1.00 88.50 368 ASN A N 1
ATOM 2852 C CA . ASN A 1 368 ? -21.360 10.210 17.474 1.00 88.50 368 ASN A CA 1
ATOM 2853 C C . ASN A 1 368 ? -22.618 10.977 17.041 1.00 88.50 368 ASN A C 1
ATOM 2855 O O . ASN A 1 368 ? -23.287 11.590 17.871 1.00 88.50 368 ASN A O 1
ATOM 2859 N N . ARG A 1 369 ? -22.965 10.902 15.752 1.00 86.31 369 ARG A N 1
ATOM 2860 C CA . ARG A 1 369 ? -24.166 11.526 15.199 1.00 86.31 369 ARG A CA 1
ATOM 2861 C C . ARG A 1 369 ? -25.429 10.822 15.692 1.00 86.31 369 ARG A C 1
ATOM 2863 O O . ARG A 1 369 ? -26.340 11.498 16.146 1.00 86.31 369 ARG A O 1
ATOM 2870 N N . VAL A 1 370 ? -25.468 9.490 15.637 1.00 88.06 370 VAL A N 1
ATOM 2871 C CA . VAL A 1 370 ? -26.652 8.698 16.027 1.00 88.06 370 VAL A CA 1
ATOM 2872 C C . VAL A 1 370 ? -26.979 8.870 17.516 1.00 88.06 370 VAL A C 1
ATOM 2874 O O . VAL A 1 370 ? -28.139 9.052 17.873 1.00 88.06 370 VAL A O 1
ATOM 2877 N N . LEU A 1 371 ? -25.962 8.895 18.384 1.00 91.88 371 LEU A N 1
ATOM 2878 C CA . LEU A 1 371 ? -26.140 9.193 19.810 1.00 91.88 371 LEU A CA 1
ATOM 2879 C C . LEU A 1 371 ? -26.587 10.649 20.035 1.00 91.88 371 LEU A C 1
ATOM 2881 O O . LEU A 1 371 ? -27.514 10.891 20.809 1.00 91.88 371 LEU A O 1
ATOM 2885 N N . GLY A 1 372 ? -26.001 11.609 19.311 1.00 88.25 372 GLY A N 1
ATOM 2886 C CA . GLY A 1 372 ? -26.391 13.021 19.376 1.00 88.25 372 GLY A CA 1
ATOM 2887 C C . GLY A 1 372 ? -27.832 13.288 18.919 1.00 88.25 372 GLY A C 1
ATOM 2888 O O . GLY A 1 372 ? -28.547 14.041 19.575 1.00 88.25 372 GLY A O 1
ATOM 2889 N N . GLU A 1 373 ? -28.298 12.618 17.860 1.00 89.31 373 GLU A N 1
ATOM 2890 C CA . GLU A 1 373 ? -29.691 12.666 17.379 1.00 89.31 373 GLU A CA 1
ATOM 2891 C C . GLU A 1 373 ? -30.692 12.085 18.403 1.00 89.31 373 GLU A C 1
ATOM 2893 O O . GLU A 1 373 ? -31.873 12.427 18.369 1.00 89.31 373 GLU A O 1
ATOM 2898 N N . MET A 1 374 ? -30.226 11.273 19.361 1.00 92.00 374 MET A N 1
ATOM 2899 C CA . MET A 1 374 ? -31.005 10.785 20.510 1.00 92.00 374 MET A CA 1
ATOM 2900 C C . MET A 1 374 ? -30.884 11.657 21.774 1.00 92.00 374 MET A C 1
ATOM 2902 O O . MET A 1 374 ? -31.492 11.332 22.793 1.00 92.00 374 MET A O 1
ATOM 2906 N N . GLY A 1 375 ? -30.091 12.733 21.749 1.00 92.69 375 GLY A N 1
ATOM 2907 C CA . GLY A 1 375 ? -29.789 13.548 22.933 1.00 92.69 375 GLY A CA 1
ATOM 2908 C C . GLY A 1 375 ? -28.791 12.912 23.913 1.00 92.69 375 GLY A C 1
ATOM 2909 O O . GLY A 1 375 ? -28.633 13.412 25.026 1.00 92.69 375 GLY A O 1
ATOM 2910 N N . VAL A 1 376 ? -28.107 11.833 23.519 1.00 95.19 376 VAL A N 1
ATOM 2911 C CA . VAL A 1 376 ? -27.078 11.161 24.326 1.00 95.19 376 VAL A CA 1
ATOM 2912 C C . VAL A 1 376 ? -25.722 11.821 24.067 1.00 95.19 376 VAL A C 1
ATOM 2914 O O . VAL A 1 376 ? -25.248 11.876 22.931 1.00 95.19 376 VAL A O 1
ATOM 2917 N N . GLN A 1 377 ? -25.063 12.315 25.117 1.00 94.75 377 GLN A N 1
ATOM 2918 C CA . GLN A 1 377 ? -23.767 12.983 24.985 1.00 94.75 377 GLN A CA 1
ATOM 2919 C C . GLN A 1 377 ? -22.655 11.956 24.717 1.00 94.75 377 GLN A C 1
ATOM 2921 O O . GLN A 1 377 ? -22.251 11.246 25.632 1.00 94.75 377 GLN A O 1
ATOM 2926 N N . SER A 1 378 ? -22.134 11.902 23.489 1.00 93.94 378 SER A N 1
ATOM 2927 C CA . SER A 1 378 ? -20.966 11.083 23.121 1.00 93.94 378 SER A CA 1
ATOM 2928 C C . SER A 1 378 ? -19.667 11.891 23.205 1.00 93.94 378 SER A C 1
ATOM 2930 O O . SER A 1 378 ? -19.640 13.045 22.773 1.00 93.94 378 SER A O 1
ATOM 2932 N N . ILE A 1 379 ? -18.597 11.315 23.761 1.00 94.12 379 ILE A N 1
ATOM 2933 C CA . ILE A 1 379 ? -17.302 11.984 23.985 1.00 94.12 379 ILE A CA 1
ATOM 2934 C C . ILE A 1 379 ? -16.147 11.030 23.663 1.00 94.12 379 ILE A C 1
ATOM 2936 O O . ILE A 1 379 ? -16.059 9.951 24.250 1.00 94.12 379 ILE A O 1
ATOM 2940 N N . GLU A 1 380 ? -15.232 11.433 22.781 1.00 93.19 380 GLU A N 1
ATOM 2941 C CA . GLU A 1 380 ? -13.974 10.712 22.558 1.00 93.19 380 GLU A CA 1
ATOM 2942 C C . GLU A 1 380 ? -12.999 10.937 23.721 1.00 93.19 380 GLU A C 1
ATOM 2944 O O . GLU A 1 380 ? -12.812 12.066 24.179 1.00 93.19 380 GLU A O 1
ATOM 2949 N N . THR A 1 381 ? -12.337 9.876 24.181 1.00 92.81 381 THR A N 1
ATOM 2950 C CA . THR A 1 381 ? -11.401 9.941 25.315 1.00 92.81 381 THR A CA 1
ATOM 2951 C C . THR A 1 381 ? -9.930 9.856 24.930 1.00 92.81 381 THR A C 1
ATOM 2953 O O . THR A 1 381 ? -9.083 10.281 25.711 1.00 92.81 381 THR A O 1
ATOM 2956 N N . ASP A 1 382 ? -9.608 9.302 23.759 1.00 91.19 382 ASP A N 1
ATOM 2957 C CA . ASP A 1 382 ? -8.242 9.325 23.229 1.00 91.19 382 ASP A CA 1
ATOM 2958 C C . ASP A 1 382 ? -7.948 10.716 22.656 1.00 91.19 382 ASP A C 1
ATOM 2960 O O . ASP A 1 382 ? -8.718 11.235 21.844 1.00 91.19 382 ASP A O 1
ATOM 2964 N N . LEU A 1 383 ? -6.830 11.323 23.063 1.00 91.31 383 LEU A N 1
ATOM 2965 C CA . LEU A 1 383 ? -6.502 12.733 22.823 1.00 91.31 383 LEU A CA 1
ATOM 2966 C C . LEU A 1 383 ? -6.574 13.098 21.337 1.00 91.31 383 LEU A C 1
ATOM 2968 O O . LEU A 1 383 ? -7.038 14.178 20.974 1.00 91.31 383 LEU A O 1
ATOM 2972 N N . GLY A 1 384 ? -6.131 12.181 20.475 1.00 89.88 384 GLY A N 1
ATOM 2973 C CA . GLY A 1 384 ? -6.175 12.365 19.032 1.00 89.88 384 GLY A CA 1
ATOM 2974 C C . GLY A 1 384 ? -7.594 12.463 18.464 1.00 89.88 384 GLY A C 1
ATOM 2975 O O . GLY A 1 384 ? -7.842 13.327 17.631 1.00 89.88 384 GLY A O 1
ATOM 2976 N N . GLU A 1 385 ? -8.524 11.619 18.907 1.00 88.69 385 GLU A N 1
ATOM 2977 C CA . GLU A 1 385 ? -9.908 11.666 18.414 1.00 88.69 385 GLU A CA 1
ATOM 2978 C C . GLU A 1 385 ? -10.696 12.796 19.106 1.00 88.69 385 GLU A C 1
ATOM 2980 O O . GLU A 1 385 ? -11.496 13.471 18.464 1.00 88.69 385 GLU A O 1
ATOM 2985 N N . TYR A 1 386 ? -10.386 13.109 20.372 1.00 92.88 386 TYR A 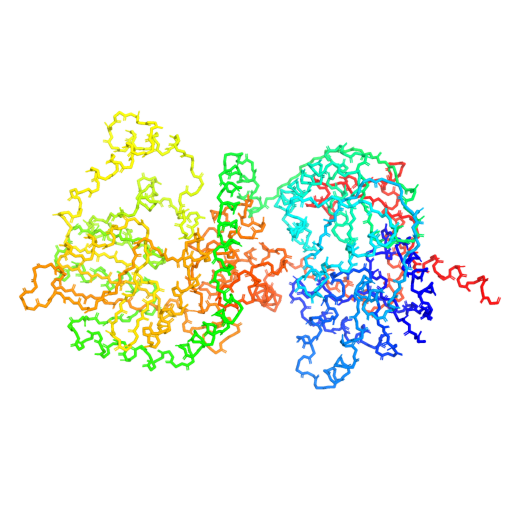N 1
ATOM 2986 C CA . TYR A 1 386 ? -10.951 14.258 21.093 1.00 92.88 386 TYR A CA 1
ATOM 2987 C C . TYR A 1 386 ? -10.668 15.596 20.393 1.00 92.88 386 TYR A C 1
ATOM 2989 O O . TYR A 1 386 ? -11.585 16.389 20.179 1.00 92.88 386 TYR A O 1
ATOM 2997 N N . ILE A 1 387 ? -9.420 15.826 19.962 1.00 92.62 387 ILE A N 1
ATOM 2998 C CA . ILE A 1 387 ? -9.029 17.028 19.200 1.00 92.62 387 ILE A CA 1
ATOM 2999 C C . ILE A 1 387 ? -9.828 17.158 17.892 1.00 92.62 387 ILE A C 1
ATOM 3001 O O . ILE A 1 387 ? -10.119 18.272 17.459 1.00 92.62 387 ILE A O 1
ATOM 3005 N N . LEU A 1 388 ? -10.193 16.040 17.259 1.00 88.38 388 LEU A N 1
ATOM 3006 C CA . LEU A 1 388 ? -11.027 16.041 16.058 1.00 88.38 388 LEU A CA 1
ATOM 3007 C C . LEU A 1 388 ? -12.501 16.293 16.374 1.00 88.38 388 LEU A C 1
ATOM 3009 O O . LEU A 1 388 ? -13.145 17.066 15.667 1.00 88.38 388 LEU A O 1
ATOM 3013 N N . GLN A 1 389 ? -13.017 15.703 17.455 1.00 90.00 389 GLN A N 1
ATOM 3014 C CA . GLN A 1 389 ? -14.391 15.909 17.905 1.00 90.00 389 GLN A CA 1
ATOM 3015 C C . GLN A 1 389 ? -14.666 17.394 18.187 1.00 90.00 389 GLN A C 1
ATOM 3017 O O . GLN A 1 389 ? -15.639 17.944 17.671 1.00 90.00 389 GLN A O 1
ATOM 3022 N N . ILE A 1 390 ? -13.784 18.063 18.941 1.00 91.19 390 ILE A N 1
ATOM 3023 C CA . ILE A 1 390 ? -13.927 19.496 19.251 1.00 91.19 390 ILE A CA 1
ATOM 3024 C C . ILE A 1 390 ? -13.609 20.419 18.064 1.00 91.19 390 ILE A C 1
ATOM 3026 O O . ILE A 1 390 ? -13.987 21.589 18.082 1.00 91.19 390 ILE A O 1
ATOM 3030 N N . ASN A 1 391 ? -12.949 19.911 17.018 1.00 88.62 391 ASN A N 1
ATOM 3031 C CA . ASN A 1 391 ? -12.744 20.615 15.752 1.00 88.62 391 ASN A CA 1
ATOM 3032 C C . ASN A 1 391 ? -13.845 20.244 14.741 1.00 88.62 391 ASN A C 1
ATOM 3034 O O . ASN A 1 391 ? -13.567 19.719 13.664 1.00 88.62 391 ASN A O 1
ATOM 3038 N N . ASP A 1 392 ? -15.099 20.495 15.129 1.00 83.00 392 ASP A N 1
ATOM 3039 C CA . ASP A 1 392 ? -16.309 20.286 14.321 1.00 83.00 392 ASP A CA 1
ATOM 3040 C C . ASP A 1 392 ? -16.494 18.840 13.791 1.00 83.00 392 ASP A C 1
ATOM 3042 O O . ASP A 1 392 ? -17.095 18.625 12.739 1.00 83.00 392 ASP A O 1
ATOM 3046 N N . ASN A 1 393 ? -16.029 17.832 14.547 1.00 77.38 393 ASN A N 1
ATOM 3047 C CA . ASN A 1 393 ? -16.026 16.402 14.183 1.00 77.38 393 ASN A CA 1
ATOM 3048 C C . ASN A 1 393 ? -15.273 16.103 12.866 1.00 77.38 393 ASN A C 1
ATOM 3050 O O . ASN A 1 393 ? -15.763 15.392 11.984 1.00 77.38 393 ASN A O 1
ATOM 3054 N N . GLU A 1 394 ? -14.069 16.655 12.716 1.00 82.00 394 GLU A N 1
ATOM 3055 C CA . GLU A 1 394 ? -13.232 16.450 11.529 1.00 82.00 394 GLU A CA 1
ATOM 3056 C C . GLU A 1 394 ? -12.801 14.975 11.351 1.00 82.00 394 GLU A C 1
ATOM 3058 O O . GLU A 1 394 ? -12.320 14.355 12.295 1.00 82.00 394 GLU A O 1
ATOM 3063 N N . PRO A 1 395 ? -12.880 14.385 10.142 1.00 79.19 395 PRO A N 1
ATOM 3064 C CA . PRO A 1 395 ? -12.519 12.981 9.946 1.00 79.19 395 PRO A CA 1
ATOM 3065 C C . PRO A 1 395 ? -11.017 12.702 10.175 1.00 79.19 395 PRO A C 1
ATOM 3067 O O . PRO A 1 395 ? -10.163 13.507 9.771 1.00 79.19 395 PRO A O 1
ATOM 3070 N N . PRO A 1 396 ? -10.657 11.527 10.734 1.00 83.56 396 PRO A N 1
ATOM 3071 C CA . PRO A 1 396 ? -9.279 11.187 11.071 1.00 83.56 396 PRO A CA 1
ATOM 3072 C C . PRO A 1 396 ? -8.385 11.081 9.835 1.00 83.56 396 PRO A C 1
ATOM 3074 O O . PRO A 1 396 ? -8.652 10.349 8.881 1.00 83.56 396 PRO A O 1
ATOM 3077 N N . SER A 1 397 ? -7.258 11.793 9.867 1.00 84.25 397 SER A N 1
ATOM 3078 C CA . SER A 1 397 ? -6.334 11.857 8.730 1.00 84.25 397 SER A CA 1
ATOM 3079 C C . SER A 1 397 ? -5.374 10.667 8.634 1.00 84.25 397 SER A C 1
ATOM 3081 O O . SER A 1 397 ? -4.794 10.457 7.572 1.00 84.25 397 SER A O 1
ATOM 3083 N N . HIS A 1 398 ? -5.203 9.876 9.700 1.00 89.00 398 HIS A N 1
ATOM 3084 C CA . HIS A 1 398 ? -4.334 8.697 9.720 1.00 89.00 398 HIS A CA 1
ATOM 3085 C C . HIS A 1 398 ? -4.789 7.671 10.776 1.00 89.00 398 HIS A C 1
ATOM 3087 O O . HIS A 1 398 ? -5.076 8.031 11.913 1.00 89.00 398 HIS A O 1
ATOM 3093 N N . ILE A 1 399 ? -4.759 6.373 10.447 1.00 87.00 399 ILE A N 1
ATOM 3094 C CA . ILE A 1 399 ? -5.348 5.308 11.283 1.00 87.00 399 ILE A CA 1
ATOM 3095 C C . ILE A 1 399 ? -4.741 5.168 12.694 1.00 87.00 399 ILE A C 1
ATOM 3097 O O . ILE A 1 399 ? -5.465 4.846 13.623 1.00 87.00 399 ILE A O 1
ATOM 3101 N N . ILE A 1 400 ? -3.446 5.452 12.885 1.00 86.69 400 ILE A N 1
ATOM 3102 C CA . ILE A 1 400 ? -2.796 5.504 14.217 1.00 86.69 400 ILE A CA 1
ATOM 3103 C C . ILE A 1 400 ? -2.802 6.922 14.816 1.00 86.69 400 ILE A C 1
ATOM 3105 O O . ILE A 1 400 ? -3.424 7.114 15.850 1.00 86.69 400 ILE A O 1
ATOM 3109 N N . ALA A 1 401 ? -2.144 7.902 14.177 1.00 86.75 401 ALA A N 1
ATOM 3110 C CA . ALA A 1 401 ? -2.041 9.293 14.645 1.00 86.75 401 ALA A CA 1
ATOM 3111 C C . ALA A 1 401 ? -3.056 10.234 13.941 1.00 86.75 401 ALA A C 1
ATOM 3113 O O . ALA A 1 401 ? -2.692 10.889 12.960 1.00 86.75 401 ALA A O 1
ATOM 3114 N N . PRO A 1 402 ? -4.321 10.317 14.393 1.00 85.12 402 PRO A N 1
ATOM 3115 C CA . PRO A 1 402 ? -5.438 10.840 13.595 1.00 85.12 402 PRO A CA 1
ATOM 3116 C C . PRO A 1 402 ? -5.307 12.332 13.249 1.00 85.12 402 PRO A C 1
ATOM 3118 O O . PRO A 1 402 ? -5.746 12.750 12.174 1.00 85.12 402 PRO A O 1
ATOM 3121 N N . VAL A 1 403 ? -4.610 13.107 14.087 1.00 86.38 403 VAL A N 1
ATOM 3122 C CA . VAL A 1 403 ? -4.395 14.561 13.953 1.00 86.38 403 VAL A CA 1
ATOM 3123 C C . VAL A 1 403 ? -3.061 14.944 13.288 1.00 86.38 403 VAL A C 1
ATOM 3125 O O . VAL A 1 403 ? -2.652 16.094 13.384 1.00 86.38 403 VAL A O 1
ATOM 3128 N N . VAL A 1 404 ? -2.355 14.033 12.597 1.00 85.25 404 VAL A N 1
ATOM 3129 C CA . VAL A 1 404 ? -1.041 14.342 11.964 1.00 85.25 404 VAL A CA 1
ATOM 3130 C C . VAL A 1 404 ? -1.052 15.594 11.068 1.00 85.25 404 VAL A C 1
ATOM 3132 O O . VAL A 1 404 ? -0.021 16.228 10.869 1.00 85.25 404 VAL A O 1
ATOM 3135 N N . HIS A 1 405 ? -2.209 15.974 10.531 1.00 82.50 405 HIS A N 1
ATOM 3136 C CA . HIS A 1 405 ? -2.355 17.163 9.700 1.00 82.50 405 HIS A CA 1
ATOM 3137 C C . HIS A 1 405 ? -2.312 18.507 10.462 1.00 82.50 405 HIS A C 1
ATOM 3139 O O . HIS A 1 405 ? -2.236 19.530 9.787 1.00 82.50 405 HIS A O 1
ATOM 3145 N N . LYS A 1 406 ? -2.366 18.537 11.806 1.00 85.31 406 LYS A N 1
ATOM 3146 C CA . LYS A 1 406 ? -2.254 19.775 12.605 1.00 85.31 406 LYS A CA 1
ATOM 3147 C C . LYS A 1 406 ? -0.873 19.935 13.241 1.00 85.31 406 LYS A C 1
ATOM 3149 O O . LYS A 1 406 ? -0.231 18.952 13.610 1.00 85.31 406 LYS A O 1
ATOM 3154 N N . ASP A 1 407 ? -0.436 21.181 13.393 1.00 86.38 407 ASP A N 1
ATOM 3155 C CA . ASP A 1 407 ? 0.698 21.547 14.250 1.00 86.38 407 ASP A CA 1
ATOM 3156 C C . ASP A 1 407 ? 0.262 21.783 15.715 1.00 86.38 407 ASP A C 1
ATOM 3158 O O . ASP A 1 407 ? -0.921 21.689 16.054 1.00 86.38 407 ASP A O 1
ATOM 3162 N N . LYS A 1 408 ? 1.223 22.028 16.621 1.00 88.50 408 LYS A N 1
ATOM 3163 C CA . LYS A 1 408 ? 0.909 22.213 18.050 1.00 88.50 408 LYS A CA 1
ATOM 3164 C C . LYS A 1 408 ? 0.245 23.568 18.315 1.00 88.50 408 LYS A C 1
ATOM 3166 O O . LYS A 1 408 ? -0.539 23.691 19.250 1.00 88.50 408 LYS A O 1
ATOM 3171 N N . GLU A 1 409 ? 0.550 24.571 17.498 1.00 89.25 409 GLU A N 1
ATOM 3172 C CA . GLU A 1 409 ? 0.021 25.926 17.590 1.00 89.25 409 GLU A CA 1
ATOM 3173 C C . GLU A 1 409 ? -1.486 25.937 17.302 1.00 89.25 409 GLU A C 1
ATOM 3175 O O . GLU A 1 409 ? -2.243 26.497 18.089 1.00 89.25 409 GLU A O 1
ATOM 3180 N N . GLN A 1 410 ? -1.931 25.227 16.262 1.00 89.12 410 GLN A N 1
ATOM 3181 C CA . GLN A 1 410 ? -3.345 25.021 15.939 1.00 89.12 410 GLN A CA 1
ATOM 3182 C C . GLN A 1 410 ? -4.107 24.301 17.059 1.00 89.12 410 GLN A C 1
ATOM 3184 O O . GLN A 1 410 ? -5.254 24.644 17.337 1.00 89.12 410 GLN A O 1
ATOM 3189 N N . ILE A 1 411 ? -3.486 23.315 17.717 1.00 91.81 411 ILE A N 1
ATOM 3190 C CA . ILE A 1 411 ? -4.106 22.600 18.846 1.00 91.81 411 ILE A CA 1
ATOM 3191 C C . ILE A 1 411 ? -4.198 23.518 20.078 1.00 91.81 411 ILE A C 1
ATOM 3193 O O . ILE A 1 411 ? -5.215 23.510 20.765 1.00 91.81 411 ILE A O 1
ATOM 3197 N N . ALA A 1 412 ? -3.191 24.362 20.327 1.00 92.56 412 ALA A N 1
ATOM 3198 C CA . ALA A 1 412 ? -3.223 25.364 21.395 1.00 92.56 412 ALA A CA 1
ATOM 3199 C C . ALA A 1 412 ? -4.302 26.439 21.170 1.00 92.56 412 ALA A C 1
ATOM 3201 O O . ALA A 1 412 ? -5.016 26.802 22.105 1.00 92.56 412 ALA A O 1
ATOM 3202 N N . ASP A 1 413 ? -4.452 26.920 19.932 1.00 92.44 413 ASP A N 1
ATOM 3203 C CA . ASP A 1 413 ? -5.503 27.871 19.546 1.00 92.44 413 ASP A CA 1
ATOM 3204 C C . ASP A 1 413 ? -6.902 27.251 19.727 1.00 92.44 413 ASP A C 1
ATOM 3206 O O . ASP A 1 413 ? -7.815 27.890 20.254 1.00 92.44 413 ASP A O 1
ATOM 3210 N N . LEU A 1 414 ? -7.057 25.979 19.341 1.00 92.62 414 LEU A N 1
ATOM 3211 C CA . LEU A 1 414 ? -8.289 25.203 19.486 1.00 92.62 414 LEU A CA 1
ATOM 3212 C C . LEU A 1 414 ? -8.657 24.939 20.955 1.00 92.62 414 LEU A C 1
ATOM 3214 O O . LEU A 1 414 ? -9.825 25.093 21.315 1.00 92.62 414 LEU A O 1
ATOM 3218 N N . PHE A 1 415 ? -7.693 24.581 21.808 1.00 94.75 415 PHE A N 1
ATOM 3219 C CA . PHE A 1 415 ? -7.917 24.377 23.246 1.00 94.75 415 PHE A CA 1
ATOM 3220 C C . PHE A 1 415 ? -8.313 25.684 23.938 1.00 94.75 415 PHE A C 1
ATOM 3222 O O . PHE A 1 415 ? -9.335 25.718 24.622 1.00 94.75 415 PHE A O 1
ATOM 3229 N N . ALA A 1 416 ? -7.602 26.786 23.674 1.00 92.75 416 ALA A N 1
ATOM 3230 C CA . ALA A 1 416 ? -7.956 28.099 24.216 1.00 92.75 416 ALA A CA 1
ATOM 3231 C C . ALA A 1 416 ? -9.378 28.535 23.807 1.00 92.75 416 ALA A C 1
ATOM 3233 O O . ALA A 1 416 ? -10.157 28.989 24.645 1.00 92.75 416 ALA A O 1
ATOM 3234 N N . LYS A 1 417 ? -9.746 28.333 22.530 1.00 92.75 417 LYS A N 1
ATOM 3235 C CA . LYS A 1 417 ? -11.096 28.603 22.001 1.00 92.75 417 LYS A CA 1
ATOM 3236 C C . LYS A 1 417 ? -12.173 27.734 22.662 1.00 92.75 417 LYS A C 1
ATOM 3238 O O . LYS A 1 417 ? -13.246 28.241 22.972 1.00 92.75 417 LYS A O 1
ATOM 3243 N N . THR A 1 418 ? -11.920 26.435 22.823 1.00 93.00 418 THR A N 1
ATOM 3244 C CA . THR A 1 418 ? -12.954 25.446 23.186 1.00 93.00 418 THR A CA 1
ATOM 3245 C C . THR A 1 418 ? -13.117 25.298 24.696 1.00 93.00 418 THR A C 1
ATOM 3247 O O . THR A 1 418 ? -14.239 25.238 25.189 1.00 93.00 418 THR A O 1
ATOM 3250 N N . HIS A 1 419 ? -12.015 25.251 25.447 1.00 93.31 419 HIS A N 1
ATOM 3251 C CA . HIS A 1 419 ? -12.041 25.067 26.901 1.00 93.31 419 HIS A CA 1
ATOM 3252 C C . HIS A 1 419 ? -12.207 26.391 27.667 1.00 93.31 419 HIS A C 1
ATOM 3254 O O . HIS A 1 419 ? -12.388 26.370 28.883 1.00 93.31 419 HIS A O 1
ATOM 3260 N N . GLY A 1 420 ? -12.093 27.542 26.990 1.00 90.81 420 GLY A N 1
ATOM 3261 C CA . GLY A 1 420 ? -12.136 28.870 27.616 1.00 90.81 420 GLY A CA 1
ATOM 3262 C C . GLY A 1 420 ? -10.944 29.171 28.536 1.00 90.81 420 GLY A C 1
ATOM 3263 O O . GLY A 1 420 ? -11.014 30.091 29.352 1.00 90.81 420 GLY A O 1
ATOM 3264 N N . LYS A 1 421 ? -9.862 28.388 28.438 1.00 90.81 421 LYS A N 1
ATOM 3265 C CA . LYS A 1 421 ? -8.642 28.518 29.247 1.00 90.81 421 LYS A CA 1
ATOM 3266 C C . LYS A 1 421 ? -7.589 29.410 28.558 1.00 90.81 421 LYS A C 1
ATOM 3268 O O . LYS A 1 421 ? -7.617 29.566 27.335 1.00 90.81 421 LYS A O 1
ATOM 3273 N N . PRO A 1 422 ? -6.630 29.990 29.308 1.00 91.38 422 PRO A N 1
ATOM 3274 C CA . PRO A 1 422 ? -5.491 30.698 28.725 1.00 91.38 422 PRO A CA 1
ATOM 3275 C C . PRO A 1 422 ? -4.668 29.799 27.793 1.00 91.38 422 PRO A C 1
ATOM 3277 O O . PRO A 1 422 ? -4.408 28.641 28.106 1.00 91.38 422 PRO A O 1
ATOM 3280 N N . ARG A 1 423 ? -4.214 30.351 26.664 1.00 92.25 423 ARG A N 1
ATOM 3281 C CA . ARG A 1 423 ? -3.468 29.619 25.632 1.00 92.25 423 ARG A CA 1
ATOM 3282 C C . ARG A 1 423 ? -2.114 29.106 26.138 1.00 92.25 423 ARG A C 1
ATOM 3284 O O . ARG A 1 423 ? -1.184 29.890 26.329 1.00 92.25 423 ARG A O 1
ATOM 3291 N N . LEU A 1 424 ? -1.983 27.789 26.260 1.00 90.56 424 LEU A N 1
ATOM 3292 C CA . LEU A 1 424 ? -0.724 27.108 26.576 1.00 90.56 424 LEU A CA 1
ATOM 3293 C C . LEU A 1 424 ? 0.155 26.917 25.322 1.00 90.56 424 LEU A C 1
ATOM 3295 O O . LEU A 1 424 ? -0.319 26.996 24.192 1.00 90.56 424 LEU A O 1
ATOM 3299 N N . THR A 1 425 ? 1.459 26.692 25.506 1.00 85.62 425 THR A N 1
ATOM 3300 C CA . THR A 1 425 ? 2.438 26.506 24.404 1.00 85.62 425 THR A CA 1
ATOM 3301 C C . THR A 1 425 ? 3.365 25.298 24.579 1.00 85.62 425 THR A C 1
ATOM 3303 O O . THR A 1 425 ? 4.133 24.963 23.661 1.00 85.62 425 THR A O 1
ATOM 3306 N N . ASP A 1 426 ? 3.277 24.648 25.741 1.00 91.31 426 ASP A N 1
ATOM 3307 C CA . ASP A 1 426 ? 4.020 23.456 26.134 1.00 91.31 426 ASP A CA 1
ATOM 3308 C C . ASP A 1 426 ? 3.144 22.194 26.046 1.00 91.31 426 ASP A C 1
ATOM 3310 O O . ASP A 1 426 ? 1.961 22.213 26.382 1.00 91.31 426 ASP A O 1
ATOM 3314 N N . ILE A 1 427 ? 3.731 21.089 25.582 1.00 89.62 427 ILE A N 1
ATOM 3315 C CA . ILE A 1 427 ? 2.992 19.864 25.244 1.00 89.62 427 ILE A CA 1
ATOM 3316 C C . ILE A 1 427 ? 2.552 19.091 26.503 1.00 89.62 427 ILE A C 1
ATOM 3318 O O . ILE A 1 427 ? 1.371 18.735 26.570 1.00 89.62 427 ILE A O 1
ATOM 3322 N N . PRO A 1 428 ? 3.418 18.829 27.505 1.00 93.06 428 PRO A N 1
ATOM 3323 C CA . PRO A 1 428 ? 3.000 18.340 28.819 1.00 93.06 428 PRO A CA 1
ATOM 3324 C C . PRO A 1 428 ? 1.830 19.115 29.435 1.00 93.06 428 PRO A C 1
ATOM 3326 O O . PRO A 1 428 ? 0.830 18.492 29.797 1.00 93.06 428 PRO A O 1
ATOM 3329 N N . GLU A 1 429 ? 1.899 20.448 29.501 1.00 93.06 429 GLU A N 1
ATOM 3330 C CA . GLU A 1 429 ? 0.826 21.246 30.112 1.00 93.06 429 GLU A CA 1
ATOM 3331 C C . GLU A 1 429 ? -0.473 21.236 29.278 1.00 93.06 429 GLU A C 1
ATOM 3333 O O . GLU A 1 429 ? -1.543 21.059 29.854 1.00 93.06 429 GLU A O 1
ATOM 3338 N N . MET A 1 430 ? -0.418 21.268 27.938 1.00 92.25 430 MET A N 1
ATOM 3339 C CA . MET A 1 430 ? -1.607 21.041 27.087 1.00 92.25 430 MET A CA 1
ATOM 3340 C C . MET A 1 430 ? -2.215 19.637 27.280 1.00 92.25 430 MET A C 1
ATOM 3342 O O . MET A 1 430 ? -3.434 19.466 27.282 1.00 92.25 430 MET A O 1
ATOM 3346 N N . THR A 1 431 ? -1.380 18.611 27.463 1.00 91.75 431 THR A N 1
ATOM 3347 C CA . THR A 1 431 ? -1.832 17.221 27.679 1.00 91.75 431 THR A CA 1
ATOM 3348 C C . THR A 1 431 ? -2.500 17.063 29.050 1.00 91.75 431 THR A C 1
ATOM 3350 O O . THR A 1 431 ? -3.485 16.338 29.201 1.00 91.75 431 THR A O 1
ATOM 3353 N N . LYS A 1 432 ? -1.983 17.769 30.059 1.00 93.38 432 LYS A N 1
ATOM 3354 C CA . LYS A 1 432 ? -2.573 17.896 31.394 1.00 93.38 432 LYS A CA 1
ATOM 3355 C C . LYS A 1 432 ? -3.893 18.669 31.351 1.00 93.38 432 LYS A C 1
ATOM 3357 O O . LYS A 1 432 ? -4.859 18.207 31.945 1.00 93.38 432 LYS A O 1
ATOM 3362 N N . GLU A 1 433 ? -3.974 19.758 30.591 1.00 93.88 433 GLU A N 1
ATOM 3363 C CA . GLU A 1 433 ? -5.208 20.526 30.392 1.00 93.88 433 GLU A CA 1
ATOM 3364 C C . GLU A 1 433 ? -6.332 19.655 29.803 1.00 93.88 433 GLU A C 1
ATOM 3366 O O . GLU A 1 433 ? -7.431 19.609 30.357 1.00 93.88 433 GLU A O 1
ATOM 3371 N N . ALA A 1 434 ? -6.043 18.897 28.739 1.00 93.06 434 ALA A N 1
ATOM 3372 C CA . ALA A 1 434 ? -6.993 17.947 28.157 1.00 93.06 434 ALA A CA 1
ATOM 3373 C C . ALA A 1 434 ? -7.390 16.841 29.154 1.00 93.06 434 ALA A C 1
ATOM 3375 O O . ALA A 1 434 ? -8.557 16.460 29.236 1.00 93.06 434 ALA A O 1
ATOM 3376 N N . ARG A 1 435 ? -6.447 16.357 29.975 1.00 92.62 435 ARG A N 1
ATOM 3377 C CA . ARG A 1 435 ? -6.723 15.384 31.046 1.00 92.62 435 ARG A CA 1
ATOM 3378 C C . ARG A 1 435 ? -7.633 15.953 32.138 1.00 92.62 435 ARG A C 1
ATOM 3380 O O . ARG A 1 435 ? -8.481 15.213 32.631 1.00 92.62 435 ARG A O 1
ATOM 3387 N N . GLU A 1 436 ? -7.476 17.221 32.516 1.00 94.00 436 GLU A N 1
ATOM 3388 C CA . GLU A 1 436 ? -8.370 17.919 33.454 1.00 94.00 436 GLU A CA 1
ATOM 3389 C C . GLU A 1 436 ? -9.791 18.036 32.891 1.00 94.00 436 GLU A C 1
ATOM 3391 O O . GLU A 1 436 ? -10.749 17.792 33.619 1.00 94.00 436 GLU A O 1
ATOM 3396 N N . VAL A 1 437 ? -9.930 18.359 31.599 1.00 93.62 437 VAL A N 1
ATOM 3397 C CA . VAL A 1 437 ? -11.233 18.463 30.917 1.00 93.62 437 VAL A CA 1
ATOM 3398 C C . VAL A 1 437 ? -11.903 17.092 30.778 1.00 93.62 437 VAL A C 1
ATOM 3400 O O . VAL A 1 437 ? -13.092 16.964 31.051 1.00 93.62 437 VAL A O 1
ATOM 3403 N N . LEU A 1 438 ? -11.156 16.043 30.418 1.00 94.12 438 LEU A N 1
ATOM 3404 C CA . LEU A 1 438 ? -11.706 14.696 30.222 1.00 94.12 438 LEU A CA 1
ATOM 3405 C C . LEU A 1 438 ? -12.017 13.953 31.536 1.00 94.12 438 LEU A C 1
ATOM 3407 O O . LEU A 1 438 ? -12.933 13.130 31.561 1.00 94.12 438 LEU A O 1
ATOM 3411 N N . ARG A 1 439 ? -11.302 14.221 32.643 1.00 93.69 439 ARG A N 1
ATOM 3412 C CA . ARG A 1 439 ? -11.442 13.456 33.904 1.00 93.69 439 ARG A CA 1
ATOM 3413 C C . ARG A 1 439 ? -12.882 13.396 34.451 1.00 93.69 439 ARG A C 1
ATOM 3415 O O . ARG A 1 439 ? -13.305 12.285 34.773 1.00 93.69 439 ARG A O 1
ATOM 3422 N N . PRO A 1 440 ? -13.662 14.495 34.520 1.00 94.38 440 PRO A N 1
ATOM 3423 C CA . PRO A 1 440 ? -15.053 14.442 34.973 1.00 94.38 440 PRO A CA 1
ATOM 3424 C C . PRO A 1 440 ? -15.955 13.599 34.067 1.00 94.38 440 PRO A C 1
ATOM 3426 O O . PRO A 1 440 ? -16.901 12.986 34.560 1.00 94.38 440 PRO A O 1
ATOM 3429 N N . HIS A 1 441 ? -15.673 13.528 32.761 1.00 95.12 441 HIS A N 1
ATOM 3430 C CA . HIS A 1 441 ? -16.473 12.742 31.821 1.00 95.12 441 HIS A CA 1
ATOM 3431 C C . HIS A 1 441 ? -16.316 11.235 32.056 1.00 95.12 441 HIS A C 1
ATOM 3433 O O . HIS A 1 441 ? -17.332 10.547 32.105 1.00 95.12 441 HIS A O 1
ATOM 3439 N N . PHE A 1 442 ? -15.100 10.739 32.328 1.00 92.88 442 PHE A N 1
ATOM 3440 C CA . PHE A 1 442 ? -14.887 9.338 32.733 1.00 92.88 442 PHE A CA 1
ATOM 3441 C C . PHE A 1 442 ? -15.666 8.952 34.000 1.00 92.88 442 PHE A C 1
ATOM 3443 O O . PHE A 1 442 ? -16.181 7.845 34.096 1.00 92.88 442 PHE A O 1
ATOM 3450 N N . MET A 1 443 ? -15.760 9.864 34.973 1.00 91.38 443 MET A N 1
ATOM 3451 C CA . MET A 1 443 ? -16.417 9.617 36.265 1.00 91.38 443 MET A CA 1
ATOM 3452 C C . MET A 1 443 ? -17.945 9.792 36.230 1.00 91.38 443 MET A C 1
ATOM 3454 O O . MET A 1 443 ? -18.599 9.651 37.258 1.00 91.38 443 MET A O 1
ATOM 3458 N N . SER A 1 444 ? -18.520 10.158 35.081 1.00 94.56 444 SER A N 1
ATOM 3459 C CA . SER A 1 444 ? -19.948 10.480 34.950 1.00 94.56 444 SER A CA 1
ATOM 3460 C C . SER A 1 444 ? -20.542 10.032 33.610 1.00 94.56 444 SER A C 1
ATOM 3462 O O . SER A 1 444 ? -21.425 10.705 33.070 1.00 94.56 444 SER A O 1
ATOM 3464 N N . ALA A 1 445 ? -20.018 8.933 33.063 1.00 96.56 445 ALA A N 1
ATOM 3465 C CA . ALA A 1 445 ? -20.525 8.262 31.873 1.00 96.56 445 ALA A CA 1
ATOM 3466 C C . ALA A 1 445 ? -21.215 6.949 32.254 1.00 96.56 445 ALA A C 1
ATOM 3468 O O . ALA A 1 445 ? -20.675 6.157 33.024 1.00 96.56 445 ALA A O 1
ATOM 3469 N N . ASP A 1 446 ? -22.397 6.711 31.692 1.00 97.19 446 ASP A N 1
ATOM 3470 C CA . ASP A 1 446 ? -23.195 5.519 31.990 1.00 97.19 446 ASP A CA 1
ATOM 3471 C C . ASP A 1 446 ? -22.731 4.320 31.145 1.00 97.19 446 ASP A C 1
ATOM 3473 O O . ASP A 1 446 ? -22.816 3.169 31.583 1.00 97.19 446 ASP A O 1
ATOM 3477 N N . MET A 1 447 ? -22.206 4.601 29.943 1.00 98.00 447 MET A N 1
ATOM 3478 C CA . MET A 1 447 ? -21.725 3.607 28.985 1.00 98.00 447 MET A CA 1
ATOM 3479 C C . MET A 1 447 ? -20.352 3.961 28.394 1.00 98.00 447 MET A C 1
ATOM 3481 O O . MET A 1 447 ? -20.088 5.105 28.021 1.00 98.00 447 MET A O 1
ATOM 3485 N N . GLY A 1 448 ? -19.494 2.953 28.255 1.00 97.25 448 GLY A N 1
ATOM 3486 C CA . GLY A 1 448 ? -18.246 3.004 27.501 1.00 97.25 448 GLY A CA 1
ATOM 3487 C C . GLY A 1 448 ? -18.364 2.244 26.184 1.00 97.25 448 GLY A C 1
ATOM 3488 O O . GLY A 1 448 ? -18.873 1.123 26.166 1.00 97.25 448 GLY A O 1
ATOM 3489 N N . VAL A 1 449 ? -17.880 2.818 25.081 1.00 97.31 449 VAL A N 1
ATOM 3490 C CA . VAL A 1 449 ? -17.819 2.137 23.775 1.00 97.31 449 VAL A CA 1
ATOM 3491 C C . VAL A 1 449 ? -16.373 2.053 23.301 1.00 97.31 449 VAL A C 1
ATOM 3493 O O . VAL A 1 449 ? -15.696 3.070 23.171 1.00 97.31 449 VAL A O 1
ATOM 3496 N N . THR A 1 450 ? -15.896 0.849 22.994 1.00 95.44 450 THR A N 1
ATOM 3497 C CA . THR A 1 450 ? -14.531 0.642 22.491 1.00 95.44 450 THR A CA 1
ATOM 3498 C C . THR A 1 450 ? -14.522 -0.022 21.124 1.00 95.44 450 THR A C 1
ATOM 3500 O O . THR A 1 450 ? -15.448 -0.739 20.744 1.00 95.44 450 THR A O 1
ATOM 3503 N N . GLY A 1 451 ? -13.423 0.162 20.393 1.00 93.25 451 GLY A N 1
ATOM 3504 C CA . GLY A 1 451 ? -13.078 -0.740 19.299 1.00 93.25 451 GLY A CA 1
ATOM 3505 C C . GLY A 1 451 ? -12.645 -2.123 19.802 1.00 93.25 451 GLY A C 1
ATOM 3506 O O . GLY A 1 451 ? -12.545 -2.370 21.005 1.00 93.25 451 GLY A O 1
ATOM 3507 N N . GLY A 1 452 ? -12.315 -3.004 18.858 1.00 92.94 452 GLY A N 1
ATOM 3508 C CA . GLY A 1 452 ? -11.561 -4.233 19.109 1.00 92.94 452 GLY A CA 1
ATOM 3509 C C . GLY A 1 452 ? -10.516 -4.448 18.019 1.00 92.94 452 GLY A C 1
ATOM 3510 O O . GLY A 1 452 ? -10.867 -4.543 16.841 1.00 92.94 452 GLY A O 1
ATOM 3511 N N . ASN A 1 453 ? -9.233 -4.521 18.378 1.00 94.75 453 ASN A N 1
ATOM 3512 C CA . ASN A 1 453 ? -8.150 -4.788 17.426 1.00 94.75 453 ASN A CA 1
ATOM 3513 C C . ASN A 1 453 ? -8.250 -6.217 16.870 1.00 94.75 453 ASN A C 1
ATOM 3515 O O . ASN A 1 453 ? -8.042 -6.416 15.664 1.00 94.75 453 ASN A O 1
ATOM 3519 N N . PHE A 1 454 ? -8.598 -7.152 17.763 1.00 97.19 454 PHE A N 1
ATOM 3520 C CA . PHE A 1 454 ? -8.892 -8.564 17.523 1.00 97.19 454 PHE A CA 1
ATOM 3521 C C . PHE A 1 454 ? -9.985 -9.058 18.483 1.00 97.19 454 PHE A C 1
ATOM 3523 O O . PHE A 1 454 ? -10.179 -8.482 19.553 1.00 97.19 454 PHE A O 1
ATOM 3530 N N . LEU A 1 455 ? -10.647 -10.151 18.117 1.00 97.94 455 LEU A N 1
ATOM 3531 C CA . LEU A 1 455 ? -11.436 -11.000 19.015 1.00 97.94 455 LEU A CA 1
ATOM 3532 C C . LEU A 1 455 ? -10.686 -12.326 19.188 1.00 97.94 455 LEU A C 1
ATOM 3534 O O . LEU A 1 455 ? -9.996 -12.747 18.260 1.00 97.94 455 LEU A O 1
ATOM 3538 N N . VAL A 1 456 ? -10.825 -12.988 20.333 1.00 98.38 456 VAL A N 1
ATOM 3539 C CA . VAL A 1 456 ? -10.189 -14.284 20.616 1.00 98.38 456 VAL A CA 1
ATOM 3540 C C . VAL A 1 456 ? -11.273 -15.320 20.901 1.00 98.38 456 VAL A C 1
ATOM 3542 O O . VAL A 1 456 ? -11.996 -15.203 21.890 1.00 98.38 456 VAL A O 1
ATOM 3545 N N . ALA A 1 457 ? -11.405 -16.313 20.018 1.00 98.31 457 ALA A N 1
ATOM 3546 C CA . ALA A 1 457 ? -12.514 -17.265 20.037 1.00 98.31 457 ALA A CA 1
ATOM 3547 C C . ALA A 1 457 ? -12.484 -18.167 21.279 1.00 98.31 457 ALA A C 1
ATOM 3549 O O . ALA A 1 457 ? -13.493 -18.276 21.968 1.00 98.31 457 ALA A O 1
ATOM 3550 N N . GLU A 1 458 ? -11.328 -18.757 21.612 1.00 97.69 458 GLU A N 1
ATOM 3551 C CA . GLU A 1 458 ? -11.195 -19.687 22.749 1.00 97.69 458 GLU A CA 1
ATOM 3552 C C . GLU A 1 458 ? -11.508 -19.056 24.121 1.00 97.69 458 GLU A C 1
ATOM 3554 O O . GLU A 1 458 ? -11.817 -19.768 25.077 1.00 97.69 458 GLU A O 1
ATOM 3559 N N . THR A 1 459 ? -11.428 -17.725 24.239 1.00 97.44 459 THR A N 1
ATOM 3560 C CA . THR A 1 459 ? -11.673 -17.005 25.497 1.00 97.44 459 THR A CA 1
ATOM 3561 C C . THR A 1 459 ? -12.915 -16.118 25.488 1.00 97.44 459 THR A C 1
ATOM 3563 O O . THR A 1 459 ? -13.257 -15.579 26.539 1.00 97.44 459 THR A O 1
ATOM 3566 N N . GLY A 1 460 ? -13.598 -15.941 24.351 1.00 97.69 460 GLY A N 1
ATOM 3567 C CA . GLY A 1 460 ? -14.702 -14.980 24.233 1.00 97.69 460 GLY A CA 1
ATOM 3568 C C . GLY A 1 460 ? -14.282 -13.530 24.529 1.00 97.69 460 GLY A C 1
ATOM 3569 O O . GLY A 1 460 ? -15.092 -12.743 25.017 1.00 97.69 460 GLY A O 1
ATOM 3570 N N . SER A 1 461 ? -13.007 -13.185 24.302 1.00 97.69 461 SER A N 1
ATOM 3571 C CA . SER A 1 461 ? -12.419 -11.892 24.692 1.00 97.69 461 SER A CA 1
ATOM 3572 C C . SER A 1 461 ? -12.243 -10.939 23.512 1.00 97.69 461 SER A C 1
ATOM 3574 O O . SER A 1 461 ? -11.909 -11.366 22.405 1.00 97.69 461 SER A O 1
ATOM 3576 N N . VAL A 1 462 ? -12.328 -9.630 23.762 1.00 97.00 462 VAL A N 1
ATOM 3577 C CA . VAL A 1 462 ? -11.808 -8.609 22.834 1.00 97.00 462 VAL A CA 1
ATOM 3578 C C . VAL A 1 462 ? -10.428 -8.131 23.279 1.00 97.00 462 VAL A C 1
ATOM 3580 O O . VAL A 1 462 ? -10.204 -7.832 24.451 1.00 97.00 462 VAL A O 1
ATOM 3583 N N . ALA A 1 463 ? -9.508 -8.031 22.323 1.00 96.25 463 ALA A N 1
ATOM 3584 C CA . ALA A 1 463 ? -8.210 -7.401 22.501 1.00 96.25 463 ALA A CA 1
ATOM 3585 C C . ALA A 1 463 ? -8.264 -5.932 22.058 1.00 96.25 463 ALA A C 1
ATOM 3587 O O . ALA A 1 463 ? -8.511 -5.637 20.883 1.00 96.25 463 ALA A O 1
ATOM 3588 N N . VAL A 1 464 ? -7.970 -5.021 22.983 1.00 94.56 464 VAL A N 1
ATOM 3589 C CA . VAL A 1 464 ? -7.791 -3.582 22.732 1.00 94.56 464 VAL A CA 1
ATOM 3590 C C . VAL A 1 464 ? -6.312 -3.234 22.906 1.00 94.56 464 VAL A C 1
ATOM 3592 O O . VAL A 1 464 ? -5.662 -3.733 23.822 1.00 94.56 464 VAL A O 1
ATOM 3595 N N . VAL A 1 465 ? -5.755 -2.412 22.014 1.00 92.88 465 VAL A N 1
ATOM 3596 C CA . VAL A 1 465 ? -4.328 -2.047 21.995 1.00 92.88 465 VAL A CA 1
ATOM 3597 C C . VAL A 1 465 ? -4.191 -0.534 21.831 1.00 92.88 465 VAL A C 1
ATOM 3599 O O . VAL A 1 465 ? -4.558 0.007 20.787 1.00 92.88 465 VAL A O 1
ATOM 3602 N N . THR A 1 466 ? -3.642 0.147 22.840 1.00 90.75 466 THR A N 1
ATOM 3603 C CA . THR A 1 466 ? -3.472 1.611 22.851 1.00 90.75 466 THR A CA 1
ATOM 3604 C C . THR A 1 466 ? -2.133 2.031 23.469 1.00 90.75 466 THR A C 1
ATOM 3606 O O . THR A 1 466 ? -1.389 1.225 24.032 1.00 90.75 466 THR A O 1
ATOM 3609 N N . ASN A 1 467 ? -1.795 3.312 23.331 1.00 88.50 467 ASN A N 1
ATOM 3610 C CA . ASN A 1 467 ? -0.632 3.932 23.965 1.00 88.50 467 ASN A CA 1
ATOM 3611 C C . ASN A 1 467 ? -1.002 4.979 25.033 1.00 88.50 467 ASN A C 1
ATOM 3613 O O . ASN A 1 467 ? -0.099 5.443 25.728 1.00 88.50 467 ASN A O 1
ATOM 3617 N N . GLU A 1 468 ? -2.287 5.332 25.175 1.00 85.44 468 GLU A N 1
ATOM 3618 C CA . GLU A 1 468 ? -2.748 6.428 26.048 1.00 85.44 468 GLU A CA 1
ATOM 3619 C C . GLU A 1 468 ? -3.363 5.966 27.386 1.00 85.44 468 GLU A C 1
ATOM 3621 O O . GLU A 1 468 ? -3.398 6.748 28.332 1.00 85.44 468 GLU A O 1
ATOM 3626 N N . GLY A 1 469 ? -3.815 4.709 27.494 1.00 85.25 469 GLY A N 1
ATOM 3627 C CA . GLY A 1 469 ? -4.358 4.123 28.734 1.00 85.25 469 GLY A CA 1
ATOM 3628 C C . GLY A 1 469 ? -5.778 4.575 29.106 1.00 85.25 469 GLY A C 1
ATOM 3629 O O . GLY A 1 469 ? -6.283 4.244 30.179 1.00 85.25 469 GLY A O 1
ATOM 3630 N N . ASN A 1 470 ? -6.436 5.346 28.234 1.00 89.12 470 ASN A N 1
ATOM 3631 C CA . ASN A 1 470 ? -7.819 5.788 28.424 1.00 89.12 470 ASN A CA 1
ATOM 3632 C C . ASN A 1 470 ? -8.834 4.645 28.269 1.00 89.12 470 ASN A C 1
ATOM 3634 O O . ASN A 1 470 ? -9.964 4.773 28.742 1.00 89.12 470 ASN A O 1
ATOM 3638 N N . GLU A 1 471 ? -8.453 3.525 27.641 1.00 90.50 471 GLU A N 1
ATOM 3639 C CA . GLU A 1 471 ? -9.346 2.383 27.465 1.00 90.50 471 GLU A CA 1
ATOM 3640 C C . GLU A 1 471 ? -9.680 1.726 28.795 1.00 90.50 471 GLU A C 1
ATOM 3642 O O . GLU A 1 471 ? -10.844 1.421 29.007 1.00 90.50 471 GLU A O 1
ATOM 3647 N N . GLY A 1 472 ? -8.719 1.624 29.719 1.00 89.88 472 GLY A N 1
ATOM 3648 C CA . GLY A 1 472 ? -8.977 1.117 31.067 1.00 89.88 472 GLY A CA 1
ATOM 3649 C C . GLY A 1 472 ? -10.091 1.895 31.775 1.00 89.88 472 GLY A C 1
ATOM 3650 O O . GLY A 1 472 ? -11.020 1.302 32.307 1.00 89.88 472 GLY A O 1
ATOM 3651 N N . MET A 1 473 ? -10.082 3.230 31.713 1.00 91.94 473 MET A N 1
ATOM 3652 C CA . MET A 1 473 ? -11.168 4.030 32.301 1.00 91.94 473 MET A CA 1
ATOM 3653 C C . MET A 1 473 ? -12.477 3.944 31.498 1.00 91.94 473 MET A C 1
ATOM 3655 O O . MET A 1 473 ? -13.549 4.044 32.086 1.00 91.94 473 MET A O 1
ATOM 3659 N N . CYS A 1 474 ? -12.414 3.748 30.177 1.00 93.06 474 CYS A N 1
ATOM 3660 C CA . CYS A 1 474 ? -13.593 3.564 29.326 1.00 93.06 474 CYS A CA 1
ATOM 3661 C C . CYS A 1 474 ? -14.280 2.202 29.543 1.00 93.06 474 CYS A C 1
ATOM 3663 O O . CYS A 1 474 ? -15.493 2.101 29.383 1.00 93.06 474 CYS A O 1
ATOM 3665 N N . THR A 1 475 ? -13.534 1.163 29.920 1.00 93.12 475 THR A N 1
ATOM 3666 C CA . THR A 1 475 ? -14.052 -0.204 30.088 1.00 93.12 475 THR A CA 1
ATOM 3667 C C . THR A 1 475 ? -14.409 -0.535 31.532 1.00 93.12 475 THR A C 1
ATOM 3669 O O . THR A 1 475 ? -15.308 -1.340 31.747 1.00 93.12 475 THR A O 1
ATOM 3672 N N . VAL A 1 476 ? -13.728 0.075 32.510 1.00 91.00 476 VAL A N 1
ATOM 3673 C CA . VAL A 1 476 ? -13.873 -0.251 33.939 1.00 91.00 476 VAL A CA 1
ATOM 3674 C C . VAL A 1 476 ? -14.876 0.643 34.675 1.00 91.00 476 VAL A C 1
ATOM 3676 O O . VAL A 1 476 ? -15.567 0.154 35.564 1.00 91.00 476 VAL A O 1
ATOM 3679 N N . MET A 1 477 ? -14.955 1.937 34.337 1.00 91.62 477 MET A N 1
ATOM 3680 C CA . MET A 1 477 ? -15.783 2.910 35.074 1.00 91.62 477 MET A CA 1
ATOM 3681 C C . MET A 1 477 ? -17.288 2.856 34.740 1.00 91.62 477 MET A C 1
ATOM 3683 O O . MET A 1 477 ? -18.088 2.990 35.668 1.00 91.62 477 MET A O 1
ATOM 3687 N N . PRO A 1 478 ? -17.722 2.724 33.467 1.00 95.44 478 PRO A N 1
ATOM 3688 C CA . PRO A 1 478 ? -19.145 2.788 33.131 1.00 95.44 478 PRO A CA 1
ATOM 3689 C C . PRO A 1 478 ? -19.876 1.481 33.449 1.00 95.44 478 PRO A C 1
ATOM 3691 O O . PRO A 1 478 ? -19.324 0.392 33.295 1.00 95.44 478 PRO A O 1
ATOM 3694 N N . ARG A 1 479 ? -21.164 1.568 33.807 1.00 95.50 479 ARG A N 1
ATOM 3695 C CA . ARG A 1 479 ? -21.988 0.380 34.109 1.00 95.50 479 ARG A CA 1
ATOM 3696 C C . ARG A 1 479 ? -22.183 -0.522 32.888 1.00 95.50 479 ARG A C 1
ATOM 3698 O O . ARG A 1 479 ? -22.335 -1.732 33.035 1.00 95.50 479 ARG A O 1
ATOM 3705 N N . VAL A 1 480 ? -22.182 0.055 31.687 1.00 97.88 480 VAL A N 1
ATOM 3706 C CA . VAL A 1 480 ? -22.327 -0.672 30.421 1.00 97.88 480 VAL A CA 1
ATOM 3707 C C . VAL A 1 480 ? -21.053 -0.527 29.595 1.00 97.88 480 VAL A C 1
ATOM 3709 O O . VAL A 1 480 ? -20.627 0.588 29.311 1.00 97.88 480 VAL A O 1
ATOM 3712 N N . HIS A 1 481 ? -20.480 -1.635 29.133 1.00 97.75 481 HIS A N 1
ATOM 3713 C CA . HIS A 1 481 ? -19.423 -1.631 28.120 1.00 97.75 481 HIS A CA 1
ATOM 3714 C C . HIS A 1 481 ? -19.935 -2.243 26.815 1.00 97.75 481 HIS A C 1
ATOM 3716 O O . HIS A 1 481 ? -20.581 -3.292 26.822 1.00 97.75 481 HIS A O 1
ATOM 3722 N N . VAL A 1 482 ? -19.639 -1.593 25.689 1.00 98.00 482 VAL A N 1
ATOM 3723 C CA . VAL A 1 482 ? -19.934 -2.102 24.346 1.00 98.00 482 VAL A CA 1
ATOM 3724 C C . VAL A 1 482 ? -18.657 -2.128 23.510 1.00 98.00 482 VAL A C 1
ATOM 3726 O O . VAL A 1 482 ? -18.122 -1.088 23.126 1.00 98.00 482 VAL A O 1
ATOM 3729 N N . ALA A 1 483 ? -18.175 -3.323 23.189 1.00 97.31 483 ALA A N 1
ATOM 3730 C CA . ALA A 1 483 ? -17.085 -3.519 22.245 1.00 97.31 483 ALA A CA 1
ATOM 3731 C C . ALA A 1 483 ? -17.656 -3.695 20.832 1.00 97.31 483 ALA A C 1
ATOM 3733 O O . ALA A 1 483 ? -18.368 -4.662 20.557 1.00 97.31 483 ALA A O 1
ATOM 3734 N N . VAL A 1 484 ? -17.331 -2.773 19.926 1.00 97.31 484 VAL A N 1
ATOM 3735 C CA . VAL A 1 484 ? -17.783 -2.815 18.529 1.00 97.31 484 VAL A CA 1
ATOM 3736 C C . VAL A 1 484 ? -16.603 -3.103 17.612 1.00 97.31 484 VAL A C 1
ATOM 3738 O O . VAL A 1 484 ? -15.616 -2.360 17.596 1.00 97.31 484 VAL A O 1
ATOM 3741 N N . THR A 1 485 ? -16.688 -4.172 16.822 1.00 96.44 485 THR A N 1
ATOM 3742 C CA . THR A 1 485 ? -15.639 -4.502 15.852 1.00 96.44 485 THR A CA 1
ATOM 3743 C C . THR A 1 485 ? -16.166 -5.289 14.656 1.00 96.44 485 THR A C 1
ATOM 3745 O O . THR A 1 485 ? -17.280 -5.805 14.667 1.00 96.44 485 THR A O 1
ATOM 3748 N N . GLY A 1 486 ? -15.363 -5.350 13.596 1.00 95.94 486 GLY A N 1
ATOM 3749 C CA . GLY A 1 486 ? -15.698 -6.102 12.394 1.00 95.94 486 GLY A CA 1
ATOM 3750 C C . GLY A 1 486 ? -15.526 -7.605 12.600 1.00 95.94 486 GLY A C 1
ATOM 3751 O O . GLY A 1 486 ? -14.559 -8.031 13.235 1.00 95.94 486 GLY A O 1
ATOM 3752 N N . ILE A 1 487 ? -16.410 -8.418 12.016 1.00 97.00 487 ILE A N 1
ATOM 3753 C CA . ILE A 1 487 ? -16.326 -9.891 12.079 1.00 97.00 487 ILE A CA 1
ATOM 3754 C C . ILE A 1 487 ? -14.962 -10.430 11.624 1.00 97.00 487 ILE A C 1
ATOM 3756 O O . ILE A 1 487 ? -14.492 -11.442 12.136 1.00 97.00 487 ILE A O 1
ATOM 3760 N N . GLU A 1 488 ? -14.262 -9.716 10.731 1.00 96.06 488 GLU A N 1
ATOM 3761 C CA . GLU A 1 488 ? -12.958 -10.141 10.217 1.00 96.06 488 GLU A CA 1
ATOM 3762 C C . GLU A 1 488 ? -11.886 -10.230 11.314 1.00 96.06 488 GLU A C 1
ATOM 3764 O O . GLU A 1 488 ? -10.827 -10.827 11.115 1.00 96.06 488 GLU A O 1
ATOM 3769 N N . LYS A 1 489 ? -12.128 -9.624 12.480 1.00 96.81 489 LYS A N 1
ATOM 3770 C CA . LYS A 1 489 ? -11.167 -9.490 13.573 1.00 96.81 489 LYS A CA 1
ATOM 3771 C C . LYS A 1 489 ? -10.979 -10.720 14.448 1.00 96.81 489 LYS A C 1
ATOM 3773 O O . LYS A 1 489 ? -10.103 -10.674 15.312 1.00 96.81 489 LYS A O 1
ATOM 3778 N N . ILE A 1 490 ? -11.711 -11.804 14.210 1.00 97.81 490 ILE A N 1
ATOM 3779 C CA . ILE A 1 490 ? -11.540 -13.039 14.974 1.00 97.81 490 ILE A CA 1
ATOM 3780 C C . ILE A 1 490 ? -10.144 -13.658 14.806 1.00 97.81 490 ILE A C 1
ATOM 3782 O O . ILE A 1 490 ? -9.534 -13.620 13.732 1.00 97.81 490 ILE A O 1
ATOM 3786 N N . LEU A 1 491 ? -9.643 -14.228 15.895 1.00 98.12 491 LEU A N 1
ATOM 3787 C CA . LEU A 1 491 ? -8.494 -15.116 15.968 1.00 98.12 491 LEU A CA 1
ATOM 3788 C C . LEU A 1 491 ? -8.915 -16.352 16.781 1.00 98.12 491 LEU A C 1
ATOM 3790 O O . LEU A 1 491 ? -9.544 -16.179 17.826 1.00 98.12 491 LEU A O 1
ATOM 3794 N N . PRO A 1 492 ? -8.580 -17.576 16.341 1.00 98.06 492 PRO A N 1
ATOM 3795 C CA . PRO A 1 492 ? -8.874 -18.797 17.086 1.00 98.06 492 PRO A CA 1
ATOM 3796 C C . PRO A 1 492 ? -8.369 -18.770 18.539 1.00 98.06 492 PRO A C 1
ATOM 3798 O O . PRO A 1 492 ? -9.158 -18.980 19.459 1.00 98.06 492 PRO A O 1
ATOM 3801 N N . THR A 1 493 ? -7.081 -18.464 18.747 1.00 98.06 493 THR A N 1
ATOM 3802 C CA . THR A 1 493 ? -6.407 -18.626 20.051 1.00 98.06 493 THR A CA 1
ATOM 3803 C C . THR A 1 493 ? -5.641 -17.385 20.525 1.00 98.06 493 THR A C 1
ATOM 3805 O O . THR A 1 493 ? -5.296 -16.488 19.746 1.00 98.06 493 THR A O 1
ATOM 3808 N N . LEU A 1 494 ? -5.291 -17.354 21.814 1.00 97.12 494 LEU A N 1
ATOM 3809 C CA . LEU A 1 494 ? -4.355 -16.393 22.400 1.00 97.12 494 LEU A CA 1
ATOM 3810 C C . LEU A 1 494 ? -2.948 -16.504 21.795 1.00 97.12 494 LEU A C 1
ATOM 3812 O O . LEU A 1 494 ? -2.223 -15.512 21.769 1.00 97.12 494 LEU A O 1
ATOM 3816 N N . GLU A 1 495 ? -2.556 -17.666 21.265 1.00 97.06 495 GLU A N 1
ATOM 3817 C CA . GLU A 1 495 ? -1.283 -17.843 20.551 1.00 97.06 495 GLU A CA 1
ATOM 3818 C C . GLU A 1 495 ? -1.296 -17.129 19.185 1.00 97.06 495 GLU A C 1
ATOM 3820 O O . GLU A 1 495 ? -0.317 -16.481 18.795 1.00 97.06 495 GLU A O 1
ATOM 3825 N N . ASP A 1 496 ? -2.432 -17.162 18.480 1.00 97.25 496 ASP A N 1
ATOM 3826 C CA . ASP A 1 496 ? -2.637 -16.375 17.261 1.00 97.25 496 ASP A CA 1
ATOM 3827 C C . ASP A 1 496 ? -2.612 -14.868 17.571 1.00 97.25 496 ASP A C 1
ATOM 3829 O O . ASP A 1 496 ? -1.998 -14.090 16.833 1.00 97.25 496 ASP A O 1
ATOM 3833 N N . PHE A 1 497 ? -3.202 -14.448 18.699 1.00 97.00 497 PHE A N 1
ATOM 3834 C CA . PHE A 1 497 ? -3.127 -13.064 19.182 1.00 97.00 497 PHE A CA 1
ATOM 3835 C C . PHE A 1 497 ? -1.702 -12.656 19.583 1.00 97.00 497 PHE A C 1
ATOM 3837 O O . PHE A 1 497 ? -1.239 -11.586 19.183 1.00 97.00 497 PHE A O 1
ATOM 3844 N N . ALA A 1 498 ? -0.958 -13.507 20.292 1.00 95.81 498 ALA A N 1
ATOM 3845 C CA . ALA A 1 498 ? 0.443 -13.265 20.628 1.00 95.81 498 ALA A CA 1
ATOM 3846 C C . ALA A 1 498 ? 1.302 -13.116 19.360 1.00 95.81 498 ALA A C 1
ATOM 3848 O O . ALA A 1 498 ? 2.113 -12.192 19.260 1.00 95.81 498 ALA A O 1
ATOM 3849 N N . THR A 1 499 ? 1.063 -13.956 18.347 1.00 96.44 499 THR A N 1
ATOM 3850 C CA . THR A 1 499 ? 1.698 -13.849 17.024 1.00 96.44 499 THR A CA 1
ATOM 3851 C C . THR A 1 499 ? 1.358 -12.514 16.350 1.00 96.44 499 THR A C 1
ATOM 3853 O O . THR A 1 499 ? 2.252 -11.826 15.852 1.00 96.44 499 THR A O 1
ATOM 3856 N N . ALA A 1 500 ? 0.095 -12.077 16.407 1.00 96.88 500 ALA A N 1
ATOM 3857 C CA . ALA A 1 500 ? -0.322 -10.769 15.903 1.00 96.88 500 ALA A CA 1
ATOM 3858 C C . ALA A 1 500 ? 0.361 -9.603 16.646 1.00 96.88 500 ALA A C 1
ATOM 3860 O O . ALA A 1 500 ? 0.807 -8.637 16.017 1.00 96.88 500 ALA A O 1
ATOM 3861 N N . MET A 1 501 ? 0.513 -9.711 17.968 1.00 96.12 501 MET A N 1
ATOM 3862 C CA . MET A 1 501 ? 1.162 -8.707 18.817 1.00 96.12 501 MET A CA 1
ATOM 3863 C C . MET A 1 501 ? 2.683 -8.638 18.650 1.00 96.12 501 MET A C 1
ATOM 3865 O O . MET A 1 501 ? 3.256 -7.580 18.905 1.00 96.12 501 MET A O 1
ATOM 3869 N N . ARG A 1 502 ? 3.351 -9.679 18.130 1.00 95.31 502 ARG A N 1
ATOM 3870 C CA . ARG A 1 502 ? 4.759 -9.556 17.698 1.00 95.31 502 ARG A CA 1
ATOM 3871 C C . ARG A 1 502 ? 4.913 -8.536 16.567 1.00 95.31 502 ARG A C 1
ATOM 3873 O O . ARG A 1 502 ? 5.918 -7.827 16.538 1.00 95.31 502 ARG A O 1
ATOM 3880 N N . LEU A 1 503 ? 3.931 -8.437 15.664 1.00 96.62 503 LEU A N 1
ATOM 3881 C CA . LEU A 1 503 ? 4.025 -7.646 14.431 1.00 96.62 503 LEU A CA 1
ATOM 3882 C C . LEU A 1 503 ? 3.252 -6.322 14.438 1.00 96.62 503 LEU A C 1
ATOM 3884 O O . LEU A 1 503 ? 3.704 -5.376 13.783 1.00 96.62 503 LEU A O 1
ATOM 3888 N N . LEU A 1 504 ? 2.120 -6.225 15.145 1.00 96.00 504 LEU A N 1
ATOM 3889 C CA . LEU A 1 504 ? 1.273 -5.026 15.143 1.00 96.00 504 LEU A CA 1
ATOM 3890 C C . LEU A 1 504 ? 2.023 -3.775 15.656 1.00 96.00 504 LEU A C 1
ATOM 3892 O O . LEU A 1 504 ? 2.146 -2.836 14.866 1.00 96.00 504 LEU A O 1
ATOM 3896 N N . PRO A 1 505 ? 2.593 -3.731 16.881 1.00 95.00 505 PRO A N 1
ATOM 3897 C CA . PRO A 1 505 ? 3.242 -2.524 17.406 1.00 95.00 505 PRO A CA 1
ATOM 3898 C C . PRO A 1 505 ? 4.521 -2.165 16.633 1.00 95.00 505 PRO A C 1
ATOM 3900 O O . PRO A 1 505 ? 4.732 -1.002 16.284 1.00 95.00 505 PRO A O 1
ATOM 3903 N N . ARG A 1 506 ? 5.312 -3.174 16.233 1.00 94.81 506 ARG A N 1
ATOM 3904 C CA . ARG A 1 506 ? 6.510 -2.992 15.391 1.00 94.81 506 ARG A CA 1
ATOM 3905 C C . ARG A 1 506 ? 6.185 -2.324 14.060 1.00 94.81 506 ARG A C 1
ATOM 3907 O O . ARG A 1 506 ? 6.901 -1.429 13.626 1.00 94.81 506 ARG A O 1
ATOM 3914 N N . SER A 1 507 ? 5.092 -2.741 13.422 1.00 94.25 507 SER A N 1
ATOM 3915 C CA . SER A 1 507 ? 4.663 -2.206 12.124 1.00 94.25 507 SER A CA 1
ATOM 3916 C C . SER A 1 507 ? 3.928 -0.867 12.229 1.00 94.25 507 SER A C 1
ATOM 3918 O O . SER A 1 507 ? 3.918 -0.114 11.256 1.00 94.25 507 SER A O 1
ATOM 3920 N N . ALA A 1 508 ? 3.306 -0.591 13.378 1.00 92.25 508 ALA A N 1
ATOM 3921 C CA . ALA A 1 508 ? 2.509 0.602 13.642 1.00 92.25 508 ALA A CA 1
ATOM 3922 C C . ALA A 1 508 ? 3.354 1.803 14.078 1.00 92.25 508 ALA A C 1
ATOM 3924 O O . ALA A 1 508 ? 3.296 2.865 13.458 1.00 92.25 508 ALA A O 1
ATOM 3925 N N . THR A 1 509 ? 4.128 1.628 15.145 1.00 91.12 509 THR A N 1
ATOM 3926 C CA . THR A 1 509 ? 4.844 2.701 15.850 1.00 91.12 509 THR A CA 1
ATOM 3927 C C . THR A 1 509 ? 6.339 2.432 15.996 1.00 91.12 509 THR A C 1
ATOM 3929 O O . THR A 1 509 ? 7.074 3.333 16.396 1.00 91.12 509 THR A O 1
ATOM 3932 N N . GLY A 1 510 ? 6.796 1.218 15.668 1.00 92.31 510 GLY A N 1
ATOM 3933 C CA . GLY A 1 510 ? 8.168 0.771 15.914 1.00 92.31 510 GLY A CA 1
ATOM 3934 C C . GLY A 1 510 ? 8.429 0.365 17.367 1.00 92.3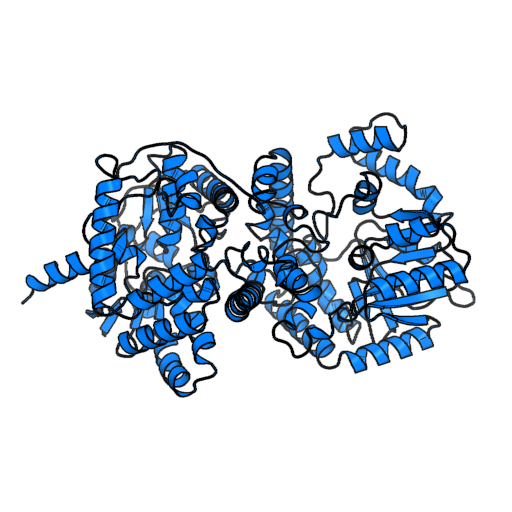1 510 GLY A C 1
ATOM 3935 O O . GLY A 1 510 ? 9.577 0.352 17.792 1.00 92.31 510 GLY A O 1
ATOM 3936 N N . GLN A 1 511 ? 7.384 0.056 18.142 1.00 92.06 511 GLN A N 1
ATOM 3937 C CA . GLN A 1 511 ? 7.526 -0.454 19.509 1.00 92.06 511 GLN A CA 1
ATOM 3938 C C . GLN A 1 511 ? 7.600 -1.993 19.527 1.00 92.06 511 GLN A C 1
ATOM 3940 O O . GLN A 1 511 ? 6.951 -2.666 18.726 1.00 92.06 511 GLN A O 1
ATOM 3945 N N . THR A 1 512 ? 8.337 -2.560 20.485 1.00 91.50 512 THR A N 1
ATOM 3946 C CA . THR A 1 512 ? 8.391 -4.013 20.757 1.00 91.50 512 THR A CA 1
ATOM 3947 C C . THR A 1 512 ? 7.034 -4.585 21.180 1.00 91.50 512 THR A C 1
ATOM 3949 O O . THR A 1 512 ? 6.694 -5.707 20.796 1.00 91.50 512 THR A O 1
ATOM 3952 N N . ILE A 1 513 ? 6.275 -3.796 21.945 1.00 91.81 513 ILE A N 1
ATOM 3953 C CA . ILE A 1 513 ? 4.893 -4.003 22.395 1.00 91.81 513 ILE A CA 1
ATOM 3954 C C . ILE A 1 513 ? 4.246 -2.617 22.614 1.00 91.81 513 ILE A C 1
ATOM 3956 O O . ILE A 1 513 ? 4.968 -1.630 22.744 1.00 91.81 513 ILE A O 1
ATOM 3960 N N . SER A 1 514 ? 2.915 -2.508 22.612 1.00 91.38 514 SER A N 1
ATOM 3961 C CA . SER A 1 514 ? 2.221 -1.245 22.940 1.00 91.38 514 SER A CA 1
ATOM 3962 C C . SER A 1 514 ? 2.330 -0.927 24.438 1.00 91.38 514 SER A C 1
ATOM 3964 O O . SER A 1 514 ? 2.517 -1.854 25.224 1.00 91.38 514 SER A O 1
ATOM 3966 N N . ASN A 1 515 ? 2.170 0.339 24.850 1.00 92.31 515 ASN A N 1
ATOM 3967 C CA . ASN A 1 515 ? 2.194 0.697 26.281 1.00 92.31 515 ASN A CA 1
ATOM 3968 C C . ASN A 1 515 ? 1.077 -0.014 27.065 1.00 92.31 515 ASN A C 1
ATOM 3970 O O . ASN A 1 515 ? 1.288 -0.413 28.206 1.00 92.31 515 ASN A O 1
ATOM 3974 N N . TYR A 1 516 ? -0.092 -0.176 26.434 1.00 92.00 516 TYR A N 1
ATOM 3975 C CA . TYR A 1 516 ? -1.253 -0.865 26.986 1.00 92.00 516 TYR A CA 1
ATOM 3976 C C . TYR A 1 516 ? -1.802 -1.873 25.972 1.00 92.00 516 TYR A C 1
ATOM 3978 O O . TYR A 1 516 ? -1.928 -1.587 24.774 1.00 92.00 516 TYR A O 1
ATOM 3986 N N . PHE A 1 517 ? -2.151 -3.059 26.460 1.00 90.50 517 PHE A N 1
ATOM 3987 C CA . PHE A 1 517 ? -3.028 -3.989 25.764 1.00 90.50 517 PHE A CA 1
ATOM 3988 C C . PHE A 1 517 ? -3.937 -4.658 26.798 1.00 90.50 517 PHE A C 1
ATOM 3990 O O . PHE A 1 517 ? -3.473 -5.066 27.860 1.00 90.50 517 PHE A O 1
ATOM 3997 N N . SER A 1 518 ? -5.223 -4.761 26.479 1.00 93.06 518 SER A N 1
ATOM 3998 C CA . SER A 1 518 ? -6.263 -5.216 27.401 1.00 93.06 518 SER A CA 1
ATOM 3999 C C . SER A 1 518 ? -7.079 -6.337 26.756 1.00 93.06 518 SER A C 1
ATOM 4001 O O . SER A 1 518 ? -7.533 -6.190 25.620 1.00 93.06 518 SER A O 1
ATOM 4003 N N . LEU A 1 519 ? -7.256 -7.454 27.471 1.00 94.94 519 LEU A N 1
ATOM 4004 C CA . LEU A 1 519 ? -8.067 -8.612 27.064 1.00 94.94 519 LEU A CA 1
ATOM 4005 C C . LEU A 1 519 ? -9.366 -8.636 27.883 1.00 94.94 519 LEU A C 1
ATOM 4007 O O . LEU A 1 519 ? -9.438 -9.230 28.958 1.00 94.94 519 LEU A O 1
ATOM 4011 N N . LEU A 1 520 ? -10.388 -7.948 27.382 1.00 94.31 520 LEU A N 1
ATOM 4012 C CA . LEU A 1 520 ? -11.657 -7.743 28.084 1.00 94.31 520 LEU A CA 1
ATOM 4013 C C . LEU A 1 520 ? -12.545 -8.980 27.892 1.00 94.31 520 LEU A C 1
ATOM 4015 O O . LEU A 1 520 ? -12.763 -9.405 26.755 1.00 94.31 520 LEU A O 1
ATOM 4019 N N . THR A 1 521 ? -13.001 -9.578 28.996 1.00 92.19 521 THR A N 1
ATOM 4020 C CA . THR A 1 521 ? -13.377 -11.005 29.051 1.00 92.19 521 THR A CA 1
ATOM 4021 C C . THR A 1 521 ? -14.629 -11.233 29.915 1.00 92.19 521 THR A C 1
ATOM 4023 O O . THR A 1 521 ? -14.602 -11.988 30.882 1.00 92.19 521 THR A O 1
ATOM 4026 N N . GLY A 1 522 ? -15.733 -10.572 29.556 1.00 92.56 522 GLY A N 1
ATOM 4027 C CA . GLY A 1 522 ? -16.997 -10.580 30.308 1.00 92.56 522 GLY A CA 1
ATOM 4028 C C . GLY A 1 522 ? -17.219 -9.316 31.159 1.00 92.56 522 GLY A C 1
ATOM 4029 O O . GLY A 1 522 ? -16.310 -8.491 31.282 1.00 92.56 522 GLY A O 1
ATOM 4030 N N . PRO A 1 523 ? -18.435 -9.129 31.711 1.00 94.94 523 PRO A N 1
ATOM 4031 C CA . PRO A 1 523 ? -18.712 -8.139 32.751 1.00 94.94 523 PRO A CA 1
ATOM 4032 C C . PRO A 1 523 ? -18.068 -8.522 34.096 1.00 94.94 523 PRO A C 1
ATOM 4034 O O . PRO A 1 523 ? -17.607 -9.648 34.281 1.00 94.94 523 PRO A O 1
ATOM 4037 N N . ARG A 1 524 ? -18.091 -7.583 35.049 1.00 93.38 524 ARG A N 1
ATOM 4038 C CA . ARG A 1 524 ? -17.599 -7.741 36.427 1.00 93.38 524 ARG A CA 1
ATOM 4039 C C . ARG A 1 524 ? -18.242 -8.940 37.133 1.00 93.38 524 ARG A C 1
ATOM 4041 O O . ARG A 1 524 ? -19.470 -9.043 37.197 1.00 93.38 524 ARG A O 1
ATOM 4048 N N . ALA A 1 525 ? -17.423 -9.815 37.707 1.00 89.06 525 ALA A N 1
ATOM 4049 C CA . ALA A 1 525 ? -17.865 -10.994 38.441 1.00 89.06 525 ALA A CA 1
ATOM 4050 C C . ALA A 1 525 ? -18.336 -10.668 39.872 1.00 89.06 525 ALA A C 1
ATOM 4052 O O . ALA A 1 525 ? -18.077 -9.602 40.435 1.00 89.06 525 ALA A O 1
ATOM 4053 N N . ALA A 1 526 ? -19.038 -11.615 40.499 1.00 86.50 526 ALA A N 1
ATOM 4054 C CA . ALA A 1 526 ? -19.535 -11.456 41.862 1.00 86.50 526 ALA A CA 1
ATOM 4055 C C . ALA A 1 526 ? -18.378 -11.354 42.878 1.00 86.50 526 ALA A C 1
ATOM 4057 O O . ALA A 1 526 ? -17.643 -12.316 43.090 1.00 86.50 526 ALA A O 1
ATOM 4058 N N . GLY A 1 527 ? -18.252 -10.194 43.530 1.00 85.62 527 GLY A N 1
ATOM 4059 C CA . GLY A 1 527 ? -17.201 -9.901 44.513 1.00 85.62 527 GLY A CA 1
ATOM 4060 C C . GLY A 1 527 ? -16.017 -9.097 43.965 1.00 85.62 527 GLY A C 1
ATOM 4061 O O . GLY A 1 527 ? -15.209 -8.609 44.754 1.00 85.62 527 GLY A O 1
ATOM 4062 N N . GLU A 1 528 ? -15.931 -8.897 42.648 1.00 88.75 528 GLU A N 1
ATOM 4063 C CA . GLU A 1 528 ? -15.021 -7.911 42.060 1.00 88.75 528 GLU A CA 1
ATOM 4064 C C . GLU A 1 528 ? -15.538 -6.489 42.333 1.00 88.75 528 GLU A C 1
ATOM 4066 O O . GLU A 1 528 ? -16.746 -6.246 42.381 1.00 88.75 528 GLU A O 1
ATOM 4071 N N . GLN A 1 529 ? -14.623 -5.538 42.539 1.00 84.75 529 GLN A N 1
ATOM 4072 C CA . GLN A 1 529 ? -14.976 -4.139 42.827 1.00 84.75 529 GLN A CA 1
ATOM 4073 C C . GLN A 1 529 ? -15.172 -3.339 41.531 1.00 84.75 529 GLN A C 1
ATOM 4075 O O . GLN A 1 529 ? -16.145 -2.595 41.392 1.00 84.75 529 GLN A O 1
ATOM 4080 N N . ASP A 1 530 ? -14.296 -3.578 40.559 1.00 86.38 530 ASP A N 1
ATOM 4081 C CA . ASP A 1 530 ? -14.120 -2.790 39.342 1.00 86.38 530 ASP A CA 1
ATOM 4082 C C . ASP A 1 530 ? -14.647 -3.530 38.102 1.00 86.38 530 ASP A C 1
ATOM 4084 O O . ASP A 1 530 ? -14.536 -4.751 38.017 1.00 86.38 530 ASP A O 1
ATOM 4088 N N . GLY A 1 531 ? -15.201 -2.806 37.124 1.00 90.75 531 GLY A N 1
ATOM 4089 C CA . GLY A 1 531 ? -15.672 -3.367 35.851 1.00 90.75 531 GLY A CA 1
ATOM 4090 C C . GLY A 1 531 ? -17.167 -3.145 35.572 1.00 90.75 531 GLY A C 1
ATOM 4091 O O . GLY A 1 531 ? -17.931 -2.803 36.480 1.00 90.75 531 GLY A O 1
ATOM 4092 N N . PRO A 1 532 ? -17.609 -3.365 34.320 1.00 95.19 532 PRO A N 1
ATOM 4093 C CA . PRO A 1 532 ? -18.961 -3.046 33.885 1.00 95.19 532 PRO A CA 1
ATOM 4094 C C . PRO A 1 532 ? -19.961 -4.098 34.377 1.00 95.19 532 PRO A C 1
ATOM 4096 O O . PRO A 1 532 ? -19.683 -5.296 34.383 1.00 95.19 532 PRO A O 1
ATOM 4099 N N . GLU A 1 533 ? -21.166 -3.660 34.732 1.00 95.31 533 GLU A N 1
ATOM 4100 C CA . GLU A 1 533 ? -22.291 -4.525 35.119 1.00 95.31 533 GLU A CA 1
ATOM 4101 C C . GLU A 1 533 ? -22.835 -5.313 33.918 1.00 95.31 533 GLU A C 1
ATOM 4103 O O . GLU A 1 533 ? -23.359 -6.419 34.067 1.00 95.31 533 GLU A O 1
ATOM 4108 N N . HIS A 1 534 ? -22.695 -4.757 32.710 1.00 96.94 534 HIS A N 1
ATOM 4109 C CA . HIS A 1 534 ? -23.128 -5.375 31.462 1.00 96.94 534 HIS A CA 1
ATOM 4110 C C . HIS A 1 534 ? -22.089 -5.188 30.352 1.00 96.94 534 HIS A C 1
ATOM 4112 O O . HIS A 1 534 ? -21.714 -4.058 30.042 1.00 96.94 534 HIS A O 1
ATOM 4118 N N . MET A 1 535 ? -21.687 -6.283 29.700 1.00 97.56 535 MET A N 1
ATOM 4119 C CA . MET A 1 535 ? -20.794 -6.262 28.538 1.00 97.56 535 MET A CA 1
ATOM 4120 C C . MET A 1 535 ? -21.537 -6.724 27.279 1.00 97.56 535 MET A C 1
ATOM 4122 O O . MET A 1 535 ? -22.170 -7.784 27.279 1.00 97.56 535 MET A O 1
ATOM 4126 N N . TYR A 1 536 ? -21.432 -5.947 26.202 1.00 98.44 536 TYR A N 1
ATOM 4127 C CA . TYR A 1 536 ? -21.996 -6.255 24.888 1.00 98.44 536 TYR A CA 1
ATOM 4128 C C . TYR A 1 536 ? -20.898 -6.296 23.821 1.00 98.44 536 TYR A C 1
ATOM 4130 O O . TYR A 1 536 ? -20.039 -5.416 23.766 1.00 98.44 536 TYR A O 1
ATOM 4138 N N . PHE A 1 537 ? -20.968 -7.277 22.927 1.00 98.38 537 PHE A N 1
ATOM 4139 C CA . PHE A 1 537 ? -20.176 -7.343 21.703 1.00 98.38 537 PHE A CA 1
ATOM 4140 C C . PHE A 1 537 ? -21.090 -7.082 20.506 1.00 98.38 537 PHE A C 1
ATOM 4142 O O . PHE A 1 537 ? -22.039 -7.831 20.293 1.00 98.38 537 PHE A O 1
ATOM 4149 N N . VAL A 1 538 ? -20.805 -6.043 19.718 1.00 98.38 538 VAL A N 1
ATOM 4150 C CA . VAL A 1 538 ? -21.508 -5.774 18.452 1.00 98.38 538 VAL A CA 1
ATOM 4151 C C . VAL A 1 538 ? -20.565 -6.115 17.304 1.00 98.38 538 VAL A C 1
ATOM 4153 O O . VAL A 1 538 ? -19.573 -5.420 17.063 1.00 98.38 538 VAL A O 1
ATOM 4156 N N . LEU A 1 539 ? -20.859 -7.226 16.631 1.00 98.25 539 LEU A N 1
ATOM 4157 C CA . LEU A 1 539 ? -20.035 -7.823 15.587 1.00 98.25 539 LEU A CA 1
ATOM 4158 C C . LEU A 1 539 ? -20.569 -7.416 14.213 1.00 98.25 539 LEU A C 1
ATOM 4160 O O . LEU A 1 539 ? -21.669 -7.799 13.818 1.00 98.25 539 LEU A O 1
ATOM 4164 N N . VAL A 1 540 ? -19.794 -6.603 13.499 1.00 97.44 540 VAL A N 1
ATOM 4165 C CA . VAL A 1 540 ? -20.247 -5.908 12.288 1.00 97.44 540 VAL A CA 1
ATOM 4166 C C . VAL A 1 540 ? -19.729 -6.598 11.033 1.00 97.44 540 VAL A C 1
ATOM 4168 O O . VAL A 1 540 ? -18.518 -6.749 10.852 1.00 97.44 540 VAL A O 1
ATOM 4171 N N . ASP A 1 541 ? -20.637 -6.968 10.136 1.00 94.88 541 ASP A N 1
ATOM 4172 C CA . ASP A 1 541 ? -20.305 -7.363 8.772 1.00 94.88 541 ASP A CA 1
ATOM 4173 C C . ASP A 1 541 ? -20.022 -6.119 7.916 1.00 94.88 541 ASP A C 1
ATOM 4175 O O . ASP A 1 541 ? -18.866 -5.796 7.645 1.00 94.88 541 ASP A O 1
ATOM 4179 N N . GLY A 1 542 ? -21.043 -5.363 7.513 1.00 88.06 542 GLY A N 1
ATOM 4180 C CA . GLY A 1 542 ? -20.868 -4.170 6.679 1.00 88.06 542 GLY A CA 1
ATOM 4181 C C . GLY A 1 542 ? -20.209 -4.455 5.322 1.00 88.06 542 GLY A C 1
ATOM 4182 O O . GLY A 1 542 ? -19.481 -3.602 4.815 1.00 88.06 542 GLY A O 1
ATOM 4183 N N . GLY A 1 543 ? -20.417 -5.650 4.755 1.00 88.25 543 GLY A N 1
ATOM 4184 C CA . GLY A 1 543 ? -19.843 -6.072 3.471 1.00 88.25 543 GLY A CA 1
ATOM 4185 C C . GLY A 1 543 ? -18.471 -6.754 3.564 1.00 88.25 543 GLY A C 1
ATOM 4186 O O . GLY A 1 543 ? -17.765 -6.848 2.560 1.00 88.25 543 GLY A O 1
ATOM 4187 N N . ARG A 1 544 ? -18.078 -7.239 4.747 1.00 93.06 544 ARG A N 1
ATOM 4188 C CA . ARG A 1 544 ? -16.890 -8.077 4.973 1.00 93.06 544 ARG A CA 1
ATOM 4189 C C . ARG A 1 544 ? -17.118 -9.514 4.490 1.00 93.06 544 ARG A C 1
ATOM 4191 O O . ARG A 1 544 ? -16.222 -10.064 3.850 1.00 93.06 544 ARG A O 1
ATOM 4198 N N . THR A 1 545 ? -18.301 -10.095 4.722 1.00 93.06 545 THR A N 1
ATOM 4199 C CA . THR A 1 545 ? -18.693 -11.431 4.218 1.00 93.06 545 THR A CA 1
ATOM 4200 C C . THR A 1 545 ? -18.577 -11.519 2.701 1.00 93.06 545 THR A C 1
ATOM 4202 O O . THR A 1 545 ? -17.994 -12.466 2.184 1.00 93.06 545 THR A O 1
ATOM 4205 N N . GLY A 1 546 ? -19.023 -10.482 1.985 1.00 90.19 546 GLY A N 1
ATOM 4206 C CA . GLY A 1 546 ? -18.952 -10.379 0.523 1.00 90.19 546 GLY A CA 1
ATOM 4207 C C . GLY A 1 546 ? -17.536 -10.355 -0.072 1.00 90.19 546 GLY A C 1
ATOM 4208 O O . GLY A 1 546 ? -17.399 -10.340 -1.295 1.00 90.19 546 GLY A O 1
ATOM 4209 N N . LEU A 1 547 ? -16.481 -10.351 0.755 1.00 93.12 547 LEU A N 1
ATOM 4210 C CA . LEU A 1 547 ? -15.093 -10.525 0.312 1.00 93.12 547 LEU A CA 1
ATOM 4211 C C . LEU A 1 547 ? -14.563 -11.953 0.536 1.00 93.12 547 LEU A C 1
ATOM 4213 O O . LEU A 1 547 ? -13.520 -12.282 -0.025 1.00 93.12 547 LEU A O 1
ATOM 4217 N N . ILE A 1 548 ? -15.246 -12.795 1.319 1.00 93.50 548 ILE A N 1
ATOM 4218 C CA . ILE A 1 548 ? -14.868 -14.191 1.609 1.00 93.50 548 ILE A CA 1
ATOM 4219 C C . ILE A 1 548 ? -15.120 -15.060 0.371 1.00 93.50 548 ILE A C 1
ATOM 4221 O O . ILE A 1 548 ? -16.091 -14.856 -0.355 1.00 93.50 548 ILE A O 1
ATOM 4225 N N . GLY A 1 549 ? -14.191 -15.966 0.056 1.00 89.31 549 GLY A N 1
ATOM 4226 C CA . GLY A 1 549 ? -14.133 -16.704 -1.214 1.00 89.31 549 GLY A CA 1
ATOM 4227 C C . GLY A 1 549 ? -13.834 -15.825 -2.441 1.00 89.31 549 GLY A C 1
ATOM 4228 O O . GLY A 1 549 ? -13.509 -16.337 -3.511 1.00 89.31 549 GLY A O 1
ATOM 4229 N N . GLY A 1 550 ? -13.930 -14.501 -2.300 1.00 91.12 550 GLY A N 1
ATOM 4230 C CA . GLY A 1 550 ? -13.794 -13.529 -3.370 1.00 91.12 550 GLY A CA 1
ATOM 4231 C C . GLY A 1 550 ? -12.358 -13.078 -3.617 1.00 91.12 550 GLY A C 1
ATOM 4232 O O . GLY A 1 550 ? -11.448 -13.222 -2.800 1.00 91.12 550 GLY A O 1
ATOM 4233 N N . GLU A 1 551 ? -12.164 -12.414 -4.755 1.00 90.06 551 GLU A N 1
ATOM 4234 C CA . GLU A 1 551 ? -10.858 -11.943 -5.234 1.00 90.06 551 GLU A CA 1
ATOM 4235 C C . GLU A 1 551 ? -10.138 -10.936 -4.317 1.00 90.06 551 GLU A C 1
ATOM 4237 O O . GLU A 1 551 ? -8.972 -10.611 -4.572 1.00 90.06 551 GLU A O 1
ATOM 4242 N N . PHE A 1 552 ? -10.831 -10.440 -3.288 1.00 94.62 552 PHE A N 1
ATOM 4243 C CA . PHE A 1 552 ? -10.379 -9.442 -2.321 1.00 94.62 552 PHE A CA 1
ATOM 4244 C C . PHE A 1 552 ? -10.305 -9.969 -0.874 1.00 94.62 552 PHE A C 1
ATOM 4246 O O . PHE A 1 552 ? -9.969 -9.180 0.011 1.00 94.62 552 PHE A O 1
ATOM 4253 N N . GLN A 1 553 ? -10.546 -11.270 -0.621 1.00 95.12 553 GLN A N 1
ATOM 4254 C CA . GLN A 1 553 ? -10.505 -11.896 0.719 1.00 95.12 553 GLN A CA 1
ATOM 4255 C C . GLN A 1 553 ? -9.254 -11.512 1.517 1.00 95.12 553 GLN A C 1
ATOM 4257 O O . GLN A 1 553 ? -9.306 -11.301 2.725 1.00 95.12 553 GLN A O 1
ATOM 4262 N N . GLU A 1 554 ? -8.118 -11.366 0.837 1.00 95.44 554 GLU A N 1
ATOM 4263 C CA . GLU A 1 554 ? -6.837 -11.008 1.443 1.00 95.44 554 GLU A CA 1
ATOM 4264 C C . GLU A 1 554 ? -6.872 -9.693 2.239 1.00 95.44 554 GLU A C 1
ATOM 4266 O O . GLU A 1 554 ? -6.140 -9.558 3.219 1.00 95.44 554 GLU A O 1
ATOM 4271 N N . MET A 1 555 ? -7.755 -8.748 1.891 1.00 95.19 555 MET A N 1
ATOM 4272 C CA . MET A 1 555 ? -7.953 -7.518 2.667 1.00 95.19 555 MET A CA 1
ATOM 4273 C C . MET A 1 555 ? -8.441 -7.784 4.092 1.00 95.19 555 MET A C 1
ATOM 4275 O O . MET A 1 555 ? -8.073 -7.044 5.008 1.00 95.19 555 MET A O 1
ATOM 4279 N N . LEU A 1 556 ? -9.216 -8.852 4.299 1.00 96.12 556 LEU A N 1
ATOM 4280 C CA . LEU A 1 556 ? -9.741 -9.236 5.606 1.00 96.12 556 LEU A CA 1
ATOM 4281 C C . LEU A 1 556 ? -8.621 -9.661 6.571 1.00 96.12 556 LEU A C 1
ATOM 4283 O O . LEU A 1 556 ? -8.786 -9.557 7.784 1.00 96.12 556 LEU A O 1
ATOM 4287 N N . ARG A 1 557 ? -7.420 -10.027 6.090 1.00 97.12 557 ARG A N 1
ATOM 4288 C CA . ARG A 1 557 ? -6.262 -10.271 6.975 1.00 97.12 557 ARG A CA 1
ATOM 4289 C C . ARG A 1 557 ? -5.820 -9.022 7.757 1.00 97.12 557 ARG A C 1
ATOM 4291 O O . ARG A 1 557 ? -5.085 -9.164 8.734 1.00 97.12 557 ARG A O 1
ATOM 4298 N N . CYS A 1 558 ? -6.235 -7.815 7.359 1.00 96.25 558 CYS A N 1
ATOM 4299 C CA . CYS A 1 558 ? -5.624 -6.555 7.786 1.00 96.25 558 CYS A CA 1
ATOM 4300 C C . CYS A 1 558 ? -5.692 -6.262 9.303 1.00 96.25 558 CYS A C 1
ATOM 4302 O O . CYS A 1 558 ? -6.732 -5.948 9.892 1.00 96.25 558 CYS A O 1
ATOM 4304 N N . ILE A 1 559 ? -4.511 -6.207 9.923 1.00 95.31 559 ILE A N 1
ATOM 4305 C CA . ILE A 1 559 ? -4.325 -5.844 11.337 1.00 95.31 559 ILE A CA 1
ATOM 4306 C C . ILE A 1 559 ? -4.354 -4.324 11.608 1.00 95.31 559 ILE A C 1
ATOM 4308 O O . ILE A 1 559 ? -4.078 -3.896 12.721 1.00 95.31 559 ILE A O 1
ATOM 4312 N N . ARG A 1 560 ? -4.702 -3.496 10.608 1.00 93.56 560 ARG A N 1
ATOM 4313 C CA . ARG A 1 560 ? -4.867 -2.023 10.695 1.00 93.56 560 ARG A CA 1
ATOM 4314 C C . ARG A 1 560 ? -3.614 -1.228 11.125 1.00 93.56 560 ARG A C 1
ATOM 4316 O O . ARG A 1 560 ? -3.708 -0.043 11.419 1.00 93.56 560 ARG A O 1
ATOM 4323 N N . CYS A 1 561 ? -2.425 -1.829 11.061 1.00 93.94 561 CYS A N 1
ATOM 4324 C CA . CYS A 1 561 ? -1.153 -1.267 11.541 1.00 93.94 561 CYS A CA 1
ATOM 4325 C C . CYS A 1 561 ? -0.598 -0.032 10.794 1.00 93.94 561 CYS A C 1
ATOM 4327 O O . CYS A 1 561 ? 0.553 0.315 11.017 1.00 93.94 561 CYS A O 1
ATOM 4329 N N . GLY A 1 562 ? -1.308 0.588 9.846 1.00 92.62 562 GLY A N 1
ATOM 4330 C CA . GLY A 1 562 ? -0.854 1.799 9.132 1.00 92.62 562 GLY A CA 1
ATOM 4331 C C . GLY A 1 562 ? 0.423 1.697 8.268 1.00 92.62 562 GLY A C 1
ATOM 4332 O O . GLY A 1 562 ? 0.665 2.588 7.461 1.00 92.62 562 GLY A O 1
ATOM 4333 N N . ALA A 1 563 ? 1.218 0.623 8.351 1.00 94.00 563 ALA A N 1
ATOM 4334 C CA . ALA A 1 563 ? 2.519 0.493 7.677 1.00 94.00 563 ALA A CA 1
ATOM 4335 C C . ALA A 1 563 ? 2.469 0.790 6.166 1.00 94.00 563 ALA A C 1
ATOM 4337 O O . ALA A 1 563 ? 3.314 1.523 5.652 1.00 94.00 563 ALA A O 1
ATOM 4338 N N . CYS A 1 564 ? 1.442 0.292 5.468 1.00 94.00 564 CYS A N 1
ATOM 4339 C CA . CYS A 1 564 ? 1.233 0.549 4.039 1.00 94.00 564 CYS A CA 1
ATOM 4340 C C . CYS A 1 564 ? 0.939 2.023 3.702 1.00 94.00 564 CYS A C 1
ATOM 4342 O O . CYS A 1 564 ? 1.139 2.425 2.563 1.00 94.00 564 CYS A O 1
ATOM 4344 N N . MET A 1 565 ? 0.479 2.829 4.664 1.00 91.31 565 MET A N 1
ATOM 4345 C CA . MET A 1 565 ? 0.295 4.276 4.526 1.00 91.31 565 MET A CA 1
ATOM 4346 C C . MET A 1 565 ? 1.628 4.993 4.760 1.00 91.31 565 MET A C 1
ATOM 4348 O O . MET A 1 565 ? 2.056 5.775 3.915 1.00 91.31 565 MET A O 1
ATOM 4352 N N . ASN A 1 566 ? 2.322 4.648 5.853 1.00 89.81 566 ASN A N 1
ATOM 4353 C CA . ASN A 1 566 ? 3.604 5.240 6.256 1.00 89.81 566 ASN A CA 1
ATOM 4354 C C . ASN A 1 566 ? 4.694 5.158 5.172 1.00 89.81 566 ASN A C 1
ATOM 4356 O O . ASN A 1 566 ? 5.501 6.079 5.074 1.00 89.81 566 ASN A O 1
ATOM 4360 N N . HIS A 1 567 ? 4.696 4.103 4.349 1.00 89.38 567 HIS A N 1
ATOM 4361 C CA . HIS A 1 567 ? 5.662 3.900 3.255 1.00 89.38 567 HIS A CA 1
ATOM 4362 C C . HIS A 1 567 ? 5.096 4.246 1.860 1.00 89.38 567 HIS A C 1
ATOM 4364 O O . HIS A 1 567 ? 5.791 4.106 0.858 1.00 89.38 567 HIS A O 1
ATOM 4370 N N . CYS A 1 568 ? 3.831 4.673 1.740 1.00 89.62 568 CYS A N 1
ATOM 4371 C CA . CYS A 1 568 ? 3.245 4.968 0.431 1.00 89.62 568 CYS A CA 1
ATOM 4372 C C . CYS A 1 568 ? 3.598 6.394 -0.031 1.00 89.62 568 CYS A C 1
ATOM 4374 O O . CYS A 1 568 ? 3.112 7.354 0.574 1.00 89.62 568 CYS A O 1
ATOM 4376 N N . PRO A 1 569 ? 4.326 6.569 -1.153 1.00 84.06 569 PRO A N 1
ATOM 4377 C CA . PRO A 1 569 ? 4.753 7.890 -1.620 1.00 84.06 569 PRO A CA 1
ATOM 4378 C C . PRO A 1 569 ? 3.586 8.773 -2.087 1.00 84.06 569 PRO A C 1
ATOM 4380 O O . PRO A 1 569 ? 3.711 9.991 -2.114 1.00 84.06 569 PRO A O 1
ATOM 4383 N N . VAL A 1 570 ? 2.426 8.192 -2.423 1.00 83.44 570 VAL A N 1
ATOM 4384 C CA . VAL A 1 570 ? 1.201 8.970 -2.677 1.00 83.44 570 VAL A CA 1
ATOM 4385 C C . VAL A 1 570 ? 0.649 9.522 -1.363 1.00 83.44 570 VAL A C 1
ATOM 4387 O O . VAL A 1 570 ? 0.436 10.726 -1.235 1.00 83.44 570 VAL A O 1
ATOM 4390 N N . TYR A 1 571 ? 0.447 8.654 -0.366 1.00 86.19 571 TYR A N 1
ATOM 4391 C CA . TYR A 1 571 ? -0.101 9.031 0.937 1.00 86.19 571 TYR A CA 1
ATOM 4392 C C . TYR A 1 571 ? 0.777 10.063 1.664 1.00 86.19 571 TYR A C 1
ATOM 4394 O O . TYR A 1 571 ? 0.253 11.061 2.156 1.00 86.19 571 TYR A O 1
ATOM 4402 N N . GLN A 1 572 ? 2.101 9.870 1.658 1.00 83.50 572 GLN A N 1
ATOM 4403 C CA . GLN A 1 572 ? 3.087 10.786 2.248 1.00 83.50 572 GLN A CA 1
ATOM 4404 C C . GLN A 1 572 ? 3.005 12.226 1.707 1.00 83.50 572 GLN A C 1
ATOM 4406 O O . GLN A 1 572 ? 3.473 13.138 2.381 1.00 83.50 572 GLN A O 1
ATOM 4411 N N . LYS A 1 573 ? 2.421 12.440 0.517 1.00 77.25 573 LYS A N 1
ATOM 4412 C CA . LYS A 1 573 ? 2.290 13.763 -0.114 1.00 77.25 573 LYS A CA 1
ATOM 4413 C C . LYS A 1 573 ? 0.886 14.367 -0.032 1.00 77.25 573 LYS A C 1
ATOM 4415 O O . LYS A 1 573 ? 0.768 15.585 -0.057 1.00 77.25 573 LYS A O 1
ATOM 4420 N N . ILE A 1 574 ? -0.182 13.567 0.065 1.00 76.12 574 ILE A N 1
ATOM 4421 C CA . ILE A 1 574 ? -1.571 14.090 0.066 1.00 76.12 574 ILE A CA 1
ATOM 4422 C C . ILE A 1 574 ? -2.318 13.939 1.401 1.00 76.12 574 ILE A C 1
ATOM 4424 O O . ILE A 1 574 ? -3.370 14.556 1.577 1.00 76.12 574 ILE A O 1
ATOM 4428 N N . GLY A 1 575 ? -1.801 13.133 2.336 1.00 81.25 575 GLY A N 1
ATOM 4429 C CA . GLY A 1 575 ? -2.458 12.818 3.610 1.00 81.25 575 GLY A CA 1
ATOM 4430 C C . GLY A 1 575 ? -3.778 12.045 3.455 1.00 81.25 575 GLY A C 1
ATOM 4431 O O . GLY A 1 575 ? -4.224 11.740 2.347 1.00 81.25 575 GLY A O 1
ATOM 4432 N N . GLY A 1 576 ? -4.432 11.702 4.569 1.00 78.38 576 GLY A N 1
ATOM 4433 C CA . GLY A 1 576 ? -5.663 10.903 4.522 1.00 78.38 576 GLY A CA 1
ATOM 4434 C C . GLY A 1 576 ? -6.902 11.637 4.018 1.00 78.38 576 GLY A C 1
ATOM 4435 O O . GLY A 1 576 ? -7.718 11.037 3.322 1.00 78.38 576 GLY A O 1
ATOM 4436 N N . HIS A 1 577 ? -7.026 12.943 4.274 1.00 76.31 577 HIS A N 1
ATOM 4437 C CA . HIS A 1 577 ? -8.208 13.724 3.874 1.00 76.31 577 HIS A CA 1
ATOM 4438 C C . HIS A 1 577 ? -8.465 13.735 2.360 1.00 76.31 577 HIS A C 1
ATOM 4440 O O . HIS A 1 577 ? -9.606 13.896 1.934 1.00 76.31 577 HIS A O 1
ATOM 4446 N N . ALA A 1 578 ? -7.440 13.521 1.528 1.00 69.12 578 ALA A N 1
ATOM 4447 C CA . ALA A 1 578 ? -7.611 13.424 0.079 1.00 69.12 578 ALA A CA 1
ATOM 4448 C C . ALA A 1 578 ? -8.425 12.184 -0.363 1.00 69.12 578 ALA A C 1
ATOM 4450 O O . ALA A 1 578 ? -9.020 12.211 -1.442 1.00 69.12 578 ALA A O 1
ATOM 4451 N N . TYR A 1 579 ? -8.485 11.133 0.468 1.00 69.88 579 TYR A N 1
ATOM 4452 C CA . TYR A 1 579 ? -9.185 9.868 0.195 1.00 69.88 579 TYR A CA 1
ATOM 4453 C C . TYR A 1 579 ? -10.685 9.915 0.552 1.00 69.88 579 TYR A C 1
ATOM 4455 O O . TYR A 1 579 ? -11.446 9.108 0.031 1.00 69.88 579 TYR A O 1
ATOM 4463 N N . VAL A 1 580 ? -11.115 10.886 1.374 1.00 61.06 580 VAL A N 1
ATOM 4464 C CA . VAL A 1 580 ? -12.529 11.184 1.704 1.00 61.06 580 VAL A CA 1
ATOM 4465 C C . VAL A 1 580 ? -13.316 9.996 2.304 1.00 61.06 580 VAL A C 1
ATOM 4467 O O . VAL A 1 580 ? -14.506 9.833 2.054 1.00 61.06 580 VAL A O 1
ATOM 4470 N N . TRP A 1 581 ? -12.657 9.159 3.114 1.00 70.31 581 TRP A N 1
ATOM 4471 C CA . TRP A 1 581 ? -13.283 8.064 3.870 1.00 70.31 581 TRP A CA 1
ATOM 4472 C C . TRP A 1 581 ? -12.492 7.774 5.152 1.00 70.31 581 TRP A C 1
ATOM 4474 O O . TRP A 1 581 ? -11.292 8.038 5.215 1.00 70.31 581 TRP A O 1
ATOM 4484 N N . VAL A 1 582 ? -13.150 7.124 6.117 1.00 75.50 582 VAL A N 1
ATOM 4485 C CA . VAL A 1 582 ? -12.591 6.478 7.328 1.00 75.50 582 VAL A CA 1
ATOM 4486 C C . VAL A 1 582 ? -11.298 5.664 7.071 1.00 75.50 582 VAL A C 1
ATOM 4488 O O . VAL A 1 582 ? -10.456 5.532 7.955 1.00 75.50 582 VAL A O 1
ATOM 4491 N N . TYR A 1 583 ? -11.091 5.143 5.854 1.00 84.06 583 TYR A N 1
ATOM 4492 C CA . TYR A 1 583 ? -9.905 4.393 5.448 1.00 84.06 583 TYR A CA 1
ATOM 4493 C C . TYR A 1 583 ? -9.124 5.159 4.373 1.00 84.06 583 TYR A C 1
ATOM 4495 O O . TYR A 1 583 ? -9.504 5.130 3.200 1.00 84.06 583 TYR A O 1
ATOM 4503 N N . PRO A 1 584 ? -8.009 5.806 4.745 1.00 85.19 584 PRO A N 1
ATOM 4504 C CA . PRO A 1 584 ? -7.089 6.428 3.800 1.00 85.19 584 PRO A CA 1
ATOM 4505 C C . PRO A 1 584 ? -5.959 5.492 3.323 1.00 85.19 584 PRO A C 1
ATOM 4507 O O . PRO A 1 584 ? -5.743 4.396 3.848 1.00 85.19 584 PRO A O 1
ATOM 4510 N N . GLY A 1 585 ? -5.187 5.958 2.334 1.00 87.94 585 GLY A N 1
ATOM 4511 C CA . GLY A 1 585 ? -3.989 5.275 1.825 1.00 87.94 585 GLY A CA 1
ATOM 4512 C C . GLY A 1 585 ? -4.281 4.008 1.003 1.00 87.94 585 GLY A C 1
ATOM 4513 O O . GLY A 1 585 ? -5.432 3.756 0.650 1.00 87.94 585 GLY A O 1
ATOM 4514 N N . PRO A 1 586 ? -3.262 3.177 0.694 1.00 90.31 586 PRO A N 1
ATOM 4515 C CA . PRO A 1 586 ? -3.417 2.030 -0.213 1.00 90.31 586 PRO A CA 1
ATOM 4516 C C . PRO A 1 586 ? -4.465 1.004 0.231 1.00 90.31 586 PRO A C 1
ATOM 4518 O O . PRO A 1 586 ? -5.229 0.514 -0.593 1.00 90.31 586 PRO A O 1
ATOM 4521 N N . MET A 1 587 ? -4.539 0.719 1.537 1.00 93.12 587 MET A N 1
ATOM 4522 C CA . MET A 1 587 ? -5.582 -0.126 2.133 1.00 93.12 587 MET A CA 1
ATOM 4523 C C . MET A 1 587 ? -6.983 0.467 1.905 1.00 93.12 587 MET A C 1
ATOM 4525 O O . MET A 1 587 ? -7.904 -0.253 1.523 1.00 93.12 587 MET A O 1
ATOM 4529 N N . GLY A 1 588 ? -7.133 1.780 2.105 1.00 88.50 588 GLY A N 1
ATOM 4530 C CA . GLY A 1 588 ? -8.365 2.514 1.827 1.00 88.50 588 GLY A CA 1
ATOM 4531 C C . GLY A 1 588 ? -8.771 2.470 0.359 1.00 88.50 588 GLY A C 1
ATOM 4532 O O . GLY A 1 588 ? -9.928 2.196 0.052 1.00 88.50 588 GLY A O 1
ATOM 4533 N N . SER A 1 589 ? -7.809 2.634 -0.552 1.00 90.19 589 SER A N 1
ATOM 4534 C CA . SER A 1 589 ? -8.029 2.531 -1.999 1.00 90.19 589 SER A CA 1
ATOM 4535 C C . SER A 1 589 ? -8.482 1.149 -2.488 1.00 90.19 589 SER A C 1
ATOM 4537 O O . SER A 1 589 ? -8.925 1.058 -3.631 1.00 90.19 589 SER A O 1
ATOM 4539 N N . VAL A 1 590 ? -8.411 0.097 -1.658 1.00 91.88 590 VAL A N 1
ATOM 4540 C CA . VAL A 1 590 ? -9.035 -1.209 -1.943 1.00 91.88 590 VAL A CA 1
ATOM 4541 C C . VAL A 1 590 ? -10.374 -1.365 -1.213 1.00 91.88 590 VAL A C 1
ATOM 4543 O O . VAL A 1 590 ? -11.377 -1.702 -1.843 1.00 91.88 590 VAL A O 1
ATOM 4546 N N . LEU A 1 591 ? -10.422 -1.093 0.096 1.00 88.38 591 LEU A N 1
ATOM 4547 C CA . LEU A 1 591 ? -11.626 -1.314 0.914 1.00 88.38 591 LEU A CA 1
ATOM 4548 C C . LEU A 1 591 ? -12.793 -0.395 0.548 1.00 88.38 591 LEU A C 1
ATOM 4550 O O . LEU A 1 591 ? -13.922 -0.860 0.461 1.00 88.38 591 LEU A O 1
ATOM 4554 N N . THR A 1 592 ? -12.535 0.885 0.287 1.00 84.69 592 THR A N 1
ATOM 4555 C CA . THR A 1 592 ? -13.583 1.863 -0.039 1.00 84.69 592 THR A CA 1
ATOM 4556 C C . THR A 1 592 ? -14.367 1.468 -1.307 1.00 84.69 592 THR A C 1
ATOM 4558 O O . THR A 1 592 ? -15.594 1.363 -1.233 1.00 84.69 592 THR A O 1
ATOM 4561 N N . PRO A 1 593 ? -13.713 1.137 -2.445 1.00 85.31 593 PRO A N 1
ATOM 4562 C CA . PRO A 1 593 ? -14.382 0.510 -3.591 1.00 85.31 593 PRO A CA 1
ATOM 4563 C C . PRO A 1 593 ? -15.097 -0.814 -3.292 1.00 85.31 593 PRO A C 1
ATOM 4565 O O . PRO A 1 593 ? -16.084 -1.122 -3.958 1.00 85.31 593 PRO A O 1
ATOM 4568 N N . SER A 1 594 ? -14.596 -1.596 -2.332 1.00 85.81 594 SER A N 1
ATOM 4569 C CA . SER A 1 594 ? -15.158 -2.906 -1.978 1.00 85.81 594 SER A CA 1
ATOM 4570 C C . SER A 1 594 ? -16.434 -2.798 -1.133 1.00 85.81 594 SER A C 1
ATOM 4572 O O . SER A 1 594 ? -17.317 -3.632 -1.286 1.00 85.81 594 SER A O 1
ATOM 4574 N N . TYR A 1 595 ? -16.559 -1.773 -0.279 1.00 79.06 595 TYR A N 1
ATOM 4575 C CA . TYR A 1 595 ? -17.654 -1.660 0.697 1.00 79.06 595 TYR A CA 1
ATOM 4576 C C . TYR A 1 595 ? -18.890 -0.867 0.216 1.00 79.06 595 TYR A C 1
ATOM 4578 O O . TYR A 1 595 ? -19.995 -1.202 0.626 1.00 79.06 595 TYR A O 1
ATOM 4586 N N . VAL A 1 596 ? -18.771 0.150 -0.658 1.00 76.94 596 VAL A N 1
ATOM 4587 C CA . VAL A 1 596 ? -19.963 0.831 -1.262 1.00 76.94 596 VAL A CA 1
ATOM 4588 C C . VAL A 1 596 ? -20.072 0.704 -2.781 1.00 76.94 596 VAL A C 1
ATOM 4590 O O . VAL A 1 596 ? -20.956 1.312 -3.386 1.00 76.94 596 VAL A O 1
ATOM 4593 N N . GLY A 1 597 ? -19.169 -0.045 -3.408 1.00 78.81 597 GLY A N 1
ATOM 4594 C CA . GLY A 1 597 ? -19.104 -0.179 -4.857 1.00 78.81 597 GLY A CA 1
ATOM 4595 C C . GLY A 1 597 ? -18.104 0.770 -5.524 1.00 78.81 597 GLY A C 1
ATOM 4596 O O . GLY A 1 597 ? -17.974 1.957 -5.218 1.00 78.81 597 GLY A O 1
ATOM 4597 N N . ILE A 1 598 ? -17.393 0.209 -6.499 1.00 83.88 598 ILE A N 1
ATOM 4598 C CA . ILE A 1 598 ? -16.295 0.844 -7.234 1.00 83.88 598 ILE A CA 1
ATOM 4599 C C . ILE A 1 598 ? -16.718 2.068 -8.064 1.00 83.88 598 ILE A C 1
ATOM 4601 O O . ILE A 1 598 ? -15.911 2.972 -8.280 1.00 83.88 598 ILE A O 1
ATOM 4605 N N . ASP A 1 599 ? -17.980 2.125 -8.486 1.00 73.88 599 ASP A N 1
ATOM 4606 C CA . ASP A 1 599 ? -18.599 3.252 -9.195 1.00 73.88 599 ASP A CA 1
ATOM 4607 C C . ASP A 1 599 ? -18.663 4.544 -8.361 1.00 73.88 599 ASP A C 1
ATOM 4609 O O . ASP A 1 599 ? -18.580 5.634 -8.926 1.00 73.88 599 ASP A O 1
ATOM 4613 N N . ARG A 1 600 ? -18.692 4.445 -7.026 1.00 73.25 600 ARG A N 1
ATOM 4614 C CA . ARG A 1 600 ? -18.632 5.603 -6.114 1.00 73.25 600 ARG A CA 1
ATOM 4615 C C . ARG A 1 600 ? -17.198 6.035 -5.777 1.00 73.25 600 ARG A C 1
ATOM 4617 O O . ARG A 1 600 ? -16.999 7.093 -5.188 1.00 73.25 600 ARG A O 1
ATOM 4624 N N . ALA A 1 601 ? -16.196 5.238 -6.157 1.00 78.69 601 ALA A N 1
ATOM 4625 C CA . ALA A 1 601 ? -14.802 5.368 -5.717 1.00 78.69 601 ALA A CA 1
ATOM 4626 C C . ALA A 1 601 ? -13.780 5.357 -6.879 1.00 78.69 601 ALA A C 1
ATOM 4628 O O . ALA A 1 601 ? -12.630 4.948 -6.708 1.00 78.69 601 ALA A O 1
ATOM 4629 N N . LEU A 1 602 ? -14.188 5.810 -8.072 1.00 79.38 602 LEU A N 1
ATOM 4630 C CA . LEU A 1 602 ? -13.475 5.628 -9.350 1.00 79.38 602 LEU A CA 1
ATOM 4631 C C . LEU A 1 602 ? -12.004 6.088 -9.386 1.00 79.38 602 LEU A C 1
ATOM 4633 O O . LEU A 1 602 ? -11.204 5.501 -10.120 1.00 79.38 602 LEU A O 1
ATOM 4637 N N . ASP A 1 603 ? -11.637 7.127 -8.633 1.00 79.94 603 ASP A N 1
ATOM 4638 C CA . ASP A 1 603 ? -10.261 7.639 -8.585 1.00 79.94 603 ASP A CA 1
ATOM 4639 C C . ASP A 1 603 ? -9.336 6.816 -7.670 1.00 79.94 603 ASP A C 1
ATOM 4641 O O . ASP A 1 603 ? -8.136 6.748 -7.930 1.00 79.94 603 ASP A O 1
ATOM 4645 N N . LEU A 1 604 ? -9.848 6.154 -6.625 1.00 84.06 604 LEU A N 1
ATOM 4646 C CA . LEU A 1 604 ? -8.988 5.573 -5.583 1.00 84.06 604 LEU A CA 1
ATOM 4647 C C . LEU A 1 604 ? -8.099 4.406 -6.065 1.00 84.06 604 LEU A C 1
ATOM 4649 O O . LEU A 1 604 ? -6.917 4.407 -5.706 1.00 84.06 604 LEU A O 1
ATOM 4653 N N . PRO A 1 605 ? -8.564 3.472 -6.926 1.00 86.75 605 PRO A N 1
ATOM 4654 C CA . PRO A 1 605 ? -7.694 2.462 -7.540 1.00 86.75 605 PRO A CA 1
ATOM 4655 C C . PRO A 1 605 ? -6.642 3.054 -8.485 1.00 86.75 605 PRO A C 1
ATOM 4657 O O . PRO A 1 605 ? -5.592 2.454 -8.718 1.00 86.75 605 PRO A O 1
ATOM 4660 N N . GLN A 1 606 ? -6.920 4.225 -9.064 1.00 81.06 606 GLN A N 1
ATOM 4661 C CA . GLN A 1 606 ? -6.070 4.906 -10.046 1.00 81.06 606 GLN A CA 1
ATOM 4662 C C . GLN A 1 606 ? -5.027 5.808 -9.359 1.00 81.06 606 GLN A C 1
ATOM 4664 O O . GLN A 1 606 ? -3.925 5.969 -9.886 1.00 81.06 606 GLN A O 1
ATOM 4669 N N . ALA A 1 607 ? -5.318 6.308 -8.153 1.00 81.38 607 ALA A N 1
ATOM 4670 C CA . ALA A 1 607 ? -4.438 7.089 -7.279 1.00 81.38 607 ALA A CA 1
ATOM 4671 C C . ALA A 1 607 ? -3.290 6.263 -6.644 1.00 81.38 607 ALA A C 1
ATOM 4673 O O . ALA A 1 607 ? -2.928 6.452 -5.486 1.00 81.38 607 ALA A O 1
ATOM 4674 N N . ALA A 1 608 ? -2.692 5.347 -7.409 1.00 86.31 608 ALA A N 1
ATOM 4675 C CA . ALA A 1 608 ? -1.563 4.523 -6.994 1.00 86.31 608 ALA A CA 1
ATOM 4676 C C . ALA A 1 608 ? -0.556 4.350 -8.141 1.00 86.31 608 ALA A C 1
ATOM 4678 O O . ALA A 1 608 ? -0.927 4.044 -9.276 1.00 86.31 608 ALA A O 1
ATOM 4679 N N . THR A 1 609 ? 0.733 4.471 -7.822 1.00 82.56 609 THR A N 1
ATOM 4680 C CA . THR A 1 609 ? 1.861 4.216 -8.738 1.00 82.56 609 THR A CA 1
ATOM 4681 C C . THR A 1 609 ? 2.075 2.731 -9.054 1.00 82.56 609 THR A C 1
ATOM 4683 O O . THR A 1 609 ? 2.879 2.424 -9.928 1.00 82.56 609 THR A O 1
ATOM 4686 N N . LEU A 1 610 ? 1.394 1.828 -8.330 1.00 88.06 610 LEU A N 1
ATOM 4687 C CA . LEU A 1 610 ? 1.604 0.370 -8.316 1.00 88.06 610 LEU A CA 1
ATOM 4688 C C . LEU A 1 610 ? 3.049 -0.058 -7.976 1.00 88.06 610 LEU A C 1
ATOM 4690 O O . LEU A 1 610 ? 3.481 -1.143 -8.337 1.00 88.06 610 LEU A O 1
ATOM 4694 N N . CYS A 1 611 ? 3.803 0.762 -7.235 1.00 85.88 611 CYS A N 1
ATOM 4695 C CA . CYS A 1 611 ? 5.236 0.556 -6.984 1.00 85.88 611 CYS A CA 1
ATOM 4696 C C . CYS A 1 611 ? 5.611 -0.561 -5.981 1.00 85.88 611 CYS A C 1
ATOM 4698 O O . CYS A 1 611 ? 6.714 -0.515 -5.439 1.00 85.88 611 CYS A O 1
ATOM 4700 N N . GLY A 1 612 ? 4.713 -1.504 -5.673 1.00 90.06 612 GLY A N 1
ATOM 4701 C CA . GLY A 1 612 ? 4.947 -2.688 -4.823 1.00 90.06 612 GLY A CA 1
ATOM 4702 C C . GLY A 1 612 ? 5.204 -2.461 -3.321 1.00 90.06 612 GLY A C 1
ATOM 4703 O O . GLY A 1 612 ? 4.918 -3.345 -2.523 1.00 90.06 612 GLY A O 1
ATOM 4704 N N . GLU A 1 613 ? 5.685 -1.286 -2.906 1.00 89.25 613 GLU A N 1
ATOM 4705 C CA . GLU A 1 613 ? 6.130 -0.988 -1.528 1.00 89.25 613 GLU A CA 1
ATOM 4706 C C . GLU A 1 613 ? 5.120 -1.373 -0.432 1.00 89.25 613 GLU A C 1
ATOM 4708 O O . GLU A 1 613 ? 5.480 -1.947 0.594 1.00 89.25 613 GLU A O 1
ATOM 4713 N N . CYS A 1 614 ? 3.831 -1.118 -0.666 1.00 93.06 614 CYS A N 1
ATOM 4714 C CA . CYS A 1 614 ? 2.762 -1.463 0.270 1.00 93.06 614 CYS A CA 1
ATOM 4715 C C . CYS A 1 614 ? 2.571 -2.977 0.480 1.00 93.06 614 CYS A C 1
ATOM 4717 O O . CYS A 1 614 ? 2.026 -3.356 1.518 1.00 93.06 614 CYS A O 1
ATOM 4719 N N . ASN A 1 615 ? 3.027 -3.820 -0.453 1.00 93.69 615 ASN A N 1
ATOM 4720 C CA . ASN A 1 615 ? 3.073 -5.274 -0.299 1.00 93.69 615 ASN A CA 1
ATOM 4721 C C . ASN A 1 615 ? 4.263 -5.653 0.597 1.00 93.69 615 ASN A C 1
ATOM 4723 O O . ASN A 1 615 ? 4.083 -6.330 1.607 1.00 93.69 615 ASN A O 1
ATOM 4727 N N . SER A 1 616 ? 5.462 -5.158 0.259 1.00 90.06 616 SER A N 1
ATOM 4728 C CA . SER A 1 616 ? 6.735 -5.488 0.921 1.00 90.06 616 SER A CA 1
ATOM 4729 C C . SER A 1 616 ? 6.733 -5.193 2.424 1.00 90.06 616 SER A C 1
ATOM 4731 O O . SER A 1 616 ? 7.280 -5.960 3.211 1.00 90.06 616 SER A O 1
ATOM 4733 N N . VAL A 1 617 ? 6.084 -4.105 2.854 1.00 92.94 617 VAL A N 1
ATOM 4734 C CA . VAL A 1 617 ? 6.041 -3.714 4.277 1.00 92.94 617 VAL A CA 1
ATOM 4735 C C . VAL A 1 617 ? 4.888 -4.346 5.066 1.00 92.94 617 VAL A C 1
ATOM 4737 O O . VAL A 1 617 ? 4.768 -4.100 6.270 1.00 92.94 617 VAL A O 1
ATOM 4740 N N . CYS A 1 618 ? 4.020 -5.131 4.419 1.00 96.50 618 CYS A N 1
ATOM 4741 C CA . CYS A 1 618 ? 2.784 -5.633 5.013 1.00 96.50 618 CYS A CA 1
ATOM 4742 C C . CYS A 1 618 ? 3.036 -6.806 5.988 1.00 96.50 618 CYS A C 1
ATOM 4744 O O . CYS A 1 618 ? 3.392 -7.895 5.537 1.00 96.50 618 CYS A O 1
ATOM 4746 N N . PRO A 1 619 ? 2.761 -6.666 7.302 1.00 96.00 619 PRO A N 1
ATOM 4747 C CA . PRO A 1 619 ? 2.963 -7.740 8.288 1.00 96.00 619 PRO A CA 1
ATOM 4748 C C . PRO A 1 619 ? 1.980 -8.919 8.172 1.00 96.00 619 PRO A C 1
ATOM 4750 O O . PRO A 1 619 ? 2.048 -9.846 8.966 1.00 96.00 619 PRO A O 1
ATOM 4753 N N . VAL A 1 620 ? 1.059 -8.890 7.206 1.00 96.62 620 VAL A N 1
ATOM 4754 C CA . VAL A 1 620 ? 0.120 -9.986 6.898 1.00 96.62 620 VAL A CA 1
ATOM 4755 C C . VAL A 1 620 ? 0.085 -10.320 5.399 1.00 96.62 620 VAL A C 1
ATOM 4757 O O . VAL A 1 620 ? -0.880 -10.907 4.904 1.00 96.62 620 VAL A O 1
ATOM 4760 N N . GLY A 1 621 ? 1.134 -9.926 4.663 1.00 95.56 621 GLY A N 1
ATOM 4761 C CA . GLY A 1 621 ? 1.357 -10.304 3.266 1.00 95.56 621 GLY A CA 1
ATOM 4762 C C . GLY A 1 621 ? 0.155 -10.057 2.352 1.00 95.56 621 GLY A C 1
ATOM 4763 O O . GLY A 1 621 ? -0.278 -10.977 1.664 1.00 95.56 621 GLY A O 1
ATOM 4764 N N . ILE A 1 622 ? -0.442 -8.861 2.399 1.00 97.06 622 ILE A N 1
ATOM 4765 C CA . ILE A 1 622 ? -1.565 -8.469 1.531 1.00 97.06 622 ILE A CA 1
ATOM 4766 C C . ILE A 1 622 ? -0.990 -7.819 0.261 1.00 97.06 622 ILE A C 1
ATOM 4768 O O . ILE A 1 622 ? -0.308 -6.795 0.382 1.00 97.06 622 ILE A O 1
ATOM 4772 N N . PRO A 1 623 ? -1.259 -8.354 -0.946 1.00 94.94 623 PRO A N 1
ATOM 4773 C CA . PRO A 1 623 ? -0.715 -7.831 -2.197 1.00 94.94 623 PRO A CA 1
ATOM 4774 C C . PRO A 1 623 ? -1.526 -6.620 -2.688 1.00 94.94 623 PRO A C 1
ATOM 4776 O O . PRO A 1 623 ? -2.230 -6.656 -3.697 1.00 94.94 623 PRO A O 1
ATOM 4779 N N . LEU A 1 624 ? -1.457 -5.522 -1.933 1.00 95.19 624 LEU A N 1
ATOM 4780 C CA . LEU A 1 624 ? -2.235 -4.300 -2.153 1.00 95.19 624 LEU A CA 1
ATOM 4781 C C . LEU A 1 624 ? -2.121 -3.747 -3.585 1.00 95.19 624 LEU A C 1
ATOM 4783 O O . LEU A 1 624 ? -3.130 -3.307 -4.128 1.00 95.19 624 LEU A O 1
ATOM 4787 N N . SER A 1 625 ? -0.949 -3.791 -4.231 1.00 92.00 625 SER A N 1
ATOM 4788 C CA . SER A 1 625 ? -0.806 -3.358 -5.634 1.00 92.00 625 SER A CA 1
ATOM 4789 C C . SER A 1 625 ? -1.618 -4.202 -6.617 1.00 92.00 625 SER A C 1
ATOM 4791 O O . SER A 1 625 ? -2.154 -3.673 -7.590 1.00 92.00 625 SER A O 1
ATOM 4793 N N . ASP A 1 626 ? -1.737 -5.498 -6.362 1.00 92.31 626 ASP A N 1
ATOM 4794 C CA . ASP A 1 626 ? -2.414 -6.455 -7.232 1.00 92.31 626 ASP A CA 1
ATOM 4795 C C . ASP A 1 626 ? -3.926 -6.374 -7.041 1.00 92.31 626 ASP A C 1
ATOM 4797 O O . ASP A 1 626 ? -4.672 -6.342 -8.015 1.00 92.31 626 ASP A O 1
ATOM 4801 N N . LEU A 1 627 ? -4.389 -6.188 -5.804 1.00 94.94 627 LEU A N 1
ATOM 4802 C CA . LEU A 1 627 ? -5.794 -5.890 -5.515 1.00 94.94 627 LEU A CA 1
ATOM 4803 C C . LEU A 1 627 ? -6.221 -4.535 -6.117 1.00 94.94 627 LEU A C 1
ATOM 4805 O O . LEU A 1 627 ? -7.310 -4.420 -6.680 1.00 94.94 627 LEU A O 1
ATOM 4809 N N . LEU A 1 628 ? -5.340 -3.526 -6.104 1.00 93.69 628 LEU A N 1
ATOM 4810 C CA . LEU A 1 628 ? -5.562 -2.269 -6.829 1.00 93.69 628 LEU A CA 1
ATOM 4811 C C . LEU A 1 628 ? -5.604 -2.476 -8.354 1.00 93.69 628 LEU A C 1
ATOM 4813 O O . LEU A 1 628 ? -6.395 -1.804 -9.017 1.00 93.69 628 LEU A O 1
ATOM 4817 N N . ARG A 1 629 ? -4.821 -3.410 -8.921 1.00 92.19 629 ARG A N 1
ATOM 4818 C CA . ARG A 1 629 ? -4.916 -3.796 -10.343 1.00 92.19 629 ARG A CA 1
ATOM 4819 C C . ARG A 1 629 ? -6.253 -4.474 -10.655 1.00 92.19 629 ARG A C 1
ATOM 4821 O O . ARG A 1 629 ? -6.918 -4.012 -11.578 1.00 92.19 629 ARG A O 1
ATOM 4828 N N . LYS A 1 630 ? -6.709 -5.445 -9.853 1.00 92.75 630 LYS A N 1
ATOM 4829 C CA . LYS A 1 630 ? -8.030 -6.092 -10.022 1.00 92.75 630 LYS A CA 1
ATOM 4830 C C . LYS A 1 630 ? -9.180 -5.086 -10.030 1.00 92.75 630 LYS A C 1
ATOM 4832 O O . LYS A 1 630 ? -10.112 -5.195 -10.822 1.00 92.75 630 LYS A O 1
ATOM 4837 N N . LEU A 1 631 ? -9.109 -4.048 -9.194 1.00 92.75 631 LEU A N 1
ATOM 4838 C CA . LEU A 1 631 ? -10.089 -2.959 -9.226 1.00 92.75 631 LEU A CA 1
ATOM 4839 C C . LEU A 1 631 ? -10.029 -2.162 -10.544 1.00 92.75 631 LEU A C 1
ATOM 4841 O O . LEU A 1 631 ? -11.074 -1.783 -11.066 1.00 92.75 631 LEU A O 1
ATOM 4845 N N . ARG A 1 632 ? -8.849 -1.945 -11.141 1.00 93.25 632 ARG A N 1
ATOM 4846 C CA . ARG A 1 632 ? -8.733 -1.331 -12.481 1.00 93.25 632 ARG A CA 1
ATOM 4847 C C . ARG A 1 632 ? -9.277 -2.239 -13.587 1.00 93.25 632 ARG A C 1
ATOM 4849 O O . ARG A 1 632 ? -9.958 -1.732 -14.475 1.00 93.25 632 ARG A O 1
ATOM 4856 N N . GLU A 1 633 ? -9.042 -3.548 -13.509 1.00 92.12 633 GLU A N 1
ATOM 4857 C CA . GLU A 1 633 ? -9.631 -4.543 -14.421 1.00 92.12 633 GLU A CA 1
ATOM 4858 C C . GLU A 1 633 ? -11.167 -4.458 -14.371 1.00 92.12 633 GLU A C 1
ATOM 4860 O O . GLU A 1 633 ? -11.808 -4.193 -15.390 1.00 92.12 633 GLU A O 1
ATOM 4865 N N . LYS A 1 634 ? -11.761 -4.455 -13.170 1.00 92.00 634 LYS A N 1
ATOM 4866 C CA . LYS A 1 634 ? -13.213 -4.267 -12.991 1.00 92.00 634 LYS A CA 1
ATOM 4867 C C . LYS A 1 634 ? -13.736 -2.903 -13.457 1.00 92.00 634 LYS A C 1
ATOM 4869 O O . LYS A 1 634 ? -14.877 -2.818 -13.912 1.00 92.00 634 LYS A O 1
ATOM 4874 N N . GLN A 1 635 ? -12.933 -1.832 -13.406 1.00 91.25 635 GLN A N 1
ATOM 4875 C CA . GLN A 1 635 ? -13.290 -0.536 -14.015 1.00 91.25 635 GLN A CA 1
ATOM 4876 C C . GLN A 1 635 ? -13.327 -0.588 -15.551 1.00 91.25 635 GLN A C 1
ATOM 4878 O O . GLN A 1 635 ? -14.077 0.180 -16.159 1.00 91.25 635 GLN A O 1
ATOM 4883 N N . MET A 1 636 ? -12.534 -1.457 -16.182 1.00 90.44 636 MET A N 1
ATOM 4884 C CA . MET A 1 636 ? -12.535 -1.665 -17.632 1.00 90.44 636 MET A CA 1
ATOM 4885 C C . MET A 1 636 ? -13.681 -2.577 -18.068 1.00 90.44 636 MET A C 1
ATOM 4887 O O . MET A 1 636 ? -14.461 -2.187 -18.940 1.00 90.44 636 MET A O 1
ATOM 4891 N N . GLU A 1 637 ? -13.846 -3.721 -17.402 1.00 90.50 637 GLU A N 1
ATOM 4892 C CA . GLU A 1 637 ? -14.956 -4.666 -17.591 1.00 90.50 637 GLU A CA 1
ATOM 4893 C C . GLU A 1 637 ? -16.308 -3.953 -17.483 1.00 90.50 637 GLU A C 1
ATOM 4895 O O . GLU A 1 637 ? -17.053 -3.888 -18.458 1.00 90.50 637 GLU A O 1
ATOM 4900 N N . ARG A 1 638 ? -16.581 -3.290 -16.348 1.00 90.88 638 ARG A N 1
ATOM 4901 C CA . ARG A 1 638 ? -17.821 -2.524 -16.111 1.00 90.88 638 ARG A CA 1
ATOM 4902 C C . ARG A 1 638 ? -17.882 -1.182 -16.856 1.00 90.88 638 ARG A C 1
ATOM 4904 O O . ARG A 1 638 ? -18.785 -0.391 -16.606 1.00 90.88 638 ARG A O 1
ATOM 4911 N N . HIS A 1 639 ? -16.934 -0.906 -17.756 1.00 88.75 639 HIS A N 1
ATOM 4912 C CA . HIS A 1 639 ? -16.928 0.261 -18.648 1.00 88.75 639 HIS A CA 1
ATOM 4913 C C . HIS A 1 639 ? -16.892 1.634 -17.936 1.00 88.75 639 HIS A C 1
ATOM 4915 O O . HIS A 1 639 ? -17.170 2.662 -18.552 1.00 88.75 639 HIS A O 1
ATOM 4921 N N . LEU A 1 640 ? -16.474 1.666 -16.666 1.00 86.00 640 LEU A N 1
ATOM 4922 C CA . LEU A 1 640 ? -16.513 2.830 -15.772 1.00 86.00 640 LEU A CA 1
ATOM 4923 C C . LEU A 1 640 ? -15.402 3.867 -16.031 1.00 86.00 640 LEU A C 1
ATOM 4925 O O . LEU A 1 640 ? -15.439 4.968 -15.480 1.00 86.00 640 LEU A O 1
ATOM 4929 N N . ARG A 1 641 ? -14.387 3.543 -16.847 1.00 86.19 641 ARG A N 1
ATOM 4930 C CA . ARG A 1 641 ? -13.380 4.525 -17.296 1.00 86.19 641 ARG A CA 1
ATOM 4931 C C . ARG A 1 641 ? -13.920 5.401 -18.437 1.00 86.19 641 ARG A C 1
ATOM 4933 O O . ARG A 1 641 ? -14.595 4.876 -19.325 1.00 86.19 641 ARG A O 1
ATOM 4940 N N . PRO A 1 642 ? -13.561 6.703 -18.498 1.00 84.81 642 PRO A N 1
ATOM 4941 C CA . PRO A 1 642 ? -13.987 7.589 -19.580 1.00 84.81 642 PRO A CA 1
ATOM 4942 C C . PRO A 1 642 ? -13.658 7.010 -20.960 1.00 84.81 642 PRO A C 1
ATOM 4944 O O . PRO A 1 642 ? -12.523 6.593 -21.206 1.00 84.81 642 PRO A O 1
ATOM 4947 N N . TRP A 1 643 ? -14.629 7.033 -21.879 1.00 85.38 643 TRP A N 1
ATOM 4948 C CA . TRP A 1 643 ? -14.510 6.383 -23.193 1.00 85.38 643 TRP A CA 1
ATOM 4949 C C . TRP A 1 643 ? -13.266 6.822 -23.977 1.00 85.38 643 TRP A C 1
ATOM 4951 O O . TRP A 1 643 ? -12.667 6.011 -24.677 1.00 85.38 643 TRP A O 1
ATOM 4961 N N . ARG A 1 644 ? -12.830 8.080 -23.810 1.00 86.75 644 ARG A N 1
ATOM 4962 C CA . ARG A 1 644 ? -11.625 8.629 -24.449 1.00 86.75 644 ARG A CA 1
ATOM 4963 C C . ARG A 1 644 ? -10.336 7.942 -23.989 1.00 86.75 644 ARG A C 1
ATOM 4965 O O . ARG A 1 644 ? -9.465 7.711 -24.819 1.00 86.75 644 ARG A O 1
ATOM 4972 N N . GLU A 1 645 ? -10.214 7.591 -22.703 1.00 84.94 645 GLU A N 1
ATOM 4973 C CA . GLU A 1 645 ? -9.043 6.843 -22.215 1.00 84.94 645 GLU A CA 1
ATOM 4974 C C . GLU A 1 645 ? -9.031 5.426 -22.813 1.00 84.94 645 GLU A C 1
ATOM 4976 O O . GLU A 1 645 ? -8.000 4.960 -23.295 1.00 84.94 645 GLU A O 1
ATOM 4981 N N . ARG A 1 646 ? -10.202 4.772 -22.838 1.00 87.94 646 ARG A N 1
ATOM 4982 C CA . ARG A 1 646 ? -10.390 3.413 -23.372 1.00 87.94 646 ARG A CA 1
ATOM 4983 C C . ARG A 1 646 ? -10.101 3.341 -24.874 1.00 87.94 646 ARG A C 1
ATOM 4985 O O . ARG A 1 646 ? -9.352 2.477 -25.314 1.00 87.94 646 ARG A O 1
ATOM 4992 N N . ALA A 1 647 ? -10.637 4.280 -25.653 1.00 89.12 647 ALA A N 1
ATOM 4993 C CA . ALA A 1 647 ? -10.416 4.363 -27.095 1.00 89.12 647 ALA A CA 1
ATOM 4994 C C . ALA A 1 647 ? -8.944 4.645 -27.445 1.00 89.12 647 ALA A C 1
ATOM 4996 O O . ALA A 1 647 ? -8.418 4.054 -28.386 1.00 89.12 647 ALA A O 1
ATOM 4997 N N . ALA A 1 648 ? -8.258 5.496 -26.672 1.00 87.38 648 ALA A N 1
ATOM 4998 C CA . ALA A 1 648 ? -6.830 5.748 -26.855 1.00 87.38 648 ALA A CA 1
ATOM 4999 C C . ALA A 1 648 ? -5.979 4.493 -26.584 1.00 87.38 648 ALA A C 1
ATOM 5001 O O . ALA A 1 648 ? -5.064 4.199 -27.355 1.00 87.38 648 ALA A O 1
ATOM 5002 N N . LEU A 1 649 ? -6.303 3.729 -25.533 1.00 89.56 649 LEU A N 1
ATOM 5003 C CA . LEU A 1 649 ? -5.620 2.471 -25.218 1.00 89.56 649 LEU A CA 1
ATOM 5004 C C . LEU A 1 649 ? -5.873 1.396 -26.287 1.00 89.56 649 LEU A C 1
ATOM 5006 O O . LEU A 1 649 ? -4.921 0.773 -26.751 1.00 89.56 649 LEU A O 1
ATOM 5010 N N . ALA A 1 650 ? -7.118 1.241 -26.744 1.00 90.12 650 ALA A N 1
ATOM 5011 C CA . ALA A 1 650 ? -7.476 0.302 -27.808 1.00 90.12 650 ALA A CA 1
ATOM 5012 C C . ALA A 1 650 ? -6.792 0.642 -29.147 1.00 90.12 650 ALA A C 1
ATOM 5014 O O . ALA A 1 650 ? -6.259 -0.246 -29.812 1.00 90.12 650 ALA A O 1
ATOM 5015 N N . ALA A 1 651 ? -6.733 1.924 -29.527 1.00 91.81 651 ALA A N 1
ATOM 5016 C CA . ALA A 1 651 ? -6.029 2.372 -30.732 1.00 91.81 651 ALA A CA 1
ATOM 5017 C C . ALA A 1 651 ? -4.509 2.136 -30.641 1.00 91.81 651 ALA A C 1
ATOM 5019 O O . ALA A 1 651 ? -3.889 1.673 -31.601 1.00 91.81 651 ALA A O 1
ATOM 5020 N N . TRP A 1 652 ? -3.908 2.394 -29.474 1.00 91.25 652 TRP A N 1
ATOM 5021 C CA . TRP A 1 652 ? -2.507 2.060 -29.206 1.00 91.25 652 TRP A CA 1
ATOM 5022 C C . TRP A 1 652 ? -2.257 0.546 -29.274 1.00 91.25 652 TRP A C 1
ATOM 5024 O O . TRP A 1 652 ? -1.286 0.119 -29.897 1.00 91.25 652 TRP A O 1
ATOM 5034 N N . GLY A 1 653 ? -3.151 -0.267 -28.708 1.00 91.69 653 GLY A N 1
ATOM 5035 C CA . GLY A 1 653 ? -3.077 -1.728 -28.737 1.00 91.69 653 GLY A CA 1
ATOM 5036 C C . GLY A 1 653 ? -3.179 -2.306 -30.148 1.00 91.69 653 GLY A C 1
ATOM 5037 O O . GLY A 1 653 ? -2.351 -3.123 -30.549 1.00 91.69 653 GLY A O 1
ATOM 5038 N N . TYR A 1 654 ? -4.129 -1.806 -30.944 1.00 92.06 654 TYR A N 1
ATOM 5039 C CA . TYR A 1 654 ? -4.303 -2.168 -32.353 1.00 92.06 654 TYR A CA 1
ATOM 5040 C C . TYR A 1 654 ? -3.020 -1.954 -33.175 1.00 92.06 654 TYR A C 1
ATOM 5042 O O . TYR A 1 654 ? -2.684 -2.791 -34.022 1.00 92.06 654 TYR A O 1
ATOM 5050 N N . LEU A 1 655 ? -2.295 -0.860 -32.904 1.00 92.62 655 LEU A N 1
ATOM 5051 C CA . LEU A 1 655 ? -0.981 -0.582 -33.485 1.00 92.62 655 LEU A CA 1
ATOM 5052 C C . LEU A 1 655 ? 0.100 -1.499 -32.900 1.00 92.62 655 LEU A C 1
ATOM 5054 O O . LEU A 1 655 ? 0.833 -2.119 -33.663 1.00 92.62 655 LEU A O 1
ATOM 5058 N N . ALA A 1 656 ? 0.195 -1.632 -31.574 1.00 92.31 656 ALA A N 1
ATOM 5059 C CA . ALA A 1 656 ? 1.222 -2.429 -30.896 1.00 92.31 656 ALA A CA 1
ATOM 5060 C C . ALA A 1 656 ? 1.175 -3.929 -31.251 1.00 92.31 656 ALA A C 1
ATOM 5062 O O . ALA A 1 656 ? 2.218 -4.584 -31.270 1.00 92.31 656 ALA A O 1
ATOM 5063 N N . MET A 1 657 ? 0.007 -4.463 -31.615 1.00 93.38 657 MET A N 1
ATOM 5064 C CA . MET A 1 657 ? -0.143 -5.828 -32.140 1.00 93.38 657 MET A CA 1
ATOM 5065 C C . MET A 1 657 ? 0.301 -5.996 -33.605 1.00 93.38 657 MET A C 1
ATOM 5067 O O . MET A 1 657 ? 0.419 -7.123 -34.078 1.00 93.38 657 MET A O 1
ATOM 5071 N N . ARG A 1 658 ? 0.576 -4.908 -34.338 1.00 94.31 658 ARG A N 1
ATOM 5072 C CA . ARG A 1 658 ? 0.947 -4.907 -35.766 1.00 94.31 658 ARG A CA 1
ATOM 5073 C C . ARG A 1 658 ? 2.336 -4.283 -35.956 1.00 94.31 658 ARG A C 1
ATOM 5075 O O . ARG A 1 658 ? 2.421 -3.074 -36.163 1.00 94.31 658 ARG A O 1
ATOM 5082 N N . PRO A 1 659 ? 3.435 -5.063 -35.931 1.00 92.62 659 PRO A N 1
ATOM 5083 C CA . PRO A 1 659 ? 4.798 -4.520 -35.875 1.00 92.62 659 PRO A CA 1
ATOM 5084 C C . PRO A 1 659 ? 5.155 -3.519 -36.980 1.00 92.62 659 PRO A C 1
ATOM 5086 O O . PRO A 1 659 ? 5.841 -2.536 -36.716 1.00 92.62 659 PRO A O 1
ATOM 5089 N N . THR A 1 660 ? 4.656 -3.724 -38.201 1.00 92.19 660 THR A N 1
ATOM 5090 C CA . THR A 1 660 ? 4.850 -2.806 -39.335 1.00 92.19 660 THR A CA 1
ATOM 5091 C C . THR A 1 660 ? 4.124 -1.474 -39.136 1.00 92.19 660 THR A C 1
ATOM 5093 O O . THR A 1 660 ? 4.728 -0.417 -39.306 1.00 92.19 660 THR A O 1
ATOM 5096 N N . ALA A 1 661 ? 2.856 -1.505 -38.716 1.00 92.62 661 ALA A N 1
ATOM 5097 C CA . ALA A 1 661 ? 2.076 -0.307 -38.412 1.00 92.62 661 ALA A CA 1
ATOM 5098 C C . ALA A 1 661 ? 2.625 0.432 -37.180 1.00 92.62 661 ALA A C 1
ATOM 5100 O O . ALA A 1 661 ? 2.745 1.655 -37.207 1.00 92.62 661 ALA A O 1
ATOM 5101 N N . TYR A 1 662 ? 3.032 -0.305 -36.139 1.00 91.19 662 TYR A N 1
ATOM 5102 C CA . TYR A 1 662 ? 3.721 0.245 -34.973 1.00 91.19 662 TYR A CA 1
ATOM 5103 C C . TYR A 1 662 ? 5.006 0.967 -35.378 1.00 91.19 662 TYR A C 1
ATOM 5105 O O . TYR A 1 662 ? 5.182 2.129 -35.029 1.00 91.19 662 TYR A O 1
ATOM 5113 N N . ALA A 1 663 ? 5.871 0.313 -36.161 1.00 89.88 663 ALA A N 1
ATOM 5114 C CA . ALA A 1 663 ? 7.125 0.897 -36.621 1.00 89.88 663 ALA A CA 1
ATOM 5115 C C . ALA A 1 663 ? 6.900 2.147 -37.485 1.00 89.88 663 ALA A C 1
ATOM 5117 O O . ALA A 1 663 ? 7.599 3.134 -37.299 1.00 89.88 663 ALA A O 1
ATOM 5118 N N . LEU A 1 664 ? 5.915 2.158 -38.390 1.00 91.50 664 LEU A N 1
ATOM 5119 C CA . LEU A 1 664 ? 5.578 3.360 -39.167 1.00 91.50 664 LEU A CA 1
ATOM 5120 C C . LEU A 1 664 ? 5.051 4.497 -38.274 1.00 91.50 664 LEU A C 1
ATOM 5122 O O . LEU A 1 664 ? 5.437 5.652 -38.461 1.00 91.50 664 LEU A O 1
ATOM 5126 N N . PHE A 1 665 ? 4.224 4.175 -37.277 1.00 90.50 665 PHE A N 1
ATOM 5127 C CA . PHE A 1 665 ? 3.685 5.145 -36.326 1.00 90.50 665 PHE A CA 1
ATOM 5128 C C . PHE A 1 665 ? 4.770 5.741 -35.416 1.00 90.50 665 PHE A C 1
ATOM 5130 O O . PHE A 1 665 ? 4.861 6.963 -35.311 1.00 90.50 665 PHE A O 1
ATOM 5137 N N . THR A 1 666 ? 5.646 4.928 -34.814 1.00 88.81 666 THR A N 1
ATOM 5138 C CA . THR A 1 666 ? 6.761 5.431 -33.989 1.00 88.81 666 THR A CA 1
ATOM 5139 C C . THR A 1 666 ? 7.731 6.278 -34.814 1.00 88.81 666 THR A C 1
ATOM 5141 O O . THR A 1 666 ? 8.133 7.357 -34.379 1.00 88.81 666 THR A O 1
ATOM 5144 N N . LYS A 1 667 ? 8.023 5.856 -36.049 1.00 89.75 667 LYS A N 1
ATOM 5145 C CA . LYS A 1 667 ? 8.874 6.555 -37.027 1.00 89.75 667 LYS A CA 1
ATOM 5146 C C . LYS A 1 667 ? 8.312 7.922 -37.454 1.00 89.75 667 LYS A C 1
ATOM 5148 O O . LYS A 1 667 ? 9.092 8.828 -37.755 1.00 89.75 667 LYS A O 1
ATOM 5153 N N . PHE A 1 668 ? 6.987 8.098 -37.431 1.00 91.19 668 PHE A N 1
ATOM 5154 C CA . PHE A 1 668 ? 6.314 9.397 -37.563 1.00 91.19 668 PHE A CA 1
ATOM 5155 C C . PHE A 1 668 ? 6.368 10.212 -36.259 1.00 91.19 668 PHE A C 1
ATOM 5157 O O . PHE A 1 668 ? 6.832 11.353 -36.269 1.00 91.19 668 PHE A O 1
ATOM 5164 N N . VAL A 1 669 ? 5.957 9.623 -35.129 1.00 87.00 669 VAL A N 1
ATOM 5165 C CA . VAL A 1 669 ? 5.888 10.295 -33.818 1.00 87.00 669 VAL A CA 1
ATOM 5166 C C . VAL A 1 669 ? 7.242 10.866 -33.391 1.00 87.00 669 VAL A C 1
ATOM 5168 O O . VAL A 1 669 ? 7.294 12.018 -32.969 1.00 87.00 669 VAL A O 1
ATOM 5171 N N . VAL A 1 670 ? 8.342 10.125 -33.559 1.00 85.81 670 VAL A N 1
ATOM 5172 C CA . VAL A 1 670 ? 9.696 10.600 -33.213 1.00 85.81 670 VAL A CA 1
ATOM 5173 C C . VAL A 1 670 ? 10.059 11.884 -33.960 1.00 85.81 670 VAL A C 1
ATOM 5175 O O . VAL A 1 670 ? 10.549 12.819 -33.337 1.00 85.81 670 VAL A O 1
ATOM 5178 N N . ARG A 1 671 ? 9.752 11.980 -35.259 1.00 87.88 671 ARG A N 1
ATOM 5179 C CA . ARG A 1 671 ? 10.040 13.174 -36.079 1.00 87.88 671 ARG A CA 1
ATOM 5180 C C . ARG A 1 671 ? 9.165 14.368 -35.707 1.00 87.88 671 ARG A C 1
ATOM 5182 O O . ARG A 1 671 ? 9.622 15.508 -35.746 1.00 87.88 671 ARG A O 1
ATOM 5189 N N . VAL A 1 672 ? 7.913 14.122 -35.314 1.00 87.06 672 VAL A N 1
ATOM 5190 C CA . VAL A 1 672 ? 7.028 15.172 -34.785 1.00 87.06 672 VAL A CA 1
ATOM 5191 C C . VAL A 1 672 ? 7.553 15.689 -33.442 1.00 87.06 672 VAL A C 1
ATOM 5193 O O . VAL A 1 672 ? 7.629 16.900 -33.251 1.00 87.06 672 VAL A O 1
ATOM 5196 N N . LEU A 1 673 ? 7.966 14.802 -32.533 1.00 83.81 673 LEU A N 1
ATOM 5197 C CA . LEU A 1 673 ? 8.508 15.180 -31.224 1.00 83.81 673 LEU A CA 1
ATOM 5198 C C . LEU A 1 673 ? 9.873 15.880 -31.330 1.00 83.81 673 LEU A C 1
ATOM 5200 O O . LEU A 1 673 ? 10.072 16.899 -30.678 1.00 83.81 673 LEU A O 1
ATOM 5204 N N . GLU A 1 674 ? 10.782 15.403 -32.184 1.00 83.75 674 GLU A N 1
ATOM 5205 C CA . GLU A 1 674 ? 12.045 16.086 -32.507 1.00 83.75 674 GLU A CA 1
ATOM 5206 C C . GLU A 1 674 ? 11.780 17.527 -32.975 1.00 83.75 674 GLU A C 1
ATOM 5208 O O . GLU A 1 674 ? 12.304 18.483 -32.397 1.00 83.75 674 GLU A O 1
ATOM 5213 N N . ARG A 1 675 ? 10.891 17.699 -33.964 1.00 85.12 675 ARG A N 1
ATOM 5214 C CA . ARG A 1 675 ? 10.527 19.017 -34.502 1.00 85.12 675 ARG A CA 1
ATOM 5215 C C . ARG A 1 675 ? 9.860 19.927 -33.464 1.00 85.12 675 ARG A C 1
ATOM 5217 O O . ARG A 1 675 ? 10.053 21.138 -33.529 1.00 85.12 675 ARG A O 1
ATOM 5224 N N . LEU A 1 676 ? 9.110 19.369 -32.511 1.00 82.12 676 LEU A N 1
ATOM 5225 C CA . LEU A 1 676 ? 8.531 20.112 -31.382 1.00 82.12 676 LEU A CA 1
ATOM 5226 C C . LEU A 1 676 ? 9.569 20.503 -30.316 1.00 82.12 676 LEU A C 1
ATOM 5228 O O . LEU A 1 676 ? 9.345 21.476 -29.600 1.00 82.12 676 LEU A O 1
ATOM 5232 N N . GLY A 1 677 ? 10.688 19.780 -30.202 1.00 74.88 677 GLY A N 1
ATOM 5233 C CA . GLY A 1 677 ? 11.794 20.134 -29.305 1.00 74.88 677 GLY A CA 1
ATOM 5234 C C . GLY A 1 677 ? 12.712 21.226 -29.861 1.00 74.88 677 GLY A C 1
ATOM 5235 O O . GLY A 1 677 ? 13.288 22.009 -29.099 1.00 74.88 677 GLY A O 1
ATOM 5236 N N . GLY A 1 678 ? 12.842 21.288 -31.191 1.00 75.81 678 GLY A N 1
ATOM 5237 C CA . GLY A 1 678 ? 13.601 22.312 -31.912 1.00 75.81 678 GLY A CA 1
ATOM 5238 C C . GLY A 1 678 ? 15.031 22.502 -31.389 1.00 75.81 678 GLY A C 1
ATOM 5239 O O .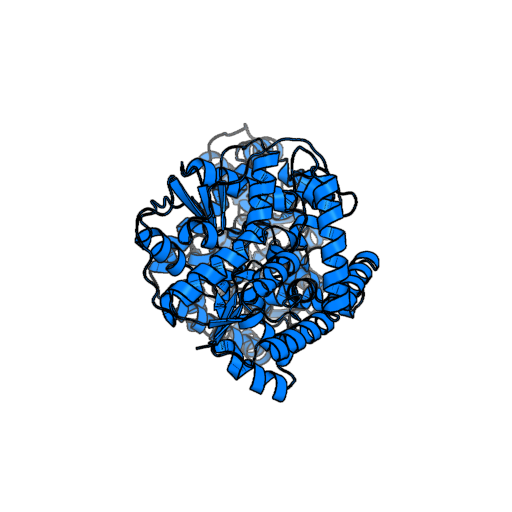 GLY A 1 678 ? 15.658 21.579 -30.865 1.00 75.81 678 GLY A O 1
ATOM 5240 N N . ASN A 1 679 ? 15.543 23.733 -31.477 1.00 68.81 679 ASN A N 1
ATOM 5241 C CA . ASN A 1 679 ? 16.915 24.063 -31.064 1.00 68.81 679 ASN A CA 1
ATOM 5242 C C . ASN A 1 679 ? 17.185 23.826 -29.565 1.00 68.81 679 ASN A C 1
ATOM 5244 O O . ASN A 1 679 ? 18.340 23.660 -29.182 1.00 68.81 679 ASN A O 1
ATOM 5248 N N . ARG A 1 680 ? 16.145 23.800 -28.715 1.00 64.62 680 ARG A N 1
ATOM 5249 C CA . ARG A 1 680 ? 16.276 23.538 -27.269 1.00 64.62 680 ARG A CA 1
ATOM 5250 C C . ARG A 1 680 ? 16.396 22.050 -26.935 1.00 64.62 680 ARG A C 1
ATOM 5252 O O . ARG A 1 680 ? 16.794 21.722 -25.823 1.00 64.62 680 ARG A O 1
ATOM 5259 N N . LYS A 1 681 ? 16.030 21.157 -27.867 1.00 73.69 681 LYS A N 1
ATOM 5260 C CA . LYS A 1 681 ? 15.922 19.699 -27.661 1.00 73.69 681 LYS A CA 1
ATOM 5261 C C . LYS A 1 681 ? 15.046 19.312 -26.456 1.00 73.69 681 LYS A C 1
ATOM 5263 O O . LYS A 1 681 ? 15.181 18.215 -25.916 1.00 73.69 681 LYS A O 1
ATOM 5268 N N . THR A 1 682 ? 14.118 20.183 -26.058 1.00 75.44 682 THR A N 1
ATOM 5269 C CA . THR A 1 682 ? 13.171 19.970 -24.957 1.00 75.44 682 THR A CA 1
ATOM 5270 C C . THR A 1 682 ? 11.777 20.464 -25.337 1.00 75.44 682 THR A C 1
ATOM 5272 O O . THR A 1 682 ? 11.624 21.441 -26.065 1.00 75.44 682 THR A O 1
ATOM 5275 N N . ILE A 1 683 ? 10.745 19.763 -24.865 1.00 78.31 683 ILE A N 1
ATOM 5276 C CA . ILE A 1 683 ? 9.340 19.991 -25.214 1.00 78.31 683 ILE A CA 1
ATOM 5277 C C . ILE A 1 683 ? 8.587 20.359 -23.933 1.00 78.31 683 ILE A C 1
ATOM 5279 O O . ILE A 1 683 ? 8.215 19.497 -23.132 1.00 78.31 683 ILE A O 1
ATOM 5283 N N . SER A 1 684 ? 8.369 21.659 -23.739 1.00 74.19 684 SER A N 1
ATOM 5284 C CA . SER A 1 684 ? 7.798 22.218 -22.504 1.00 74.19 684 SER A CA 1
ATOM 5285 C C . SER A 1 684 ? 6.269 22.176 -22.423 1.00 74.19 684 SER A C 1
ATOM 5287 O O . SER A 1 684 ? 5.716 22.431 -21.354 1.00 74.19 684 SER A O 1
ATOM 5289 N N . ARG A 1 685 ? 5.563 21.879 -23.525 1.00 75.75 685 ARG A N 1
ATOM 5290 C CA . ARG A 1 685 ? 4.096 21.716 -23.573 1.00 75.75 685 ARG A CA 1
ATOM 5291 C C . ARG A 1 685 ? 3.686 20.709 -24.655 1.00 75.75 685 ARG A C 1
ATOM 5293 O O . ARG A 1 685 ? 4.059 20.868 -25.812 1.00 75.75 685 ARG A O 1
ATOM 5300 N N . LEU A 1 686 ? 2.853 19.730 -24.298 1.00 75.56 686 LEU A N 1
ATOM 5301 C CA . LEU A 1 686 ? 2.133 18.854 -25.232 1.00 75.56 686 LEU A CA 1
ATOM 5302 C C . LEU A 1 686 ? 0.627 18.909 -24.924 1.00 75.56 686 LEU A C 1
ATOM 5304 O O . LEU A 1 686 ? 0.246 18.516 -23.824 1.00 75.56 686 LEU A O 1
ATOM 5308 N N . PRO A 1 687 ? -0.258 19.317 -25.858 1.00 61.38 687 PRO A N 1
ATOM 5309 C CA . PRO A 1 687 ? -1.697 19.431 -25.581 1.00 61.38 687 PRO A CA 1
ATOM 5310 C C . PRO A 1 687 ? -2.350 18.128 -25.092 1.00 61.38 687 PRO A C 1
ATOM 5312 O O . PRO A 1 687 ? -3.171 18.147 -24.182 1.00 61.38 687 PRO A O 1
ATOM 5315 N N . ILE A 1 688 ? -1.934 16.984 -25.646 1.00 62.16 688 ILE A N 1
ATOM 5316 C CA . ILE A 1 688 ? -2.449 15.645 -25.294 1.00 62.16 688 ILE A CA 1
ATOM 5317 C C . ILE A 1 688 ? -1.667 15.029 -24.102 1.00 62.16 688 ILE A C 1
ATOM 5319 O O . ILE A 1 688 ? -2.032 13.979 -23.583 1.00 62.16 688 ILE A O 1
ATOM 5323 N N . GLY A 1 689 ? -0.618 15.705 -23.614 1.00 61.88 689 GLY A N 1
ATOM 5324 C CA . GLY A 1 689 ? 0.232 15.284 -22.487 1.00 61.88 689 GLY A CA 1
ATOM 5325 C C . GLY A 1 689 ? 0.300 16.293 -21.333 1.00 61.88 689 GLY A C 1
ATOM 5326 O O . GLY A 1 689 ? 1.194 16.194 -20.491 1.00 61.88 689 GLY A O 1
ATOM 5327 N N . ALA A 1 690 ? -0.615 17.269 -21.289 1.00 63.50 690 ALA A N 1
ATOM 5328 C CA . ALA A 1 690 ? -0.493 18.472 -20.461 1.00 63.50 690 ALA A CA 1
ATOM 5329 C C . ALA A 1 690 ? -0.337 18.195 -18.954 1.00 63.50 690 ALA A C 1
ATOM 5331 O O . ALA A 1 690 ? 0.413 18.899 -18.285 1.00 63.50 690 ALA A O 1
ATOM 5332 N N . GLY A 1 691 ? -0.961 17.131 -18.432 1.00 63.41 691 GLY A N 1
ATOM 5333 C CA . GLY A 1 691 ? -0.818 16.719 -17.028 1.00 63.41 691 GLY A CA 1
ATOM 5334 C C . GLY A 1 691 ? 0.604 16.302 -16.624 1.00 63.41 691 GLY A C 1
ATOM 5335 O O . GLY A 1 691 ? 0.926 16.334 -15.443 1.00 63.41 691 GLY A O 1
ATOM 5336 N N . TRP A 1 692 ? 1.467 15.964 -17.588 1.00 71.69 692 TRP A N 1
ATOM 5337 C CA . TRP A 1 692 ? 2.880 15.655 -17.350 1.00 71.69 692 TRP A CA 1
ATOM 5338 C C . TRP A 1 692 ? 3.802 16.801 -17.791 1.00 71.69 692 TRP A C 1
ATOM 5340 O O . TRP A 1 692 ? 4.677 17.214 -17.029 1.00 71.69 692 TRP A O 1
ATOM 5350 N N . THR A 1 693 ? 3.563 17.401 -18.968 1.00 75.06 693 THR A N 1
ATOM 5351 C CA . THR A 1 693 ? 4.355 18.557 -19.442 1.00 75.06 693 THR A CA 1
ATOM 5352 C C . THR A 1 693 ? 4.022 19.878 -18.735 1.00 75.06 693 THR A C 1
ATOM 5354 O O . THR A 1 693 ? 4.647 20.891 -19.020 1.00 75.06 693 THR A O 1
ATOM 5357 N N . GLY A 1 694 ? 3.035 19.922 -17.837 1.00 70.62 694 GLY A N 1
ATOM 5358 C CA . GLY A 1 694 ? 2.740 21.107 -17.019 1.00 70.62 694 GLY A CA 1
ATOM 5359 C C . GLY A 1 694 ? 3.783 21.363 -15.923 1.00 70.62 694 GLY A C 1
ATOM 5360 O O . GLY A 1 694 ? 3.964 22.503 -15.494 1.00 70.62 694 GLY A O 1
ATOM 5361 N N . THR A 1 695 ? 4.495 20.314 -15.492 1.00 71.56 695 THR A N 1
ATOM 5362 C CA . THR A 1 695 ? 5.462 20.353 -14.378 1.00 71.56 695 THR A CA 1
ATOM 5363 C C . THR A 1 695 ? 6.839 19.771 -14.715 1.00 71.56 695 THR A C 1
ATOM 5365 O O . THR A 1 695 ? 7.726 19.774 -13.853 1.00 71.56 695 THR A O 1
ATOM 5368 N N . ARG A 1 696 ? 7.037 19.304 -15.956 1.00 79.19 696 ARG A N 1
ATOM 5369 C CA . ARG A 1 696 ? 8.282 18.715 -16.477 1.00 79.19 696 ARG A CA 1
ATOM 5370 C C . ARG A 1 696 ? 8.536 19.119 -17.923 1.00 79.19 696 ARG A C 1
ATOM 5372 O O . ARG A 1 696 ? 7.587 19.320 -18.676 1.00 79.19 696 ARG A O 1
ATOM 5379 N N . ASP A 1 697 ? 9.794 19.219 -18.328 1.00 79.50 697 ASP A N 1
ATOM 5380 C CA . ASP A 1 697 ? 10.193 19.370 -19.733 1.00 79.50 697 ASP A CA 1
ATOM 5381 C C . ASP A 1 697 ? 10.531 17.997 -20.319 1.00 79.50 697 ASP A C 1
ATOM 5383 O O . ASP A 1 697 ? 11.383 17.295 -19.781 1.00 79.50 697 ASP A O 1
ATOM 5387 N N . MET A 1 698 ? 9.891 17.582 -21.417 1.00 79.31 698 MET A N 1
ATOM 5388 C CA . MET A 1 698 ? 10.281 16.317 -22.052 1.00 79.31 698 MET A CA 1
ATOM 5389 C C . MET A 1 698 ? 11.592 16.519 -22.815 1.00 79.31 698 MET A C 1
ATOM 5391 O O . MET A 1 698 ? 11.634 17.424 -23.649 1.00 79.31 698 MET A O 1
ATOM 5395 N N . PRO A 1 699 ? 12.636 15.697 -22.634 1.00 76.38 699 PRO A N 1
ATOM 5396 C CA . PRO A 1 699 ? 13.733 15.692 -23.589 1.00 76.38 699 PRO A CA 1
ATOM 5397 C C . PRO A 1 699 ? 13.223 15.192 -24.947 1.00 76.38 699 PRO A C 1
ATOM 5399 O O . PRO A 1 699 ? 12.497 14.199 -25.021 1.00 76.38 699 PRO A O 1
ATOM 5402 N N . ALA A 1 700 ? 13.595 15.872 -26.026 1.00 79.69 700 ALA A N 1
ATOM 5403 C CA . ALA A 1 700 ? 13.232 15.462 -27.375 1.00 79.69 700 ALA A CA 1
ATOM 5404 C C . ALA A 1 700 ? 13.987 14.178 -27.788 1.00 79.69 700 ALA A C 1
ATOM 5406 O O . ALA A 1 700 ? 15.109 13.947 -27.321 1.00 79.69 700 ALA A O 1
ATOM 5407 N N . PRO A 1 701 ? 13.395 13.336 -28.654 1.00 81.25 701 PRO A N 1
ATOM 5408 C CA . PRO A 1 701 ? 14.071 12.175 -29.220 1.00 81.25 701 PRO A CA 1
ATOM 5409 C C . PRO A 1 701 ? 15.031 12.571 -30.354 1.00 81.25 701 PRO A C 1
ATOM 5411 O O . PRO A 1 701 ? 14.908 13.638 -30.953 1.00 81.25 701 PRO A O 1
ATOM 5414 N N . VAL A 1 702 ? 15.957 11.673 -30.696 1.00 74.50 702 VAL A N 1
ATOM 5415 C CA . VAL A 1 702 ? 17.056 11.892 -31.663 1.00 74.50 702 VAL A CA 1
ATOM 5416 C C . VAL A 1 702 ? 16.658 11.733 -33.148 1.00 74.50 702 VAL A C 1
ATOM 5418 O O . VAL A 1 702 ? 17.467 11.304 -33.969 1.00 74.50 702 VAL A O 1
ATOM 5421 N N . GLY A 1 703 ? 15.398 12.005 -33.501 1.00 76.31 703 GLY A N 1
ATOM 5422 C CA . GLY A 1 703 ? 14.885 12.012 -34.887 1.00 76.31 703 GLY A CA 1
ATOM 5423 C C . GLY A 1 703 ? 14.743 10.660 -35.605 1.00 76.31 703 GLY A C 1
ATOM 5424 O O . GLY A 1 703 ? 13.931 10.524 -36.526 1.00 76.31 703 GLY A O 1
ATOM 5425 N N . ARG A 1 704 ? 15.471 9.628 -35.164 1.00 85.31 704 ARG A N 1
ATOM 5426 C CA . ARG A 1 704 ? 15.393 8.240 -35.651 1.00 85.31 704 ARG A CA 1
ATOM 5427 C C . ARG A 1 704 ? 15.120 7.279 -34.499 1.00 85.31 704 ARG A C 1
ATOM 5429 O O . ARG A 1 704 ? 15.643 7.466 -33.404 1.00 85.31 704 ARG A O 1
ATOM 5436 N N . THR A 1 705 ? 14.335 6.236 -34.760 1.00 86.69 705 THR A N 1
ATOM 5437 C CA . THR A 1 705 ? 14.123 5.150 -33.788 1.00 86.69 705 THR A CA 1
ATOM 5438 C C . THR A 1 705 ? 15.344 4.232 -33.678 1.00 86.69 705 THR A C 1
ATOM 5440 O O . THR A 1 705 ? 16.195 4.205 -34.574 1.00 86.69 705 THR A O 1
ATOM 5443 N N . PHE A 1 706 ? 15.415 3.413 -32.623 1.00 86.69 706 PHE A N 1
ATOM 5444 C CA . PHE A 1 706 ? 16.449 2.375 -32.519 1.00 86.69 706 PHE A CA 1
ATOM 5445 C C . PHE A 1 706 ? 16.405 1.421 -33.716 1.00 86.69 706 PHE A C 1
ATOM 5447 O O . PHE A 1 706 ? 17.442 1.161 -34.323 1.00 86.69 706 PHE A O 1
ATOM 5454 N N . ARG A 1 707 ? 15.213 0.976 -34.139 1.00 86.38 707 ARG A N 1
ATOM 5455 C CA . ARG A 1 707 ? 15.056 0.142 -35.350 1.00 86.38 707 ARG A CA 1
ATOM 5456 C C . ARG A 1 707 ? 15.636 0.789 -36.606 1.00 86.38 707 ARG A C 1
ATOM 5458 O O . ARG A 1 707 ? 16.270 0.102 -37.403 1.00 86.38 707 ARG A O 1
ATOM 5465 N N . GLU A 1 708 ? 15.411 2.091 -36.799 1.00 87.75 708 GLU A N 1
ATOM 5466 C CA . GLU A 1 708 ? 15.944 2.830 -37.950 1.00 87.75 708 GLU A CA 1
ATOM 5467 C C . GLU A 1 708 ? 17.473 2.923 -37.934 1.00 87.75 708 GLU A C 1
ATOM 5469 O O . GLU A 1 708 ? 18.073 3.067 -38.999 1.00 87.75 708 GLU A O 1
ATOM 5474 N N . LEU A 1 709 ? 18.104 2.879 -36.761 1.00 85.00 709 LEU A N 1
ATOM 5475 C CA . LEU A 1 709 ? 19.558 2.921 -36.601 1.00 85.00 709 LEU A CA 1
ATOM 5476 C C . LEU A 1 709 ? 20.172 1.515 -36.710 1.00 85.00 709 LEU A C 1
ATOM 5478 O O . LEU A 1 709 ? 21.079 1.314 -37.512 1.00 85.00 709 LEU A O 1
ATOM 5482 N N . TYR A 1 710 ? 19.619 0.529 -35.999 1.00 85.19 710 TYR A N 1
ATOM 5483 C CA . TYR A 1 710 ? 20.100 -0.857 -35.984 1.00 85.19 710 TYR A CA 1
ATOM 5484 C C . TYR A 1 710 ? 20.006 -1.506 -37.372 1.00 85.19 710 TYR A C 1
ATOM 5486 O O . TYR A 1 710 ? 20.978 -2.087 -37.848 1.00 85.19 710 TYR A O 1
ATOM 5494 N N . LYS A 1 711 ? 18.892 -1.305 -38.099 1.00 85.50 711 LYS A N 1
ATOM 5495 C CA . LYS A 1 711 ? 18.774 -1.794 -39.485 1.00 85.50 711 LYS A CA 1
ATOM 5496 C C . LYS A 1 711 ? 19.816 -1.164 -40.423 1.00 85.50 711 LYS A C 1
ATOM 5498 O O . LYS A 1 711 ? 20.262 -1.835 -41.344 1.00 85.50 711 LYS A O 1
ATOM 5503 N N . ALA A 1 712 ? 20.197 0.095 -40.198 1.00 80.44 712 ALA A N 1
ATOM 5504 C CA . ALA A 1 712 ? 21.190 0.783 -41.024 1.00 80.44 712 ALA A CA 1
ATOM 5505 C C . ALA A 1 712 ? 22.634 0.335 -40.725 1.00 80.44 712 ALA A C 1
ATOM 5507 O O . ALA A 1 712 ? 23.466 0.331 -41.628 1.00 80.44 712 ALA A O 1
ATOM 5508 N N . GLN A 1 713 ? 22.928 -0.076 -39.488 1.00 71.75 713 GLN A N 1
ATOM 5509 C CA . GLN A 1 713 ? 24.210 -0.700 -39.140 1.00 71.75 713 GLN A CA 1
ATOM 5510 C C . GLN A 1 713 ? 24.314 -2.126 -39.701 1.00 71.75 713 GLN A C 1
ATOM 5512 O O . GLN A 1 713 ? 25.347 -2.482 -40.258 1.00 71.75 713 GLN A O 1
ATOM 5517 N N . GLY A 1 714 ? 23.226 -2.906 -39.658 1.00 54.75 714 GLY A N 1
ATOM 5518 C CA . GLY A 1 714 ? 23.180 -4.252 -40.245 1.00 54.75 714 GLY A CA 1
ATOM 5519 C C . GLY A 1 714 ? 23.463 -4.300 -41.755 1.00 54.75 714 GLY A C 1
ATOM 5520 O O . GLY A 1 714 ? 23.970 -5.300 -42.245 1.00 54.75 714 GLY A O 1
ATOM 5521 N N . THR A 1 715 ? 23.218 -3.212 -42.494 1.00 38.12 715 THR A N 1
ATOM 5522 C CA . THR A 1 715 ? 23.591 -3.080 -43.920 1.00 38.12 715 THR A CA 1
ATOM 5523 C C . THR A 1 715 ? 25.082 -2.811 -44.187 1.00 38.12 715 THR A C 1
ATOM 5525 O O . THR A 1 715 ? 25.448 -2.608 -45.339 1.00 38.12 715 THR A O 1
ATOM 5528 N N . HIS A 1 716 ? 25.942 -2.814 -43.162 1.00 32.06 716 HIS A N 1
ATOM 5529 C CA . HIS A 1 716 ? 27.404 -2.687 -43.295 1.00 32.06 716 HIS A CA 1
ATOM 5530 C C . HIS A 1 716 ? 28.185 -3.922 -42.794 1.00 32.06 716 HIS A C 1
ATOM 5532 O O . HIS A 1 716 ? 29.403 -3.852 -42.646 1.00 32.06 716 HIS A O 1
ATOM 5538 N N . LEU A 1 717 ? 27.499 -5.043 -42.533 1.00 31.77 717 LEU A N 1
ATOM 5539 C CA . LEU A 1 717 ? 28.085 -6.323 -42.100 1.00 31.77 717 LEU A CA 1
ATOM 5540 C C . LEU A 1 717 ? 27.536 -7.504 -42.930 1.00 31.77 717 LEU A C 1
ATOM 5542 O O . LEU A 1 717 ? 27.173 -8.545 -42.382 1.00 31.77 717 LEU A O 1
ATOM 5546 N N . GLY A 1 718 ? 27.444 -7.314 -44.249 1.00 25.70 718 GLY A N 1
ATOM 5547 C CA . GLY A 1 718 ? 27.061 -8.325 -45.240 1.00 25.70 718 GLY A CA 1
ATOM 5548 C C . GLY A 1 718 ? 27.929 -8.219 -46.484 1.00 25.70 718 GLY A C 1
ATOM 5549 O O . GLY A 1 718 ? 28.286 -7.068 -46.821 1.00 25.70 718 GLY A O 1
#

pLDDT: mean 87.76, std 12.53, range [21.06, 98.62]

Secondary structure (DSSP, 8-state):
-EEEE---HHHHHH-HHHHHHHHHHHHHTT-EEE--TT----SHHHHTTT-HHHHHHHHHHHHHHHTTSSEEEES-HHHHHIIIIIHHHHHTT-HHHHHHHHHHGGGEEEHHHIIIIIS-PPPPS-S--S-EEEE--HHHHHHH--SSHHHHHHHHTT--B-PPTTTTS--S-TTTHHHHTHHHHHHHHHHHHHHHHHTT-SEEEES-HHHHHHHHHHHHHTT--S-EEEEHHHHHHT----------------SHHHHHHHHHS-HHHHHHHHHHHHHHHHHHHHHGGGS-HHHHHHHHHHHHHHHHHTHHHHHHHHHHHHHTTTPEEEEESSHHHHHHHHHHHHHHTT--EEEE---HHHHHTTHHHHHHHTT-EEEE-SHHHHHHHHTTTPPPSSSSSTTTTS-HHHHHHHHHHHH-------HHHHHHHHHHHHHHHHTT-SEEEE--SEEEGGGTEEEEEESS-HHHHHHHSSSEEEEEEEGGGEESSHHHHHHHHHHHHHHHTS-SS-SEEEEE-SSPPTT-SSS-SEEEEEEE-SSSGGGTTSTTGGGGG-----HHHHT-TTHHHHTGGGG-SSS-HHHHHHHHHHHH-GGG-TTTTTS----SHHHHT-TT---HHHHHHHHHHHHHHTT-S-HHHHHHHHHHHHHHT-HHHHHHHHHHHHHHHHHHHGGGTEE---GGGHHHHTT-PEEPP-SS-HHHHHHHHHTT--

Radius of gyration: 28.34 Å; chains: 1; bounding box: 71×55×90 Å

Sequence (718 aa):
MRVGLFVTCLVDLMRPEIGFSVIKLIERAGFEVVVPPAQTCCGQPAYNFGDRPLARDLAEKTLREFEQFDYVVVPSGSCGGMIRAHYGDLFRDDPELMRRYARLQPRVFELTDFLVNVAKARMEPGVFEGSVTYHDSCSGLRELGVKTQPRELLRQAGVAVTEMSGCEHCCGFGGTFAVKYGDISTAIVDEKCANIKASGADTVVLGDLGCILNIEGRLRRTGDTTTRVLHIALVLAGDALRVITGTAMQVQTMHFKARAGSKLADERLQQNLTKLSTKFVSARATAVRDIDFEATRDALKERRNRALENLDVWLETFEREATRRGATVLYAESTQDAARLVADIARKHEVRKVIKTKSMVSEEMQLNRVLGEMGVQSIETDLGEYILQINDNEPPSHIIAPVVHKDKEQIADLFAKTHGKPRLTDIPEMTKEAREVLRPHFMSADMGVTGGNFLVAETGSVAVVTNEGNEGMCTVMPRVHVAVTGIEKILPTLEDFATAMRLLPRSATGQTISNYFSLLTGPRAAGEQDGPEHMYFVLVDGGRTGLIGGEFQEMLRCIRCGACMNHCPVYQKIGGHAYVWVYPGPMGSVLTPSYVGIDRALDLPQAATLCGECNSVCPVGIPLSDLLRKLREKQMERHLRPWRERAALAAWGYLAMRPTAYALFTKFVVRVLERLGGNRKTISRLPIGAGWTGTRDMPAPVGRTFRELYKAQGTHLG

Foldseek 3Di:
DEEEELCAPCCLFFPLVLVVLLCVQVVLLPYHYDYQLLAFHCLLVCLLLQVLVLNLLNPVVVLVSGLPGQAYEYLALSSLLSLQPPNCVSCVVPVVSVVSSVSHNVRGDYSLRCCVPPSVHAFDEDLDDWEEEEAEALSCCQRVVNDVSLVVLCVRNVHHYQYFVPSDAHCLQLPCRCLVLVLLSLLSNVVVLVRCVVSVTLEYEYRHVSSLQSNQQQCQAVPNFRRHYDYSSCRRSSNRDDDGGHYHAFDDDDDLNPLLNVLLPPPLQLVLLVVVLVQLVVLLVVLCVVDPLVVLLVVLLVLLVVCLVPLVVLVVLLQVQLVVQVAHEAEAAALCRLLVVVVVVCVVQVWQEEEEEDALSCQSNVNCVSCVVVNRHYAYDPPQQNLCVLVVNHFFQALARRVSSDDVQVSQVSCCVRVVDPRDDDDVVSVVSSCVVCVVRLQPGQEAEYEALAAESNQSWGKDFAQPCVVQSRFWRHQEYEYEYESLRYGHHVVSVVSVQCQQCSLQRSDSGHNDMDTGHHADDDPDDIGHNHYYYYYYHLQLVVCRVHPNVLLSSDSSRRNQLSSASSCSSSTQVSQVGSDRHLSSLLVVCRRPHCLVRVCSLSSHSLSQSSQVSGSNRRRSSVSSSVSSSVCVVVVVDDVVVVVVVVVVSVQSSGSVSSQVVSLVVLQVQCVCCPPRQWHQDDPVSCSNSSSTIRRRRPNRGSSRVVVVVVVVVD

Organism: NCBI:txid242163